Protein AF-0000000076593954 (afdb_homodimer)

Nearest PDB structures (foldseek):
  5epa-assembly6_F  TM=8.404E-01  e=6.178E-22  Streptomyces nogalater
  5epa-assembly3_C  TM=8.180E-01  e=1.147E-21  Streptomyces nogalater
  5equ-assembly3_C  TM=7.863E-01  e=5.307E-20  Streptomyces nogalater
  4nmi-assembly1_A-2  TM=7.294E-01  e=5.952E-15  Virgibacillus salexigens
  2opw-assembly1_A  TM=6.959E-01  e=7.166E-15  Homo sapiens

Structure (mmCIF, N/CA/C/O backbone):
data_AF-0000000076593954-model_v1
#
loop_
_entity.id
_entity.type
_entity.pdbx_description
1 polymer 'Phytanoyl-CoA dioxygenase PhyH'
#
loop_
_atom_site.group_PDB
_atom_site.id
_atom_site.type_symbol
_atom_site.label_atom_id
_atom_site.label_alt_id
_atom_site.label_comp_id
_atom_site.label_asym_id
_atom_site.label_entity_id
_atom_site.label_seq_id
_atom_site.pdbx_PDB_ins_code
_atom_site.Cartn_x
_atom_site.Cartn_y
_atom_site.Cartn_z
_atom_site.occupancy
_atom_site.B_iso_or_equiv
_atom_site.auth_seq_id
_atom_site.auth_comp_id
_atom_site.auth_asym_id
_atom_site.auth_atom_id
_atom_site.pdbx_PDB_model_num
ATOM 1 N N . MET A 1 1 ? -18.734 -45.625 -20.672 1 46.38 1 MET A N 1
ATOM 2 C CA . MET A 1 1 ? -17.547 -44.969 -21.203 1 46.38 1 MET A CA 1
ATOM 3 C C . MET A 1 1 ? -17.25 -43.688 -20.438 1 46.38 1 MET A C 1
ATOM 5 O O . MET A 1 1 ? -16.094 -43.406 -20.078 1 46.38 1 MET A O 1
ATOM 9 N N . SER A 1 2 ? -18.344 -43.031 -20.141 1 55 2 SER A N 1
ATOM 10 C CA . SER A 1 2 ? -18.234 -41.75 -19.422 1 55 2 SER A CA 1
ATOM 11 C C . SER A 1 2 ? -17.875 -41.969 -17.953 1 55 2 SER A C 1
ATOM 13 O O . SER A 1 2 ? -17 -41.281 -17.406 1 55 2 SER A O 1
ATOM 15 N N . SER A 1 3 ? -18.344 -43.031 -17.422 1 58.06 3 SER A N 1
ATOM 16 C CA . SER A 1 3 ? -18.109 -43.344 -16.016 1 58.06 3 SER A CA 1
ATOM 17 C C . SER A 1 3 ? -16.703 -43.875 -15.781 1 58.06 3 SER A C 1
ATOM 19 O O . SER A 1 3 ? -16.062 -43.5 -14.789 1 58.06 3 SER A O 1
ATOM 21 N N . LYS A 1 4 ? -16.188 -44.625 -16.719 1 61.75 4 LYS A N 1
ATOM 22 C CA . LYS A 1 4 ? -14.844 -45.188 -16.609 1 61.75 4 LYS A CA 1
ATOM 23 C C . LYS A 1 4 ? -13.773 -44.094 -16.734 1 61.75 4 LYS A C 1
ATOM 25 O O . LYS A 1 4 ? -12.773 -44.125 -16.016 1 61.75 4 LYS A O 1
ATOM 30 N N . VAL A 1 5 ? -13.961 -43.156 -17.609 1 65.94 5 VAL A N 1
ATOM 31 C CA . VAL A 1 5 ? -13.047 -42.062 -17.828 1 65.94 5 VAL A CA 1
ATOM 32 C C . VAL A 1 5 ? -12.984 -41.188 -16.562 1 65.94 5 VAL A C 1
ATOM 34 O O . VAL A 1 5 ? -11.914 -40.719 -16.172 1 65.94 5 VAL A O 1
ATOM 37 N N . THR A 1 6 ? -14.109 -41.125 -15.945 1 73.94 6 THR A N 1
ATOM 38 C CA . THR A 1 6 ? -14.172 -40.312 -14.719 1 73.94 6 THR A CA 1
ATOM 39 C C . THR A 1 6 ? -13.422 -41.031 -13.586 1 73.94 6 THR A C 1
ATOM 41 O O . THR A 1 6 ? -12.711 -40.375 -12.812 1 73.94 6 THR A O 1
ATOM 44 N N . VAL A 1 7 ? -13.539 -42.312 -13.547 1 76.5 7 VAL A N 1
ATOM 45 C CA . VAL A 1 7 ? -12.883 -43.094 -12.492 1 76.5 7 VAL A CA 1
ATOM 46 C C . VAL A 1 7 ? -11.367 -43.031 -12.695 1 76.5 7 VAL A C 1
ATOM 48 O O . VAL A 1 7 ? -10.609 -42.875 -11.742 1 76.5 7 VAL A O 1
ATOM 51 N N . GLU A 1 8 ? -10.875 -43.188 -13.898 1 80.44 8 GLU A N 1
ATOM 52 C CA . GLU A 1 8 ? -9.445 -43.156 -14.203 1 80.44 8 GLU A CA 1
ATOM 53 C C . GLU A 1 8 ? -8.852 -41.812 -13.891 1 80.44 8 GLU A C 1
ATOM 55 O O . GLU A 1 8 ? -7.758 -41.719 -13.328 1 80.44 8 GLU A O 1
ATOM 60 N N . ARG A 1 9 ? -9.57 -40.844 -14.188 1 82.81 9 ARG A N 1
ATOM 61 C CA . ARG A 1 9 ? -9.07 -39.5 -13.914 1 82.81 9 ARG A CA 1
ATOM 62 C C . ARG A 1 9 ? -8.961 -39.219 -12.414 1 82.81 9 ARG A C 1
ATOM 64 O O . ARG A 1 9 ? -8.008 -38.594 -11.953 1 82.81 9 ARG A O 1
ATOM 71 N N . ASN A 1 10 ? -9.906 -39.719 -11.758 1 87.75 10 ASN A N 1
ATOM 72 C CA . ASN A 1 10 ? -9.867 -39.562 -10.305 1 87.75 10 ASN A CA 1
ATOM 73 C C . ASN A 1 10 ? -8.664 -40.281 -9.695 1 87.75 10 ASN A C 1
ATOM 75 O O . ASN A 1 10 ? -8.062 -39.781 -8.742 1 87.75 10 ASN A O 1
ATOM 79 N N . GLN A 1 11 ? -8.344 -41.375 -10.312 1 90.19 11 GLN A N 1
ATOM 80 C CA . GLN A 1 11 ? -7.188 -42.125 -9.82 1 90.19 11 GLN A CA 1
ATOM 81 C C . GLN A 1 11 ? -5.891 -41.344 -10.086 1 90.19 11 GLN A C 1
ATOM 83 O O . GLN A 1 11 ? -4.996 -41.312 -9.234 1 90.19 11 GLN A O 1
ATOM 88 N N . ILE A 1 12 ? -5.773 -40.844 -11.203 1 91.81 12 ILE A N 1
ATOM 89 C CA . ILE A 1 12 ? -4.598 -40.062 -11.547 1 91.81 12 ILE A CA 1
ATOM 90 C C . ILE A 1 12 ? -4.496 -38.844 -10.617 1 91.81 12 ILE A C 1
ATOM 92 O O . ILE A 1 12 ? -3.422 -38.562 -10.094 1 91.81 12 ILE A O 1
ATOM 96 N N . ARG A 1 13 ? -5.582 -38.188 -10.406 1 94.44 13 ARG A N 1
ATOM 97 C CA . ARG A 1 13 ? -5.621 -37.031 -9.523 1 94.44 13 ARG A CA 1
ATOM 98 C C . ARG A 1 13 ? -5.195 -37.406 -8.109 1 94.44 13 ARG A C 1
ATOM 100 O O . ARG A 1 13 ? -4.434 -36.688 -7.469 1 94.44 13 ARG A O 1
ATOM 107 N N . ASP A 1 14 ? -5.703 -38.531 -7.676 1 95.31 14 ASP A N 1
ATOM 108 C CA . ASP A 1 14 ? -5.324 -39 -6.348 1 95.31 14 ASP A CA 1
ATOM 109 C C . ASP A 1 14 ? -3.818 -39.219 -6.266 1 95.31 14 ASP A C 1
ATOM 111 O O . ASP A 1 14 ? -3.186 -38.906 -5.258 1 95.31 14 ASP A O 1
ATOM 115 N N . ARG A 1 15 ? -3.295 -39.781 -7.262 1 95.75 15 ARG A N 1
ATOM 116 C CA . ARG A 1 15 ? -1.861 -40.062 -7.309 1 95.75 15 ARG A CA 1
ATOM 117 C C . ARG A 1 15 ? -1.064 -38.75 -7.289 1 95.75 15 ARG A C 1
ATOM 119 O O . ARG A 1 15 ? -0.068 -38.625 -6.574 1 95.75 15 ARG A O 1
ATOM 126 N N . VAL A 1 16 ? -1.494 -37.844 -8.062 1 97.06 16 VAL A N 1
ATOM 127 C CA . VAL A 1 16 ? -0.824 -36.531 -8.125 1 97.06 16 VAL A CA 1
ATOM 128 C C . VAL A 1 16 ? -0.829 -35.875 -6.746 1 97.06 16 VAL A C 1
ATOM 130 O O . VAL A 1 16 ? 0.208 -35.406 -6.266 1 97.06 16 VAL A O 1
ATOM 133 N N . VAL A 1 17 ? -1.953 -35.875 -6.09 1 97.31 17 VAL A N 1
ATOM 134 C CA . VAL A 1 17 ? -2.086 -35.281 -4.77 1 97.31 17 VAL A CA 1
ATOM 135 C C . VAL A 1 17 ? -1.157 -35.969 -3.779 1 97.31 17 VAL A C 1
ATOM 137 O O . VAL A 1 17 ? -0.5 -35.312 -2.967 1 97.31 17 VAL A O 1
ATOM 140 N N . LYS A 1 18 ? -1.128 -37.281 -3.877 1 97.31 18 LYS A N 1
ATOM 141 C CA . LYS A 1 18 ? -0.24 -38.031 -3.004 1 97.31 18 LYS A CA 1
ATOM 142 C C . LYS A 1 18 ? 1.222 -37.688 -3.256 1 97.31 18 LYS A C 1
ATOM 144 O O . LYS A 1 18 ? 2.008 -37.562 -2.314 1 97.31 18 LYS A O 1
ATOM 149 N N . GLN A 1 19 ? 1.599 -37.531 -4.457 1 97.44 19 GLN A N 1
ATOM 150 C CA . GLN A 1 19 ? 2.963 -37.188 -4.824 1 97.44 19 GLN A CA 1
ATOM 151 C C . GLN A 1 19 ? 3.324 -35.781 -4.301 1 97.44 19 GLN A C 1
ATOM 153 O O . GLN A 1 19 ? 4.469 -35.562 -3.902 1 97.44 19 GLN A O 1
ATOM 158 N N . LEU A 1 20 ? 2.359 -34.906 -4.242 1 98.19 20 LEU A N 1
ATOM 159 C CA . LEU A 1 20 ? 2.59 -33.531 -3.846 1 98.19 20 LEU A CA 1
ATOM 160 C C . LEU A 1 20 ? 2.686 -33.406 -2.328 1 98.19 20 LEU A C 1
ATOM 162 O O . LEU A 1 20 ? 3.002 -32.344 -1.808 1 98.19 20 LEU A O 1
ATOM 166 N N . ASP A 1 21 ? 2.445 -34.5 -1.606 1 96.81 21 ASP A N 1
ATOM 167 C CA . ASP A 1 21 ? 2.625 -34.5 -0.158 1 96.81 21 ASP A CA 1
ATOM 168 C C . ASP A 1 21 ? 4.094 -34.719 0.211 1 96.81 21 ASP A C 1
ATOM 170 O O . ASP A 1 21 ? 4.402 -35.312 1.242 1 96.81 21 ASP A O 1
ATOM 174 N N . THR A 1 22 ? 4.988 -34.406 -0.643 1 96.56 22 THR A N 1
ATOM 175 C CA . THR A 1 22 ? 6.434 -34.375 -0.441 1 96.56 22 THR A CA 1
ATOM 176 C C . THR A 1 22 ? 6.984 -32.969 -0.671 1 96.56 22 THR A C 1
ATOM 178 O O . THR A 1 22 ? 6.598 -32.312 -1.626 1 96.56 22 THR A O 1
ATOM 181 N N . PRO A 1 23 ? 7.875 -32.562 0.161 1 96.81 23 PRO A N 1
ATOM 182 C CA . PRO A 1 23 ? 8.414 -31.219 0.008 1 96.81 23 PRO A CA 1
ATOM 183 C C . PRO A 1 23 ? 9.32 -31.078 -1.211 1 96.81 23 PRO A C 1
ATOM 185 O O . PRO A 1 23 ? 9.883 -32.062 -1.684 1 96.81 23 PRO A O 1
ATOM 188 N N . TYR A 1 24 ? 9.359 -29.922 -1.755 1 97.94 24 TYR A N 1
ATOM 189 C CA . TYR A 1 24 ? 10.359 -29.562 -2.76 1 97.94 24 TYR A CA 1
ATOM 190 C C . TYR A 1 24 ? 11.734 -29.375 -2.127 1 97.94 24 TYR A C 1
ATOM 192 O O . TYR A 1 24 ? 11.852 -28.812 -1.04 1 97.94 24 TYR A O 1
ATOM 200 N N . ASP A 1 25 ? 12.742 -29.938 -2.781 1 97.44 25 ASP A N 1
ATOM 201 C CA . ASP A 1 25 ? 14.102 -29.734 -2.299 1 97.44 25 ASP A CA 1
ATOM 202 C C . ASP A 1 25 ? 14.586 -28.312 -2.635 1 97.44 25 ASP A C 1
ATOM 204 O O . ASP A 1 25 ? 15.297 -28.125 -3.623 1 97.44 25 ASP A O 1
ATOM 208 N N . LEU A 1 26 ? 14.273 -27.422 -1.806 1 98.12 26 LEU A N 1
ATOM 209 C CA . LEU A 1 26 ? 14.562 -26.016 -2.043 1 98.12 26 LEU A CA 1
ATOM 210 C C . LEU A 1 26 ? 15.984 -25.656 -1.601 1 98.12 26 LEU A C 1
ATOM 212 O O . LEU A 1 26 ? 16.297 -25.719 -0.411 1 98.12 26 LEU A O 1
ATOM 216 N N . ASP A 1 27 ? 16.766 -25.297 -2.549 1 97.38 27 ASP A N 1
ATOM 217 C CA . ASP A 1 27 ? 18.125 -24.828 -2.275 1 97.38 27 ASP A CA 1
ATOM 218 C C . ASP A 1 27 ? 18.109 -23.547 -1.439 1 97.38 27 ASP A C 1
ATOM 220 O O . ASP A 1 27 ? 17.5 -22.562 -1.835 1 97.38 27 ASP A O 1
ATOM 224 N N . PRO A 1 28 ? 18.828 -23.531 -0.337 1 97.19 28 PRO A N 1
ATOM 225 C CA . PRO A 1 28 ? 18.859 -22.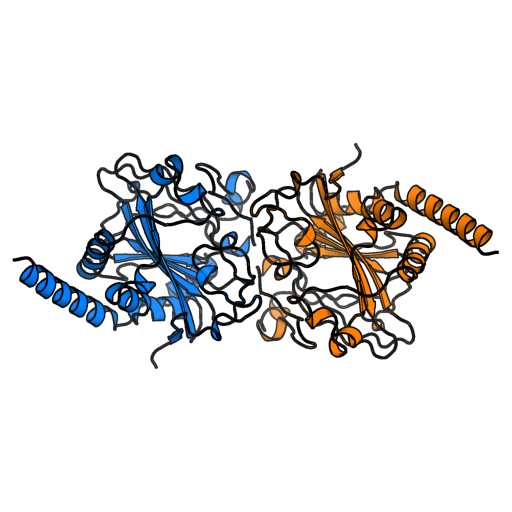328 0.496 1 97.19 28 PRO A CA 1
ATOM 226 C C . PRO A 1 28 ? 19.328 -21.094 -0.273 1 97.19 28 PRO A C 1
ATOM 228 O O . PRO A 1 28 ? 18.906 -19.984 0.035 1 97.19 28 PRO A O 1
ATOM 231 N N . ALA A 1 29 ? 20.125 -21.344 -1.249 1 98 29 ALA A N 1
ATOM 232 C CA . ALA A 1 29 ? 20.594 -20.219 -2.061 1 98 29 ALA A CA 1
ATOM 233 C C . ALA A 1 29 ? 19.438 -19.531 -2.781 1 98 29 ALA A C 1
ATOM 235 O O . ALA A 1 29 ? 19.469 -18.328 -3.021 1 98 29 ALA A O 1
ATOM 236 N N . ARG A 1 30 ? 18.391 -20.266 -3.104 1 98.06 30 ARG A N 1
ATOM 237 C CA . ARG A 1 30 ? 17.234 -19.719 -3.785 1 98.06 30 ARG A CA 1
ATOM 238 C C . ARG A 1 30 ? 16.375 -18.891 -2.828 1 98.06 30 ARG A C 1
ATOM 240 O O . ARG A 1 30 ? 15.734 -17.922 -3.24 1 98.06 30 ARG A O 1
ATOM 247 N N . VAL A 1 31 ? 16.406 -19.266 -1.559 1 98.5 31 VAL A N 1
ATOM 248 C CA . VAL A 1 31 ? 15.711 -18.469 -0.555 1 98.5 31 VAL A CA 1
ATOM 249 C C . VAL A 1 31 ? 16.375 -17.094 -0.431 1 98.5 31 VAL A C 1
ATOM 251 O O . VAL A 1 31 ? 15.68 -16.078 -0.406 1 98.5 31 VAL A O 1
ATOM 254 N N . THR A 1 32 ? 17.688 -17.078 -0.423 1 98.06 32 THR A N 1
ATOM 255 C CA . THR A 1 32 ? 18.438 -15.828 -0.346 1 98.06 32 THR A CA 1
ATOM 256 C C . THR A 1 32 ? 18.203 -14.977 -1.593 1 98.06 32 THR A C 1
ATOM 258 O O . THR A 1 32 ? 17.984 -13.773 -1.494 1 98.06 32 THR A O 1
ATOM 261 N N . SER A 1 33 ? 18.266 -15.68 -2.717 1 98.19 33 SER A N 1
ATOM 262 C CA . SER A 1 33 ? 18.031 -14.992 -3.98 1 98.19 33 SER A CA 1
ATOM 263 C C . SER A 1 33 ? 16.641 -14.367 -4.027 1 98.19 33 SER A C 1
ATOM 265 O O . SER A 1 33 ? 16.469 -13.242 -4.5 1 98.19 33 SER A O 1
ATOM 267 N N . PHE A 1 34 ? 15.711 -15.078 -3.529 1 98.81 34 PHE A N 1
ATOM 268 C CA . PHE A 1 34 ? 14.336 -14.594 -3.49 1 98.81 34 PHE A CA 1
ATOM 269 C C . PHE A 1 34 ? 14.234 -13.336 -2.627 1 98.81 34 PHE A C 1
ATOM 271 O O . PHE A 1 34 ? 13.594 -12.359 -3.02 1 98.81 34 PHE A O 1
ATOM 278 N N . ALA A 1 35 ? 14.844 -13.398 -1.494 1 97.69 35 ALA A N 1
ATOM 279 C CA . ALA A 1 35 ? 14.82 -12.258 -0.58 1 97.69 35 ALA A CA 1
ATOM 280 C C . ALA A 1 35 ? 15.469 -11.031 -1.214 1 97.69 35 ALA A C 1
ATOM 282 O O . ALA A 1 35 ? 14.992 -9.906 -1.031 1 97.69 35 ALA A O 1
ATOM 283 N N . GLU A 1 36 ? 16.469 -11.242 -1.97 1 97.31 36 GLU A N 1
ATOM 284 C CA . GLU A 1 36 ? 17.25 -10.148 -2.568 1 97.31 36 GLU A CA 1
ATOM 285 C C . GLU A 1 36 ? 16.547 -9.609 -3.814 1 97.31 36 GLU A C 1
ATOM 287 O O . GLU A 1 36 ? 16.469 -8.391 -4.008 1 97.31 36 GLU A O 1
ATOM 292 N N . ASN A 1 37 ? 15.953 -10.492 -4.605 1 98.5 37 ASN A N 1
ATOM 293 C CA . ASN A 1 37 ? 15.516 -10.102 -5.941 1 98.5 37 ASN A CA 1
ATOM 294 C C . ASN A 1 37 ? 14 -9.945 -6.008 1 98.5 37 ASN A C 1
ATOM 296 O O . ASN A 1 37 ? 13.477 -9.344 -6.953 1 98.5 37 ASN A O 1
ATOM 300 N N . GLY A 1 38 ? 13.312 -10.508 -5.035 1 98.69 38 GLY A N 1
ATOM 301 C CA . GLY A 1 38 ? 11.859 -10.445 -5.031 1 98.69 38 GLY A CA 1
ATOM 302 C C . GLY A 1 38 ? 11.211 -11.508 -5.891 1 98.69 38 GLY A C 1
ATOM 303 O O . GLY A 1 38 ? 9.992 -11.523 -6.051 1 98.69 38 GLY A O 1
ATOM 304 N N . TRP A 1 39 ? 12.039 -12.344 -6.543 1 98.88 39 TRP A N 1
ATOM 305 C CA . TRP A 1 39 ? 11.57 -13.469 -7.344 1 98.88 39 TRP A CA 1
ATOM 306 C C . TRP A 1 39 ? 12.641 -14.555 -7.426 1 98.88 39 TRP A C 1
ATOM 308 O O . TRP A 1 39 ? 13.805 -14.32 -7.09 1 98.88 39 TRP A O 1
ATOM 318 N N . VAL A 1 40 ? 12.203 -15.797 -7.855 1 98.88 40 VAL A N 1
ATOM 319 C CA . VAL A 1 40 ? 13.156 -16.891 -8.016 1 98.88 40 VAL A CA 1
ATOM 320 C C . VAL A 1 40 ? 12.578 -17.938 -8.969 1 98.88 40 VAL A C 1
ATOM 322 O O . VAL A 1 40 ? 11.359 -18.094 -9.078 1 98.88 40 VAL A O 1
ATOM 325 N N . HIS A 1 41 ? 13.477 -18.578 -9.68 1 98.62 41 HIS A N 1
ATOM 326 C CA . HIS A 1 41 ? 13.133 -19.719 -10.523 1 98.62 41 HIS A CA 1
ATOM 327 C C . HIS A 1 41 ? 13.297 -21.031 -9.773 1 98.62 41 HIS A C 1
ATOM 329 O O . HIS A 1 41 ? 14.312 -21.25 -9.109 1 98.62 41 HIS A O 1
ATOM 335 N N . LEU A 1 42 ? 12.297 -21.891 -9.828 1 98.75 42 LEU A N 1
ATOM 336 C CA . LEU A 1 42 ? 12.305 -23.203 -9.203 1 98.75 42 LEU A CA 1
ATOM 337 C C . LEU A 1 42 ? 12.148 -24.297 -10.242 1 98.75 42 LEU A C 1
ATOM 339 O O . LEU A 1 42 ? 11.023 -24.641 -10.617 1 98.75 42 LEU A O 1
ATOM 343 N N . PRO A 1 43 ? 13.266 -24.938 -10.641 1 98.31 43 PRO A N 1
ATOM 344 C CA . PRO A 1 43 ? 13.141 -26.031 -11.617 1 98.31 43 PRO A CA 1
ATOM 345 C C . PRO A 1 43 ? 12.5 -27.281 -11.023 1 98.31 43 PRO A C 1
ATOM 347 O O . PRO A 1 43 ? 12.828 -27.672 -9.898 1 98.31 43 PRO A O 1
ATOM 350 N N . GLY A 1 44 ? 11.594 -27.781 -11.719 1 98.5 44 GLY A N 1
ATOM 351 C CA . GLY A 1 44 ? 11.039 -29.078 -11.359 1 98.5 44 GLY A CA 1
ATOM 352 C C . GLY A 1 44 ? 10.242 -29.047 -10.07 1 98.5 44 GLY A C 1
ATOM 353 O O . GLY A 1 44 ? 10.289 -30 -9.289 1 98.5 44 GLY A O 1
ATOM 354 N N . LEU A 1 45 ? 9.578 -27.969 -9.797 1 98.81 45 LEU A N 1
ATOM 355 C CA . LEU A 1 45 ? 8.68 -27.953 -8.648 1 98.81 45 LEU A CA 1
ATOM 356 C C . LEU A 1 45 ? 7.633 -29.047 -8.758 1 98.81 45 LEU A C 1
ATOM 358 O O . LEU A 1 45 ? 7.281 -29.688 -7.766 1 98.81 45 LEU A O 1
ATOM 362 N N . LEU A 1 46 ? 7.117 -29.219 -9.906 1 98.75 46 LEU A N 1
ATOM 363 C CA . LEU A 1 46 ? 6.297 -30.359 -10.281 1 98.75 46 LEU A CA 1
ATOM 364 C C . LEU A 1 46 ? 6.969 -31.172 -11.391 1 98.75 46 LEU A C 1
ATOM 366 O O . LEU A 1 46 ? 7.816 -30.641 -12.117 1 98.75 46 LEU A O 1
ATOM 370 N N . ASN A 1 47 ? 6.605 -32.406 -11.5 1 97.75 47 ASN A N 1
ATOM 371 C CA . ASN A 1 47 ? 6.992 -33.156 -12.703 1 97.75 47 ASN A CA 1
ATOM 372 C C . ASN A 1 47 ? 5.969 -32.969 -13.82 1 97.75 47 ASN A C 1
ATOM 374 O O . ASN A 1 47 ? 4.926 -32.344 -13.625 1 97.75 47 ASN A O 1
ATOM 378 N N . ALA A 1 48 ? 6.262 -33.5 -14.969 1 97 48 ALA A N 1
ATOM 379 C CA . ALA A 1 48 ? 5.449 -33.281 -16.156 1 97 48 ALA A CA 1
ATOM 380 C C . ALA A 1 48 ? 4.055 -33.875 -15.992 1 97 48 ALA A C 1
ATOM 382 O O . ALA A 1 48 ? 3.068 -33.312 -16.469 1 97 48 ALA A O 1
ATOM 383 N N . GLU A 1 49 ? 3.961 -35 -15.375 1 95.75 49 GLU A N 1
ATOM 384 C CA . GLU A 1 49 ? 2.666 -35.625 -15.164 1 95.75 49 GLU A CA 1
ATOM 385 C C . GLU A 1 49 ? 1.772 -34.781 -14.266 1 95.75 49 GLU A C 1
ATOM 387 O O . GLU A 1 49 ? 0.59 -34.594 -14.555 1 95.75 49 GLU A O 1
ATOM 392 N N . GLU A 1 50 ? 2.359 -34.375 -13.164 1 97.88 50 GLU A N 1
ATOM 393 C CA . GLU A 1 50 ? 1.634 -33.531 -12.227 1 97.88 50 GLU A CA 1
ATOM 394 C C . GLU A 1 50 ? 1.143 -32.25 -12.906 1 97.88 50 GLU A C 1
ATOM 396 O O . GLU A 1 50 ? -0.036 -31.891 -12.805 1 97.88 50 GLU A O 1
ATOM 401 N N . ALA A 1 51 ? 2.023 -31.578 -13.641 1 98.38 51 ALA A N 1
ATOM 402 C CA . ALA A 1 51 ? 1.667 -30.359 -14.375 1 98.38 51 ALA A CA 1
ATOM 403 C C . ALA A 1 51 ? 0.57 -30.641 -15.398 1 98.38 51 ALA A C 1
ATOM 405 O O . ALA A 1 51 ? -0.382 -29.875 -15.523 1 98.38 51 ALA A O 1
ATOM 406 N N . GLY A 1 52 ? 0.711 -31.703 -16.078 1 96.94 52 GLY A N 1
ATOM 407 C CA . GLY A 1 52 ? -0.264 -32.062 -17.094 1 96.94 52 GLY A CA 1
ATOM 408 C C . GLY A 1 52 ? -1.652 -32.312 -16.531 1 96.94 52 GLY A C 1
ATOM 409 O O . GLY A 1 52 ? -2.65 -31.938 -17.141 1 96.94 52 GLY A O 1
ATOM 410 N N . GLU A 1 53 ? -1.715 -32.906 -15.406 1 96.88 53 GLU A N 1
ATOM 411 C CA . GLU A 1 53 ? -3.018 -33.188 -14.805 1 96.88 53 GLU A CA 1
ATOM 412 C C . GLU A 1 53 ? -3.68 -31.891 -14.328 1 96.88 53 GLU A C 1
ATOM 414 O O . GLU A 1 53 ? -4.902 -31.75 -14.398 1 96.88 53 GLU A O 1
ATOM 419 N N . ILE A 1 54 ? -2.918 -30.984 -13.789 1 97.88 54 ILE A N 1
ATOM 420 C CA . ILE A 1 54 ? -3.441 -29.672 -13.422 1 97.88 54 ILE A CA 1
ATOM 421 C C . ILE A 1 54 ? -3.98 -28.969 -14.664 1 97.88 54 ILE A C 1
ATOM 423 O O . ILE A 1 54 ? -5.09 -28.438 -14.648 1 97.88 54 ILE A O 1
ATOM 427 N N . TYR A 1 55 ? -3.223 -29.047 -15.734 1 97.12 55 TYR A N 1
ATOM 428 C CA . TYR A 1 55 ? -3.635 -28.438 -16.984 1 97.12 55 TYR A CA 1
ATOM 429 C C . TYR A 1 55 ? -4.945 -29.031 -17.5 1 97.12 55 TYR A C 1
ATOM 431 O O . TYR A 1 55 ? -5.863 -28.297 -17.859 1 97.12 55 TYR A O 1
ATOM 439 N N . ALA A 1 56 ? -5.047 -30.312 -17.469 1 95.19 56 ALA A N 1
ATOM 440 C CA . ALA A 1 56 ? -6.262 -31 -17.891 1 95.19 56 ALA A CA 1
ATOM 441 C C . ALA A 1 56 ? -7.461 -30.578 -17.047 1 95.19 56 ALA A C 1
ATOM 443 O O . ALA A 1 56 ? -8.57 -30.422 -17.562 1 95.19 56 ALA A O 1
ATOM 444 N N . GLY A 1 57 ? -7.18 -30.391 -15.773 1 94.38 57 GLY A N 1
ATOM 445 C CA . GLY A 1 57 ? -8.242 -29.984 -14.867 1 94.38 57 GLY A CA 1
ATOM 446 C C . GLY A 1 57 ? -8.773 -28.594 -15.148 1 94.38 57 GLY A C 1
ATOM 447 O O . GLY A 1 57 ? -9.953 -28.312 -14.898 1 94.38 57 GLY A O 1
ATOM 448 N N . LEU A 1 58 ? -7.957 -27.703 -15.664 1 94.06 58 LEU A N 1
ATOM 449 C CA . LEU A 1 58 ? -8.352 -26.328 -15.914 1 94.06 58 LEU A CA 1
ATOM 450 C C . LEU A 1 58 ? -9.469 -26.266 -16.969 1 94.06 58 LEU A C 1
ATOM 452 O O . LEU A 1 58 ? -10.25 -25.312 -16.984 1 94.06 58 LEU A O 1
ATOM 456 N N . LYS A 1 59 ? -9.5 -27.234 -17.812 1 88.19 59 LYS A N 1
ATOM 457 C CA . LYS A 1 59 ? -10.453 -27.234 -18.922 1 88.19 59 LYS A CA 1
ATOM 458 C C . LYS A 1 59 ? -11.883 -27.359 -18.422 1 88.19 59 LYS A C 1
ATOM 460 O O . LYS A 1 59 ? -12.836 -27.078 -19.156 1 88.19 59 LYS A O 1
ATOM 465 N N . GLU A 1 60 ? -12.055 -27.75 -17.188 1 87.56 60 GLU A N 1
ATOM 466 C CA . GLU A 1 60 ? -13.375 -27.938 -16.594 1 87.56 60 GLU A CA 1
ATOM 467 C C . GLU A 1 60 ? -13.922 -26.609 -16.062 1 87.56 60 GLU A C 1
ATOM 469 O O . GLU A 1 60 ? -15.07 -26.547 -15.609 1 87.56 60 GLU A O 1
ATOM 474 N N . PHE A 1 61 ? -13.125 -25.594 -16.078 1 90.12 61 PHE A N 1
ATOM 475 C CA . PHE A 1 61 ? -13.5 -24.312 -15.5 1 90.12 61 PHE A CA 1
ATOM 476 C C . PHE A 1 61 ? -13.68 -23.266 -16.594 1 90.12 61 PHE A C 1
ATOM 478 O O . PHE A 1 61 ? -12.992 -23.297 -17.609 1 90.12 61 PHE A O 1
ATOM 485 N N . GLY A 1 62 ? -14.656 -22.391 -16.375 1 80.62 62 GLY A N 1
ATOM 486 C CA . GLY A 1 62 ? -14.93 -21.312 -17.328 1 80.62 62 GLY A CA 1
ATOM 487 C C . GLY A 1 62 ? -14.086 -20.078 -17.078 1 80.62 62 GLY A C 1
ATOM 488 O O . GLY A 1 62 ? -13.219 -20.062 -16.203 1 80.62 62 GLY A O 1
ATOM 489 N N . ASP A 1 63 ? -14.383 -19.094 -17.859 1 78 63 ASP A N 1
ATOM 490 C CA . ASP A 1 63 ? -13.648 -17.828 -17.797 1 78 63 ASP A CA 1
ATOM 491 C C . ASP A 1 63 ? -13.984 -17.078 -16.5 1 78 63 ASP A C 1
ATOM 493 O O . ASP A 1 63 ? -14.992 -17.375 -15.852 1 78 63 ASP A O 1
ATOM 497 N N . LEU A 1 64 ? -13.148 -16.125 -16.188 1 78.06 64 LEU A N 1
ATOM 498 C CA . LEU A 1 64 ? -13.227 -15.281 -15 1 78.06 64 LEU A CA 1
ATOM 499 C C . LEU A 1 64 ? -14.547 -14.508 -14.961 1 78.06 64 LEU A C 1
ATOM 501 O O . LEU A 1 64 ? -14.961 -13.93 -15.969 1 78.06 64 LEU A O 1
ATOM 505 N N . GLU A 1 65 ? -15.242 -14.633 -13.867 1 74.06 65 GLU A N 1
ATOM 506 C CA . GLU A 1 65 ? -16.359 -13.75 -13.578 1 74.06 65 GLU A CA 1
ATOM 507 C C . GLU A 1 65 ? -15.922 -12.547 -12.75 1 74.06 65 GLU A C 1
ATOM 509 O O . GLU A 1 65 ? -15.242 -12.711 -11.734 1 74.06 65 GLU A O 1
ATOM 514 N N . VAL A 1 66 ? -16.266 -11.32 -13.297 1 73.56 66 VAL A N 1
ATOM 515 C CA . VAL A 1 66 ? -15.75 -10.125 -12.641 1 73.56 66 VAL A CA 1
ATOM 516 C C . VAL A 1 66 ? -16.906 -9.227 -12.211 1 73.56 66 VAL A C 1
ATOM 518 O O . VAL A 1 66 ? -18 -9.312 -12.766 1 73.56 66 VAL A O 1
ATOM 521 N N . GLY A 1 67 ? -16.641 -8.539 -11.086 1 67.38 67 GLY A N 1
ATOM 522 C CA . GLY A 1 67 ? -17.547 -7.473 -10.719 1 67.38 67 GLY A CA 1
ATOM 523 C C . GLY A 1 67 ? -17.359 -6.215 -11.547 1 67.38 67 GLY A C 1
ATOM 524 O O . GLY A 1 67 ? -16.562 -6.195 -12.484 1 67.38 67 GLY A O 1
ATOM 525 N N . SER A 1 68 ? -18.188 -5.223 -11.172 1 67.06 68 SER A N 1
ATOM 526 C CA . SER A 1 68 ? -18.188 -3.963 -11.906 1 67.06 68 SER A CA 1
ATOM 527 C C . SER A 1 68 ? -16.812 -3.289 -11.859 1 67.06 68 SER A C 1
ATOM 529 O O . SER A 1 68 ? -16.391 -2.67 -12.836 1 67.06 68 SER A O 1
ATOM 531 N N . ASP A 1 69 ? -16.078 -3.52 -10.852 1 71.56 69 ASP A N 1
ATOM 532 C CA . ASP A 1 69 ? -14.844 -2.777 -10.633 1 71.56 69 ASP A CA 1
ATOM 533 C C . ASP A 1 69 ? -13.672 -3.443 -11.344 1 71.56 69 ASP A C 1
ATOM 535 O O . ASP A 1 69 ? -12.594 -2.857 -11.461 1 71.56 69 ASP A O 1
ATOM 539 N N . GLU A 1 70 ? -13.891 -4.605 -11.836 1 76.12 70 GLU A N 1
ATOM 540 C CA . GLU A 1 70 ? -12.805 -5.348 -12.477 1 76.12 70 GLU A CA 1
ATOM 541 C C . GLU A 1 70 ? -13.18 -5.762 -13.891 1 76.12 70 GLU A C 1
ATOM 543 O O . GLU A 1 70 ? -12.625 -6.719 -14.438 1 76.12 70 GLU A O 1
ATOM 548 N N . LYS A 1 71 ? -14.094 -5.074 -14.555 1 77.75 71 LYS A N 1
ATOM 549 C CA . LYS A 1 71 ? -14.602 -5.395 -15.891 1 77.75 71 LYS A CA 1
ATOM 550 C C . LYS A 1 71 ? -13.477 -5.359 -16.922 1 77.75 71 LYS A C 1
ATOM 552 O O . LYS A 1 71 ? -13.539 -6.051 -17.938 1 77.75 71 LYS A O 1
ATOM 557 N N . TRP A 1 72 ? -12.516 -4.578 -16.562 1 78.62 72 TRP A N 1
ATOM 558 C CA . TRP A 1 72 ? -11.414 -4.438 -17.516 1 78.62 72 TRP A CA 1
ATOM 559 C C . TRP A 1 72 ? -10.703 -5.77 -17.734 1 78.62 72 TRP A C 1
ATOM 561 O O . TRP A 1 72 ? -10.125 -6.008 -18.797 1 78.62 72 TRP A O 1
ATOM 571 N N . LEU A 1 73 ? -10.82 -6.73 -16.891 1 77.62 73 LEU A N 1
ATOM 572 C CA . LEU A 1 73 ? -10.133 -8.008 -16.953 1 77.62 73 LEU A CA 1
ATOM 573 C C . LEU A 1 73 ? -10.742 -8.914 -18.016 1 77.62 73 LEU A C 1
ATOM 575 O O . LEU A 1 73 ? -10.109 -9.883 -18.453 1 77.62 73 LEU A O 1
ATOM 579 N N . VAL A 1 74 ? -11.992 -8.57 -18.484 1 77.25 74 VAL A N 1
ATOM 580 C CA . VAL A 1 74 ? -12.695 -9.516 -19.344 1 77.25 74 VAL A CA 1
ATOM 581 C C . VAL A 1 74 ? -13.023 -8.852 -20.672 1 77.25 74 VAL A C 1
ATOM 583 O O . VAL A 1 74 ? -13.844 -9.359 -21.438 1 77.25 74 VAL A O 1
ATOM 586 N N . THR A 1 75 ? -12.414 -7.742 -20.859 1 80.31 75 THR A N 1
ATOM 587 C CA . THR A 1 75 ? -12.594 -7.121 -22.172 1 80.31 75 THR A CA 1
ATOM 588 C C . THR A 1 75 ? -11.984 -7.984 -23.266 1 80.31 75 THR A C 1
ATOM 590 O O . THR A 1 75 ? -11.078 -8.781 -23.016 1 80.31 75 THR A O 1
ATOM 593 N N . GLU A 1 76 ? -12.492 -7.824 -24.469 1 80.75 76 GLU A N 1
ATOM 594 C CA . GLU A 1 76 ? -11.938 -8.539 -25.609 1 80.75 76 GLU A CA 1
ATOM 595 C C . GLU A 1 76 ? -10.453 -8.234 -25.797 1 80.75 76 GLU A C 1
ATOM 597 O O . GLU A 1 76 ? -9.664 -9.125 -26.109 1 80.75 76 GLU A O 1
ATOM 602 N N . GLU A 1 77 ? -10.141 -7.02 -25.578 1 80.12 77 GLU A N 1
ATOM 603 C CA . GLU A 1 77 ? -8.758 -6.59 -25.734 1 80.12 77 GLU A CA 1
ATOM 604 C C . GLU A 1 77 ? -7.84 -7.285 -24.734 1 80.12 77 GLU A C 1
ATOM 606 O O . GLU A 1 77 ? -6.762 -7.758 -25.094 1 80.12 77 GLU A O 1
ATOM 611 N N . TYR A 1 78 ? -8.312 -7.414 -23.562 1 81.62 78 TYR A N 1
ATOM 612 C CA . TYR A 1 78 ? -7.461 -8.008 -22.531 1 81.62 78 TYR A CA 1
ATOM 613 C C . TYR A 1 78 ? -7.383 -9.523 -22.703 1 81.62 78 TYR A C 1
ATOM 615 O O . TYR A 1 78 ? -6.359 -10.133 -22.375 1 81.62 78 TYR A O 1
ATOM 623 N N . GLN A 1 79 ? -8.414 -10.125 -23.234 1 79.62 79 GLN A N 1
ATOM 624 C CA . GLN A 1 79 ? -8.414 -11.57 -23.469 1 79.62 79 GLN A CA 1
ATOM 625 C C . GLN A 1 79 ? -7.398 -11.961 -24.531 1 79.62 79 GLN A C 1
ATOM 627 O O . GLN A 1 79 ? -6.996 -13.125 -24.609 1 79.62 79 GLN A O 1
ATOM 632 N N . GLN A 1 80 ? -7.035 -10.961 -25.297 1 79.31 80 GLN A N 1
ATOM 633 C CA . GLN A 1 80 ? -5.977 -11.211 -26.266 1 79.31 80 GLN A CA 1
ATOM 634 C C . GLN A 1 80 ? -4.605 -11.211 -25.594 1 79.31 80 GLN A C 1
ATOM 636 O O . GLN A 1 80 ? -3.615 -11.641 -26.188 1 79.31 80 GLN A O 1
ATOM 641 N N . VAL A 1 81 ? -4.605 -10.664 -24.484 1 80.56 81 VAL A N 1
ATOM 642 C CA . VAL A 1 81 ? -3.377 -10.68 -23.703 1 80.56 81 VAL A CA 1
ATOM 643 C C . VAL A 1 81 ? -3.314 -11.961 -22.875 1 80.56 81 VAL A C 1
ATOM 645 O O . VAL A 1 81 ? -2.338 -12.711 -22.953 1 80.56 81 VAL A O 1
ATOM 648 N N . LEU A 1 82 ? -4.438 -12.195 -22.172 1 82.88 82 LEU A N 1
ATOM 649 C CA . LEU A 1 82 ? -4.469 -13.258 -21.172 1 82.88 82 LEU A CA 1
ATOM 650 C C . LEU A 1 82 ? -5.902 -13.695 -20.891 1 82.88 82 LEU A C 1
ATOM 652 O O . LEU A 1 82 ? -6.766 -12.859 -20.609 1 82.88 82 LEU A O 1
ATOM 656 N N . ARG A 1 83 ? -6.152 -14.977 -21.094 1 85.25 83 ARG A N 1
ATOM 657 C CA . ARG A 1 83 ? -7.367 -15.562 -20.531 1 85.25 83 ARG A CA 1
ATOM 658 C C . ARG A 1 83 ? -7.141 -16.031 -19.109 1 85.25 83 ARG A C 1
ATOM 660 O O . ARG A 1 83 ? -6.227 -16.812 -18.844 1 85.25 83 ARG A O 1
ATOM 667 N N . MET A 1 84 ? -8.055 -15.594 -18.219 1 90.56 84 MET A N 1
ATOM 668 C CA . MET A 1 84 ? -7.824 -15.875 -16.797 1 90.56 84 MET A CA 1
ATOM 669 C C . MET A 1 84 ? -8.945 -16.719 -16.234 1 90.56 84 MET A C 1
ATOM 671 O O . MET A 1 84 ? -10.086 -16.656 -16.688 1 90.56 84 MET A O 1
ATOM 675 N N . GLN A 1 85 ? -8.586 -17.562 -15.367 1 90.88 85 GLN A N 1
ATOM 676 C CA . GLN A 1 85 ? -9.477 -18.297 -14.461 1 90.88 85 GLN A CA 1
ATOM 677 C C . GLN A 1 85 ? -9.062 -18.094 -13.008 1 90.88 85 GLN A C 1
ATOM 679 O O . GLN A 1 85 ? -7.898 -17.812 -12.727 1 90.88 85 GLN A O 1
ATOM 684 N N . ASP A 1 86 ? -10.039 -18.078 -12.133 1 92.44 86 ASP A N 1
ATOM 685 C CA . ASP A 1 86 ? -9.633 -18 -10.734 1 92.44 86 ASP A CA 1
ATOM 686 C C . ASP A 1 86 ? -10.547 -18.828 -9.844 1 92.44 86 ASP A C 1
ATOM 688 O O . ASP A 1 86 ? -11.617 -19.266 -10.273 1 92.44 86 ASP A O 1
ATOM 692 N N . GLY A 1 87 ? -9.969 -19.25 -8.734 1 94.44 87 GLY A N 1
ATOM 693 C CA . GLY A 1 87 ? -10.75 -19.844 -7.66 1 94.44 87 GLY A CA 1
ATOM 694 C C . GLY A 1 87 ? -10.984 -21.328 -7.848 1 94.44 87 GLY A C 1
ATOM 695 O O . GLY A 1 87 ? -11.953 -21.875 -7.324 1 94.44 87 GLY A O 1
ATOM 696 N N . MET A 1 88 ? -10.164 -22 -8.625 1 96.5 88 MET A N 1
ATOM 697 C CA . MET A 1 88 ? -10.344 -23.438 -8.812 1 96.5 88 MET A CA 1
ATOM 698 C C . MET A 1 88 ? -10.266 -24.172 -7.48 1 96.5 88 MET A C 1
ATOM 700 O O . MET A 1 88 ? -11.078 -25.062 -7.215 1 96.5 88 MET A O 1
ATOM 704 N N . ALA A 1 89 ? -9.367 -23.766 -6.617 1 97.38 89 ALA A N 1
ATOM 705 C CA . ALA A 1 89 ? -9.156 -24.438 -5.332 1 97.38 89 ALA A CA 1
ATOM 706 C C . ALA A 1 89 ? -10.336 -24.219 -4.398 1 97.38 89 ALA A C 1
ATOM 708 O O . ALA A 1 89 ? -10.5 -24.922 -3.404 1 97.38 89 ALA A O 1
ATOM 709 N N . TRP A 1 90 ? -11.117 -23.234 -4.633 1 95.69 90 TRP A N 1
ATOM 710 C CA . TRP A 1 90 ? -12.273 -22.922 -3.801 1 95.69 90 TRP A CA 1
ATOM 711 C C . TRP A 1 90 ? -13.508 -23.703 -4.27 1 95.69 90 TRP A C 1
ATOM 713 O O . TRP A 1 90 ? -14.5 -23.797 -3.543 1 95.69 90 TRP A O 1
ATOM 723 N N . GLU A 1 91 ? -13.414 -24.312 -5.441 1 94.25 91 GLU A N 1
ATOM 724 C CA . GLU A 1 91 ? -14.578 -24.969 -6.02 1 94.25 91 GLU A CA 1
ATOM 725 C C . GLU A 1 91 ? -14.312 -26.469 -6.219 1 94.25 91 GLU A C 1
ATOM 727 O O . GLU A 1 91 ? -15.258 -27.25 -6.375 1 94.25 91 GLU A O 1
ATOM 732 N N . ASP A 1 92 ? -13.086 -26.844 -6.305 1 96.12 92 ASP A N 1
ATOM 733 C CA . ASP A 1 92 ? -12.703 -28.188 -6.684 1 96.12 92 ASP A CA 1
ATOM 734 C C . ASP A 1 92 ? -11.688 -28.766 -5.707 1 96.12 92 ASP A C 1
ATOM 736 O O . ASP A 1 92 ? -10.648 -28.156 -5.453 1 96.12 92 ASP A O 1
ATOM 740 N N . GLN A 1 93 ? -11.938 -29.969 -5.238 1 96.75 93 GLN A N 1
ATOM 741 C CA . GLN A 1 93 ? -11.117 -30.594 -4.199 1 96.75 93 GLN A CA 1
ATOM 742 C C . GLN A 1 93 ? -9.711 -30.891 -4.719 1 96.75 93 GLN A C 1
ATOM 744 O O . GLN A 1 93 ? -8.734 -30.812 -3.969 1 96.75 93 GLN A O 1
ATOM 749 N N . PHE A 1 94 ? -9.586 -31.312 -5.965 1 97.38 94 PHE A N 1
ATOM 750 C CA . PHE A 1 94 ? -8.273 -31.594 -6.531 1 97.38 94 PHE A CA 1
ATOM 751 C C . PHE A 1 94 ? -7.391 -30.344 -6.48 1 97.38 94 PHE A C 1
ATOM 753 O O . PHE A 1 94 ? -6.27 -30.391 -5.977 1 97.38 94 PHE A O 1
ATOM 760 N N . PHE A 1 95 ? -7.906 -29.219 -6.879 1 98.19 95 PHE A N 1
ATOM 761 C CA . PHE A 1 95 ? -7.148 -27.969 -6.895 1 98.19 95 PHE A CA 1
ATOM 762 C C . PHE A 1 95 ? -6.879 -27.484 -5.477 1 98.19 95 PHE A C 1
ATOM 764 O O . PHE A 1 95 ? -5.82 -26.922 -5.203 1 98.19 95 PHE A O 1
ATOM 771 N N . ARG A 1 96 ? -7.82 -27.688 -4.602 1 98.25 96 ARG A N 1
ATOM 772 C CA . ARG A 1 96 ? -7.578 -27.359 -3.197 1 98.25 96 ARG A CA 1
ATOM 773 C C . ARG A 1 96 ? -6.383 -28.141 -2.654 1 98.25 96 ARG A C 1
ATOM 775 O O . ARG A 1 96 ? -5.492 -27.562 -2.027 1 98.25 96 ARG A O 1
ATOM 782 N N . ASN A 1 97 ? -6.426 -29.438 -2.939 1 98.38 97 ASN A N 1
ATOM 783 C CA . ASN A 1 97 ? -5.332 -30.297 -2.488 1 98.38 97 ASN A CA 1
ATOM 784 C C . ASN A 1 97 ? -4 -29.875 -3.098 1 98.38 97 ASN A C 1
ATOM 786 O O . ASN A 1 97 ? -2.965 -29.922 -2.432 1 98.38 97 ASN A O 1
ATOM 790 N N . VAL A 1 98 ? -4.008 -29.453 -4.363 1 98.62 98 VAL A N 1
ATOM 791 C CA . VAL A 1 98 ? -2.797 -28.984 -5.027 1 98.62 98 VAL A CA 1
ATOM 792 C C . VAL A 1 98 ? -2.283 -27.734 -4.34 1 98.62 98 VAL A C 1
ATOM 794 O O . VAL A 1 98 ? -1.113 -27.656 -3.957 1 98.62 98 VAL A O 1
ATOM 797 N N . ALA A 1 99 ? -3.129 -26.766 -4.074 1 98.56 99 ALA A N 1
ATOM 798 C CA . ALA A 1 99 ? -2.76 -25.469 -3.549 1 98.56 99 ALA A CA 1
ATOM 799 C C . ALA A 1 99 ? -2.211 -25.578 -2.129 1 98.56 99 ALA A C 1
ATOM 801 O O . ALA A 1 99 ? -1.283 -24.859 -1.755 1 98.56 99 ALA A O 1
ATOM 802 N N . VAL A 1 100 ? -2.787 -26.5 -1.359 1 98.38 100 VAL A N 1
ATOM 803 C CA . VAL A 1 100 ? -2.383 -26.578 0.04 1 98.38 100 VAL A CA 1
ATOM 804 C C . VAL A 1 100 ? -1.429 -27.75 0.24 1 98.38 100 VAL A C 1
ATOM 806 O O . VAL A 1 100 ? -1.118 -28.125 1.375 1 98.38 100 VAL A O 1
ATOM 809 N N . SER A 1 101 ? -1.002 -28.391 -0.843 1 98.38 101 SER A N 1
ATOM 810 C CA . SER A 1 101 ? -0.09 -29.516 -0.749 1 98.38 101 SER A CA 1
ATOM 811 C C . SER A 1 101 ? 1.193 -29.141 -0.018 1 98.38 101 SER A C 1
ATOM 813 O O . SER A 1 101 ? 1.565 -27.969 0.022 1 98.38 101 SER A O 1
ATOM 815 N N . ARG A 1 102 ? 1.856 -30.109 0.487 1 98.06 102 ARG A N 1
ATOM 816 C CA . ARG A 1 102 ? 3.135 -29.875 1.153 1 98.06 102 ARG A CA 1
ATOM 817 C C . ARG A 1 102 ? 4.148 -29.266 0.196 1 98.06 102 ARG A C 1
ATOM 819 O O . ARG A 1 102 ? 4.891 -28.359 0.571 1 98.06 102 ARG A O 1
ATOM 826 N N . ARG A 1 103 ? 4.195 -29.734 -1.053 1 98.56 103 ARG A N 1
ATOM 827 C CA . ARG A 1 103 ? 5.129 -29.266 -2.07 1 98.56 103 ARG A CA 1
ATOM 828 C C . ARG A 1 103 ? 5.016 -27.766 -2.271 1 98.56 103 ARG A C 1
ATOM 830 O O . ARG A 1 103 ? 6.008 -27.047 -2.178 1 98.56 103 ARG A O 1
ATOM 837 N N . LEU A 1 104 ? 3.793 -27.25 -2.475 1 98.75 104 LEU A N 1
ATOM 838 C CA . LEU A 1 104 ? 3.602 -25.844 -2.75 1 98.75 104 LEU A CA 1
ATOM 839 C C . LEU A 1 104 ? 3.658 -25.016 -1.465 1 98.75 104 LEU A C 1
ATOM 841 O O . LEU A 1 104 ? 4.344 -24 -1.403 1 98.75 104 LEU A O 1
ATOM 845 N N . SER A 1 105 ? 3.006 -25.484 -0.404 1 98.38 105 SER A N 1
ATOM 846 C CA . SER A 1 105 ? 2.859 -24.688 0.806 1 98.38 105 SER A CA 1
ATOM 847 C C . SER A 1 105 ? 4.188 -24.547 1.541 1 98.38 105 SER A C 1
ATOM 849 O O . SER A 1 105 ? 4.535 -23.453 2.004 1 98.38 105 SER A O 1
ATOM 851 N N . GLU A 1 106 ? 4.91 -25.641 1.651 1 98.31 106 GLU A N 1
ATOM 852 C CA . GLU A 1 106 ? 6.184 -25.531 2.359 1 98.31 106 GLU A CA 1
ATOM 853 C C . GLU A 1 106 ? 7.195 -24.719 1.557 1 98.31 106 GLU A C 1
ATOM 855 O O . GLU A 1 106 ? 8.062 -24.062 2.129 1 98.31 106 GLU A O 1
ATOM 860 N N . THR A 1 107 ? 7.121 -24.828 0.219 1 98.75 107 THR A N 1
ATOM 861 C CA . THR A 1 107 ? 7.941 -23.969 -0.617 1 98.75 107 THR A CA 1
ATOM 862 C C . THR A 1 107 ? 7.617 -22.5 -0.35 1 98.75 107 THR A C 1
ATOM 864 O O . THR A 1 107 ? 8.523 -21.688 -0.124 1 98.75 107 THR A O 1
ATOM 867 N N . ALA A 1 108 ? 6.34 -22.141 -0.302 1 98.81 108 ALA A N 1
ATOM 868 C CA . ALA A 1 108 ? 5.906 -20.781 -0.019 1 98.81 108 ALA A CA 1
ATOM 869 C C . ALA A 1 108 ? 6.379 -20.328 1.359 1 98.81 108 ALA A C 1
ATOM 871 O O . ALA A 1 108 ? 6.941 -19.234 1.503 1 98.81 108 ALA A O 1
ATOM 872 N N . LEU A 1 109 ? 6.203 -21.203 2.338 1 98.69 109 LEU A N 1
ATOM 873 C CA . LEU A 1 109 ? 6.559 -20.875 3.713 1 98.69 109 LEU A CA 1
ATOM 874 C C . LEU A 1 109 ? 8.062 -20.641 3.846 1 98.69 109 LEU A C 1
ATOM 876 O O . LEU A 1 109 ? 8.492 -19.703 4.523 1 98.69 109 LEU A O 1
ATOM 880 N N . ALA A 1 110 ? 8.82 -21.438 3.213 1 98.56 110 ALA A N 1
ATOM 881 C CA . ALA A 1 110 ? 10.273 -21.281 3.26 1 98.56 110 ALA A CA 1
ATOM 882 C C . ALA A 1 110 ? 10.703 -19.953 2.652 1 98.56 110 ALA A C 1
ATOM 884 O O . ALA A 1 110 ? 11.539 -19.234 3.217 1 98.56 110 ALA A O 1
ATOM 885 N N . LEU A 1 111 ? 10.109 -19.641 1.546 1 98.75 111 LEU A N 1
ATOM 886 C CA . LEU A 1 111 ? 10.453 -18.391 0.871 1 98.75 111 LEU A CA 1
ATOM 887 C C . LEU A 1 111 ? 9.969 -17.188 1.67 1 98.75 111 LEU A C 1
ATOM 889 O O . LEU A 1 111 ? 10.617 -16.141 1.689 1 98.75 111 LEU A O 1
ATOM 893 N N . MET A 1 112 ? 8.891 -17.344 2.371 1 98.12 112 MET A N 1
ATOM 894 C CA . MET A 1 112 ? 8.32 -16.281 3.174 1 98.12 112 MET A CA 1
ATOM 895 C C . MET A 1 112 ? 9.047 -16.141 4.508 1 98.12 112 MET A C 1
ATOM 897 O O . MET A 1 112 ? 8.938 -15.117 5.18 1 98.12 112 MET A O 1
ATOM 901 N N . GLY A 1 113 ? 9.75 -17.203 4.918 1 96.81 113 GLY A N 1
ATOM 902 C CA . GLY A 1 113 ? 10.352 -17.234 6.242 1 96.81 113 GLY A CA 1
ATOM 903 C C . GLY A 1 113 ? 9.336 -17.359 7.355 1 96.81 113 GLY A C 1
ATOM 904 O O . GLY A 1 113 ? 9.492 -16.75 8.414 1 96.81 113 GLY A O 1
ATOM 905 N N . LEU A 1 114 ? 8.242 -18.094 7.109 1 97.44 114 LEU A N 1
ATOM 906 C CA . LEU A 1 114 ? 7.152 -18.234 8.07 1 97.44 114 LEU A CA 1
ATOM 907 C C . LEU A 1 114 ? 6.879 -19.703 8.375 1 97.44 114 LEU A C 1
ATOM 909 O O . LEU A 1 114 ? 7.207 -20.578 7.57 1 97.44 114 LEU A O 1
ATOM 913 N N . ASP A 1 115 ? 6.211 -19.922 9.461 1 97.19 115 ASP A N 1
ATOM 914 C CA . ASP A 1 115 ? 5.789 -21.266 9.828 1 97.19 115 ASP A CA 1
ATOM 915 C C . ASP A 1 115 ? 4.336 -21.516 9.438 1 97.19 115 ASP A C 1
ATOM 917 O O . ASP A 1 115 ? 3.893 -22.656 9.367 1 97.19 115 ASP A O 1
ATOM 921 N N . GLU A 1 116 ? 3.646 -20.406 9.211 1 97.94 116 GLU A N 1
ATOM 922 C CA . GLU A 1 116 ? 2.234 -20.484 8.844 1 97.94 116 GLU A CA 1
ATOM 923 C C . GLU A 1 116 ? 1.868 -19.391 7.848 1 97.94 116 GLU A C 1
ATOM 925 O O . GLU A 1 116 ? 2.416 -18.281 7.898 1 97.94 116 GLU A O 1
ATOM 930 N N . ALA A 1 117 ? 0.987 -19.688 6.973 1 98.69 117 ALA A N 1
ATOM 931 C CA . ALA A 1 117 ? 0.446 -18.734 6.008 1 98.69 117 ALA A CA 1
ATOM 932 C C . ALA A 1 117 ? -0.977 -19.109 5.605 1 98.69 117 ALA A C 1
ATOM 934 O O . ALA A 1 117 ? -1.486 -20.156 6.004 1 98.69 117 ALA A O 1
ATOM 935 N N . LYS A 1 118 ? -1.602 -18.219 4.961 1 98.81 118 LYS A N 1
ATOM 936 C CA . LYS A 1 118 ? -2.924 -18.469 4.398 1 98.81 118 LYS A CA 1
ATOM 937 C C . LYS A 1 118 ? -2.854 -18.656 2.885 1 98.81 118 LYS A C 1
ATOM 939 O O . LYS A 1 118 ? -2.227 -17.859 2.188 1 98.81 118 LYS A O 1
ATOM 944 N N . PHE A 1 119 ? -3.445 -19.734 2.383 1 98.81 119 PHE A N 1
ATOM 945 C CA . PHE A 1 119 ? -3.73 -19.781 0.954 1 98.81 119 PHE A CA 1
ATOM 946 C C . PHE A 1 119 ? -4.875 -18.844 0.593 1 98.81 119 PHE A C 1
ATOM 948 O O . PHE A 1 119 ? -5.953 -18.922 1.189 1 98.81 119 PHE A O 1
ATOM 955 N N . ILE A 1 120 ? -4.699 -18 -0.395 1 98.31 120 ILE A N 1
ATOM 956 C CA . ILE A 1 120 ? -5.668 -16.953 -0.683 1 98.31 120 ILE A CA 1
ATOM 957 C C . ILE A 1 120 ? -6.469 -17.312 -1.932 1 98.31 120 ILE A C 1
ATOM 959 O O . ILE A 1 120 ? -7.691 -17.469 -1.87 1 98.31 120 ILE A O 1
ATOM 963 N N . LEU A 1 121 ? -5.773 -17.516 -3.049 1 97.38 121 LEU A N 1
ATOM 964 C CA . LEU A 1 121 ? -6.445 -17.688 -4.332 1 97.38 121 LEU A CA 1
ATOM 965 C C . LEU A 1 121 ? -5.512 -18.312 -5.355 1 97.38 121 LEU A C 1
ATOM 967 O O . LEU A 1 121 ? -4.328 -17.984 -5.414 1 97.38 121 LEU A O 1
ATOM 971 N N . ASP A 1 122 ? -6.012 -19.219 -6.102 1 97.69 122 ASP A N 1
ATOM 972 C CA . ASP A 1 122 ? -5.301 -19.688 -7.281 1 97.69 122 ASP A CA 1
ATOM 973 C C . ASP A 1 122 ? -5.91 -19.125 -8.555 1 97.69 122 ASP A C 1
ATOM 975 O O . ASP A 1 122 ? -7.082 -18.734 -8.57 1 97.69 122 ASP A O 1
ATOM 979 N N . MET A 1 123 ? -5.109 -18.969 -9.531 1 96.69 123 MET A N 1
ATOM 980 C CA . MET A 1 123 ? -5.512 -18.469 -10.836 1 96.69 123 MET A CA 1
ATOM 981 C C . MET A 1 123 ? -4.816 -19.234 -11.953 1 96.69 123 MET A C 1
ATOM 983 O O . MET A 1 123 ? -3.832 -19.938 -11.711 1 96.69 123 MET A O 1
ATOM 987 N N . ALA A 1 124 ? -5.379 -19.219 -13.086 1 96.12 124 ALA A N 1
ATOM 988 C CA . ALA A 1 124 ? -4.742 -19.703 -14.312 1 96.12 124 ALA A CA 1
ATOM 989 C C . ALA A 1 124 ? -4.617 -18.578 -15.336 1 96.12 124 ALA A C 1
ATOM 991 O O . ALA A 1 124 ? -5.531 -17.766 -15.484 1 96.12 124 ALA A O 1
ATOM 992 N N . PHE A 1 125 ? -3.527 -18.5 -15.906 1 94.38 125 PHE A N 1
ATOM 993 C CA . PHE A 1 125 ? -3.225 -17.516 -16.938 1 94.38 125 PHE A CA 1
ATOM 994 C C . PHE A 1 125 ? -2.852 -18.203 -18.25 1 94.38 125 PHE A C 1
ATOM 996 O O . PHE A 1 125 ? -1.792 -18.812 -18.359 1 94.38 125 PHE A O 1
ATOM 1003 N N . ILE A 1 126 ? -3.688 -18.078 -19.203 1 92.69 126 ILE A N 1
ATOM 1004 C CA . ILE A 1 126 ? -3.504 -18.734 -20.5 1 92.69 126 ILE A CA 1
ATOM 1005 C C . ILE A 1 126 ? -3.311 -17.688 -21.594 1 92.69 126 ILE A C 1
ATOM 1007 O O . ILE A 1 126 ? -4.207 -16.891 -21.859 1 92.69 126 ILE A O 1
ATOM 1011 N N . LYS A 1 127 ? -2.137 -17.641 -22.125 1 92.75 127 LYS A N 1
ATOM 1012 C CA . LYS A 1 127 ? -1.886 -16.812 -23.297 1 92.75 127 LYS A CA 1
ATOM 1013 C C . LYS A 1 127 ? -2.164 -17.578 -24.594 1 92.75 127 LYS A C 1
ATOM 1015 O O . LYS A 1 127 ? -1.611 -18.656 -24.812 1 92.75 127 LYS A O 1
ATOM 1020 N N . PRO A 1 128 ? -3.01 -17 -25.469 1 90.25 128 PRO A N 1
ATOM 1021 C CA . PRO A 1 128 ? -3.352 -17.719 -26.688 1 90.25 128 PRO A CA 1
ATOM 1022 C C . PRO A 1 128 ? -2.156 -17.891 -27.625 1 90.25 128 PRO A C 1
ATOM 1024 O O . PRO A 1 128 ? -1.183 -17.141 -27.531 1 90.25 128 PRO A O 1
ATOM 1027 N N . ALA A 1 129 ? -2.297 -18.828 -28.484 1 89.69 129 ALA A N 1
ATOM 1028 C CA . ALA A 1 129 ? -1.285 -19.109 -29.5 1 89.69 129 ALA A CA 1
ATOM 1029 C C . ALA A 1 129 ? -1.2 -17.969 -30.516 1 89.69 129 ALA A C 1
ATOM 1031 O O . ALA A 1 129 ? -2.209 -17.328 -30.828 1 89.69 129 ALA A O 1
ATOM 1032 N N . GLU A 1 130 ? 0.026 -17.719 -31.016 1 78.62 130 GLU A N 1
ATOM 1033 C CA . GLU A 1 130 ? 0.391 -16.828 -32.125 1 78.62 130 GLU A CA 1
ATOM 1034 C C . GLU A 1 130 ? 0.044 -15.383 -31.797 1 78.62 130 GLU A C 1
ATOM 1036 O O . GLU A 1 130 ? 0.768 -14.461 -32.188 1 78.62 130 GLU A O 1
ATOM 1041 N N . LYS A 1 131 ? -0.825 -15.141 -31 1 74.81 131 LYS A N 1
ATOM 1042 C CA . LYS A 1 131 ? -1.359 -13.781 -30.906 1 74.81 131 LYS A CA 1
ATOM 1043 C C . LYS A 1 131 ? -1.431 -13.305 -29.469 1 74.81 131 LYS A C 1
ATOM 1045 O O . LYS A 1 131 ? -2.066 -12.289 -29.172 1 74.81 131 LYS A O 1
ATOM 1050 N N . GLY A 1 132 ? -0.839 -14.016 -28.703 1 83.88 132 GLY A N 1
ATOM 1051 C CA . GLY A 1 132 ? -0.936 -13.531 -27.344 1 83.88 132 GLY A CA 1
ATOM 1052 C C . GLY A 1 132 ? -0.094 -12.289 -27.094 1 83.88 132 GLY A C 1
ATOM 1053 O O . GLY A 1 132 ? 1.12 -12.305 -27.297 1 83.88 132 GLY A O 1
ATOM 1054 N N . LYS A 1 133 ? -0.655 -11.18 -26.719 1 89.56 133 LYS A N 1
ATOM 1055 C CA . LYS A 1 133 ? 0.027 -9.898 -26.516 1 89.56 133 LYS A CA 1
ATOM 1056 C C . LYS A 1 133 ? 0.812 -9.906 -25.203 1 89.56 133 LYS A C 1
ATOM 1058 O O . LYS A 1 133 ? 0.557 -10.734 -24.328 1 89.56 133 LYS A O 1
ATOM 1063 N N . PRO A 1 134 ? 1.762 -9.062 -25.125 1 93.5 134 PRO A N 1
ATOM 1064 C CA . PRO A 1 134 ? 2.541 -8.984 -23.891 1 93.5 134 PRO A CA 1
ATOM 1065 C C . PRO A 1 134 ? 1.708 -8.531 -22.688 1 93.5 134 PRO A C 1
ATOM 1067 O O . PRO A 1 134 ? 0.688 -7.855 -22.875 1 93.5 134 PRO A O 1
ATOM 1070 N N . THR A 1 135 ? 2.029 -9 -21.547 1 94.44 135 THR A N 1
ATOM 1071 C CA . THR A 1 135 ? 1.528 -8.438 -20.297 1 94.44 135 THR A CA 1
ATOM 1072 C C . THR A 1 135 ? 2.402 -7.277 -19.844 1 94.44 135 THR A C 1
ATOM 1074 O O . THR A 1 135 ? 3.592 -7.457 -19.562 1 94.44 135 THR A O 1
ATOM 1077 N N . ALA A 1 136 ? 1.842 -6.094 -19.781 1 95.88 136 ALA A N 1
ATOM 1078 C CA . ALA A 1 136 ? 2.596 -4.914 -19.359 1 95.88 136 ALA A CA 1
ATOM 1079 C C . ALA A 1 136 ? 3.129 -5.086 -17.938 1 95.88 136 ALA A C 1
ATOM 1081 O O . ALA A 1 136 ? 2.484 -5.719 -17.109 1 95.88 136 ALA A O 1
ATOM 1082 N N . PHE A 1 137 ? 4.281 -4.516 -17.719 1 97.75 137 PHE A N 1
ATOM 1083 C CA . PHE A 1 137 ? 4.891 -4.594 -16.406 1 97.75 137 PHE A CA 1
ATOM 1084 C C . PHE A 1 137 ? 3.992 -3.947 -15.352 1 97.75 137 PHE A C 1
ATOM 1086 O O . PHE A 1 137 ? 3.398 -2.895 -15.602 1 97.75 137 PHE A O 1
ATOM 1093 N N . HIS A 1 138 ? 3.896 -4.566 -14.148 1 98.12 138 HIS A N 1
ATOM 1094 C CA . HIS A 1 138 ? 3.023 -4.125 -13.062 1 98.12 138 HIS A CA 1
ATOM 1095 C C . HIS A 1 138 ? 3.422 -4.766 -11.734 1 98.12 138 HIS A C 1
ATOM 1097 O O . HIS A 1 138 ? 4.289 -5.641 -11.703 1 98.12 138 HIS A O 1
ATOM 1103 N N . GLN A 1 139 ? 2.885 -4.242 -10.664 1 98.19 139 GLN A N 1
ATOM 1104 C CA . GLN A 1 139 ? 2.838 -4.902 -9.359 1 98.19 139 GLN A CA 1
ATOM 1105 C C . GLN A 1 139 ? 1.472 -5.535 -9.109 1 98.19 139 GLN A C 1
ATOM 1107 O O . GLN A 1 139 ? 0.442 -4.965 -9.477 1 98.19 139 GLN A O 1
ATOM 1112 N N . ASP A 1 140 ? 1.49 -6.648 -8.508 1 97.62 140 ASP A N 1
ATOM 1113 C CA . ASP A 1 140 ? 0.224 -7.289 -8.164 1 97.62 140 ASP A CA 1
ATOM 1114 C C . ASP A 1 140 ? -0.404 -6.633 -6.934 1 97.62 140 ASP A C 1
ATOM 1116 O O . ASP A 1 140 ? -1.629 -6.555 -6.82 1 97.62 140 ASP A O 1
ATOM 1120 N N . TRP A 1 141 ? 0.379 -6.133 -6.055 1 97.5 141 TRP A N 1
ATOM 1121 C CA . TRP A 1 141 ? 0.001 -5.766 -4.691 1 97.5 141 TRP A CA 1
ATOM 1122 C C . TRP A 1 141 ? -1.118 -4.73 -4.699 1 97.5 141 TRP A C 1
ATOM 1124 O O . TRP A 1 141 ? -2.098 -4.863 -3.963 1 97.5 141 TRP A O 1
ATOM 1134 N N . PRO A 1 142 ? -1.065 -3.713 -5.559 1 96.44 142 PRO A N 1
ATOM 1135 C CA . PRO A 1 142 ? -2.072 -2.654 -5.469 1 96.44 142 PRO A CA 1
ATOM 1136 C C . PRO A 1 142 ? -3.484 -3.154 -5.758 1 96.44 142 PRO A C 1
ATOM 1138 O O . PRO A 1 142 ? -4.461 -2.453 -5.484 1 96.44 142 PRO A O 1
ATOM 1141 N N . TYR A 1 143 ? -3.613 -4.305 -6.258 1 94.44 143 TYR A N 1
ATOM 1142 C CA . TYR A 1 143 ? -4.93 -4.816 -6.629 1 94.44 143 TYR A CA 1
ATOM 1143 C C . TYR A 1 143 ? -5.547 -5.613 -5.488 1 94.44 143 TYR A C 1
ATOM 1145 O O . TYR A 1 143 ? -6.723 -5.984 -5.547 1 94.44 143 TYR A O 1
ATOM 1153 N N . TRP A 1 144 ? -4.801 -5.906 -4.512 1 96.31 144 TRP A N 1
ATOM 1154 C CA . TRP A 1 144 ? -5.27 -6.77 -3.434 1 96.31 144 TRP A CA 1
ATOM 1155 C C . TRP A 1 144 ? -5.656 -5.949 -2.209 1 96.31 144 TRP A C 1
ATOM 1157 O O . TRP A 1 144 ? -5.055 -4.91 -1.932 1 96.31 144 TRP A O 1
ATOM 1167 N N . PRO A 1 145 ? -6.641 -6.379 -1.483 1 96.5 145 PRO A N 1
ATOM 1168 C CA . PRO A 1 145 ? -7.109 -5.648 -0.302 1 96.5 145 PRO A CA 1
ATOM 1169 C C . PRO A 1 145 ? -6.316 -5.992 0.957 1 96.5 145 PRO A C 1
ATOM 1171 O O . PRO A 1 145 ? -6.902 -6.281 2.002 1 96.5 145 PRO A O 1
ATOM 1174 N N . PHE A 1 146 ? -5.031 -5.902 0.88 1 97.88 146 PHE A N 1
ATOM 1175 C CA . PHE A 1 146 ? -4.113 -6.172 1.979 1 97.88 146 PHE A CA 1
ATOM 1176 C C . PHE A 1 146 ? -3.521 -4.875 2.521 1 97.88 146 PHE A C 1
ATOM 1178 O O . PHE A 1 146 ? -3.168 -3.98 1.753 1 97.88 146 PHE A O 1
ATOM 1185 N N . ASP A 1 147 ? -3.354 -4.789 3.822 1 97.31 147 ASP A N 1
ATOM 1186 C CA . ASP A 1 147 ? -2.836 -3.562 4.422 1 97.31 147 ASP A CA 1
ATOM 1187 C C . ASP A 1 147 ? -1.309 -3.547 4.406 1 97.31 147 ASP A C 1
ATOM 1189 O O . ASP A 1 147 ? -0.689 -2.523 4.703 1 97.31 147 ASP A O 1
ATOM 1193 N N . ARG A 1 148 ? -0.73 -4.668 4.078 1 98.19 148 ARG A N 1
ATOM 1194 C CA . ARG A 1 148 ? 0.723 -4.793 4.133 1 98.19 148 ARG A CA 1
ATOM 1195 C C . ARG A 1 148 ? 1.231 -5.762 3.072 1 98.19 148 ARG A C 1
ATOM 1197 O O . ARG A 1 148 ? 0.457 -6.539 2.512 1 98.19 148 ARG A O 1
ATOM 1204 N N . GLN A 1 149 ? 2.496 -5.637 2.803 1 97.62 149 GLN A N 1
ATOM 1205 C CA . GLN A 1 149 ? 3.166 -6.641 1.98 1 97.62 149 GLN A CA 1
ATOM 1206 C C . GLN A 1 149 ? 3.256 -7.977 2.709 1 97.62 149 GLN A C 1
ATOM 1208 O O . GLN A 1 149 ? 2.994 -8.055 3.91 1 97.62 149 GLN A O 1
ATOM 1213 N N . GLY A 1 150 ? 3.623 -9.078 1.953 1 97.75 150 GLY A N 1
ATOM 1214 C CA . GLY A 1 150 ? 3.797 -10.383 2.576 1 97.75 150 GLY A CA 1
ATOM 1215 C C . GLY A 1 150 ? 3.08 -11.5 1.84 1 97.75 150 GLY A C 1
ATOM 1216 O O . GLY A 1 150 ? 2.812 -12.555 2.412 1 97.75 150 GLY A O 1
ATOM 1217 N N . ALA A 1 151 ? 2.707 -11.211 0.646 1 98.56 151 ALA A N 1
ATOM 1218 C CA . ALA A 1 151 ? 2.16 -12.25 -0.224 1 98.56 151 ALA A CA 1
ATOM 1219 C C . ALA A 1 151 ? 3.16 -12.641 -1.307 1 98.56 151 ALA A C 1
ATOM 1221 O O . ALA A 1 151 ? 4.008 -11.836 -1.7 1 98.56 151 ALA A O 1
ATOM 1222 N N . LEU A 1 152 ? 3.129 -13.828 -1.704 1 98.81 152 LEU A N 1
ATOM 1223 C CA . LEU A 1 152 ? 3.857 -14.266 -2.891 1 98.81 152 LEU A CA 1
ATOM 1224 C C . LEU A 1 152 ? 2.975 -15.141 -3.777 1 98.81 152 LEU A C 1
ATOM 1226 O O . LEU A 1 152 ? 1.931 -15.625 -3.336 1 98.81 152 LEU A O 1
ATOM 1230 N N . THR A 1 153 ? 3.322 -15.258 -4.977 1 98.88 153 THR A N 1
ATOM 1231 C CA . THR A 1 153 ? 2.643 -16.078 -5.969 1 98.88 153 THR A CA 1
ATOM 1232 C C . THR A 1 153 ? 3.596 -17.125 -6.555 1 98.88 153 THR A C 1
ATOM 1234 O O . THR A 1 153 ? 4.688 -16.781 -7.012 1 98.88 153 THR A O 1
ATOM 1237 N N . ILE A 1 154 ? 3.25 -18.344 -6.477 1 98.94 154 ILE A N 1
ATOM 1238 C CA . ILE A 1 154 ? 3.93 -19.406 -7.219 1 98.94 154 ILE A CA 1
ATOM 1239 C C . ILE A 1 154 ? 3.311 -19.531 -8.609 1 98.94 154 ILE A C 1
ATOM 1241 O O . ILE A 1 154 ? 2.127 -19.859 -8.742 1 98.94 154 ILE A O 1
ATOM 1245 N N . TRP A 1 155 ? 4.055 -19.219 -9.578 1 98.88 155 TRP A N 1
ATOM 1246 C CA . TRP A 1 155 ? 3.664 -19.328 -10.984 1 98.88 155 TRP A CA 1
ATOM 1247 C C . TRP A 1 155 ? 4.25 -20.578 -11.625 1 98.88 155 TRP A C 1
ATOM 1249 O O . TRP A 1 155 ? 5.469 -20.703 -11.742 1 98.88 155 TRP A O 1
ATOM 1259 N N . ILE A 1 156 ? 3.418 -21.516 -12.094 1 98.88 156 ILE A N 1
ATOM 1260 C CA . ILE A 1 156 ? 3.873 -22.828 -12.539 1 98.88 156 ILE A CA 1
ATOM 1261 C C . ILE A 1 156 ? 3.564 -23 -14.023 1 98.88 156 ILE A C 1
ATOM 1263 O O . ILE A 1 156 ? 2.408 -22.891 -14.438 1 98.88 156 ILE A O 1
ATOM 1267 N N . ALA A 1 157 ? 4.609 -23.328 -14.781 1 98.69 157 ALA A N 1
ATOM 1268 C CA . ALA A 1 157 ? 4.406 -23.719 -16.172 1 98.69 157 ALA A CA 1
ATOM 1269 C C . ALA A 1 157 ? 3.707 -25.062 -16.281 1 98.69 157 ALA A C 1
ATOM 1271 O O . ALA A 1 157 ? 4.168 -26.062 -15.703 1 98.69 157 ALA A O 1
ATOM 1272 N N . LEU A 1 158 ? 2.641 -25.109 -17.031 1 98.31 158 LEU A N 1
ATOM 1273 C CA . LEU A 1 158 ? 1.89 -26.359 -17.109 1 98.31 158 LEU A CA 1
ATOM 1274 C C . LEU A 1 158 ? 2.283 -27.156 -18.344 1 98.31 158 LEU A C 1
ATOM 1276 O O . LEU A 1 158 ? 1.965 -28.344 -18.438 1 98.31 158 LEU A O 1
ATOM 1280 N N . VAL A 1 159 ? 2.916 -26.547 -19.281 1 97.19 159 VAL A N 1
ATOM 1281 C CA . VAL A 1 159 ? 3.469 -27.141 -20.484 1 97.19 159 VAL A CA 1
ATOM 1282 C C . VAL A 1 159 ? 4.887 -26.625 -20.719 1 97.19 159 VAL A C 1
ATOM 1284 O O . VAL A 1 159 ? 5.336 -25.703 -20.031 1 97.19 159 VAL A O 1
ATOM 1287 N N . ASP A 1 160 ? 5.602 -27.312 -21.641 1 97.75 160 ASP A N 1
ATOM 1288 C CA . ASP A 1 160 ? 6.898 -26.766 -22.016 1 97.75 160 ASP A CA 1
ATOM 1289 C C . ASP A 1 160 ? 6.742 -25.391 -22.656 1 97.75 160 ASP A C 1
ATOM 1291 O O . ASP A 1 160 ? 5.957 -25.219 -23.594 1 97.75 160 ASP A O 1
ATOM 1295 N N . LEU A 1 161 ? 7.508 -24.438 -22.094 1 97.31 161 LEU A N 1
ATOM 1296 C CA . LEU A 1 161 ? 7.426 -23.047 -22.562 1 97.31 161 LEU A CA 1
ATOM 1297 C C . LEU A 1 161 ? 8.789 -22.562 -23.031 1 97.31 161 LEU A C 1
ATOM 1299 O O . LEU A 1 161 ? 9.648 -22.219 -22.219 1 97.31 161 LEU A O 1
ATOM 1303 N N . PRO A 1 162 ? 8.969 -22.562 -24.359 1 95.31 162 PRO A N 1
ATOM 1304 C CA . PRO A 1 162 ? 10.156 -21.844 -24.828 1 95.31 162 PRO A CA 1
ATOM 1305 C C . PRO A 1 162 ? 10.125 -20.359 -24.469 1 95.31 162 PRO A C 1
ATOM 1307 O O . PRO A 1 162 ? 9.078 -19.828 -24.078 1 95.31 162 PRO A O 1
ATOM 1310 N N . ALA A 1 163 ? 11.211 -19.703 -24.578 1 90.69 163 ALA A N 1
ATOM 1311 C CA . ALA A 1 163 ? 11.32 -18.312 -24.172 1 90.69 163 ALA A CA 1
ATOM 1312 C C . ALA A 1 163 ? 10.359 -17.422 -24.953 1 90.69 163 ALA A C 1
ATOM 1314 O O . ALA A 1 163 ? 9.836 -16.438 -24.422 1 90.69 163 ALA A O 1
ATOM 1315 N N . GLU A 1 164 ? 10.062 -17.828 -26.141 1 92.75 164 GLU A N 1
ATOM 1316 C CA . GLU A 1 164 ? 9.227 -17.031 -27.031 1 92.75 164 GLU A CA 1
ATOM 1317 C C . GLU A 1 164 ? 7.746 -17.203 -26.703 1 92.75 164 GLU A C 1
ATOM 1319 O O . GLU A 1 164 ? 6.891 -16.562 -27.312 1 92.75 164 GLU A O 1
ATOM 1324 N N . SER A 1 165 ? 7.414 -17.984 -25.672 1 93.69 165 SER A N 1
ATOM 1325 C CA . SER A 1 165 ? 6.02 -18.266 -25.328 1 93.69 165 SER A CA 1
ATOM 1326 C C . SER A 1 165 ? 5.461 -17.188 -24.406 1 93.69 165 SER A C 1
ATOM 1328 O O . SER A 1 165 ? 4.285 -17.234 -24.031 1 93.69 165 SER A O 1
ATOM 1330 N N . GLY A 1 166 ? 6.281 -16.219 -23.984 1 94.19 166 GLY A N 1
ATOM 1331 C CA . GLY A 1 166 ? 5.777 -15.172 -23.109 1 94.19 166 GLY A CA 1
ATOM 1332 C C . GLY A 1 166 ? 5.844 -15.547 -21.641 1 94.19 166 GLY A C 1
ATOM 1333 O O . GLY A 1 166 ? 4.863 -15.398 -20.906 1 94.19 166 GLY A O 1
ATOM 1334 N N . THR A 1 167 ? 6.973 -16.109 -21.234 1 96 167 THR A N 1
ATOM 1335 C CA . THR A 1 167 ? 7.191 -16.375 -19.812 1 96 167 THR A CA 1
ATOM 1336 C C . THR A 1 167 ? 7.441 -15.078 -19.062 1 96 167 THR A C 1
ATOM 1338 O O . THR A 1 167 ? 7.656 -14.031 -19.672 1 96 167 THR A O 1
ATOM 1341 N N . LEU A 1 168 ? 7.375 -15.141 -17.781 1 97.81 168 LEU A N 1
ATOM 1342 C CA . LEU A 1 168 ? 7.406 -13.93 -16.969 1 97.81 168 LEU A CA 1
ATOM 1343 C C . LEU A 1 168 ? 8.797 -13.297 -16.984 1 97.81 168 LEU A C 1
ATOM 1345 O O . LEU A 1 168 ? 9.805 -14.008 -17.031 1 97.81 168 LEU A O 1
ATOM 1349 N N . GLN A 1 169 ? 8.766 -12.047 -17.016 1 98.12 169 GLN A N 1
ATOM 1350 C CA . GLN A 1 169 ? 9.922 -11.164 -16.844 1 98.12 169 GLN A CA 1
ATOM 1351 C C . GLN A 1 169 ? 9.82 -10.383 -15.539 1 98.12 169 GLN A C 1
ATOM 1353 O O . GLN A 1 169 ? 8.719 -10.109 -15.055 1 98.12 169 GLN A O 1
ATOM 1358 N N . PHE A 1 170 ? 11.039 -10.062 -14.977 1 98.69 170 PHE A N 1
ATOM 1359 C CA . PHE A 1 170 ? 11.016 -9.398 -13.672 1 98.69 170 PHE A CA 1
ATOM 1360 C C . PHE A 1 170 ? 12 -8.234 -13.648 1 98.69 170 PHE A C 1
ATOM 1362 O O . PHE A 1 170 ? 13.047 -8.281 -14.297 1 98.69 170 PHE A O 1
ATOM 1369 N N . LEU A 1 171 ? 11.648 -7.199 -12.984 1 98.75 171 LEU A N 1
ATOM 1370 C CA . LEU A 1 171 ? 12.648 -6.238 -12.531 1 98.75 171 LEU A CA 1
ATOM 1371 C C . LEU A 1 171 ? 13.219 -6.652 -11.18 1 98.75 171 LEU A C 1
ATOM 1373 O O . LEU A 1 171 ? 12.594 -6.43 -10.141 1 98.75 171 LEU A O 1
ATOM 1377 N N . SER A 1 172 ? 14.43 -7.168 -11.219 1 98.75 172 SER A N 1
ATOM 1378 C CA . SER A 1 172 ? 15.008 -7.809 -10.039 1 98.75 172 SER A CA 1
ATOM 1379 C C . SER A 1 172 ? 15.266 -6.789 -8.93 1 98.75 172 SER A C 1
ATOM 1381 O O . SER A 1 172 ? 15.961 -5.793 -9.148 1 98.75 172 SER A O 1
ATOM 1383 N N . GLY A 1 173 ? 14.664 -7.035 -7.77 1 98.06 173 GLY A N 1
ATOM 1384 C CA . GLY A 1 173 ? 14.844 -6.164 -6.617 1 98.06 173 GLY A CA 1
ATOM 1385 C C . GLY A 1 173 ? 13.781 -5.082 -6.52 1 98.06 173 GLY A C 1
ATOM 1386 O O . GLY A 1 173 ? 13.742 -4.336 -5.539 1 98.06 173 GLY A O 1
ATOM 1387 N N . SER A 1 174 ? 12.867 -5.027 -7.422 1 98.25 174 SER A N 1
ATOM 1388 C CA . SER A 1 174 ? 11.938 -3.902 -7.539 1 98.25 174 SER A CA 1
ATOM 1389 C C . SER A 1 174 ? 10.875 -3.947 -6.449 1 98.25 174 SER A C 1
ATOM 1391 O O . SER A 1 174 ? 10.141 -2.977 -6.25 1 98.25 174 SER A O 1
ATOM 1393 N N . HIS A 1 175 ? 10.828 -5.074 -5.75 1 97.38 175 HIS A N 1
ATOM 1394 C CA . HIS A 1 175 ? 9.906 -5.113 -4.617 1 97.38 175 HIS A CA 1
ATOM 1395 C C . HIS A 1 175 ? 10.258 -4.043 -3.588 1 97.38 175 HIS A C 1
ATOM 1397 O O . HIS A 1 175 ? 9.438 -3.719 -2.725 1 97.38 175 HIS A O 1
ATOM 1403 N N . ARG A 1 176 ? 11.406 -3.449 -3.699 1 94.75 176 ARG A N 1
ATOM 1404 C CA . ARG A 1 176 ? 11.867 -2.447 -2.744 1 94.75 176 ARG A CA 1
ATOM 1405 C C . ARG A 1 176 ? 11.516 -1.04 -3.213 1 94.75 176 ARG A C 1
ATOM 1407 O O . ARG A 1 176 ? 11.812 -0.059 -2.529 1 94.75 176 ARG A O 1
ATOM 1414 N N . ALA A 1 177 ? 10.859 -0.918 -4.348 1 96.12 177 ALA A N 1
ATOM 1415 C CA . ALA A 1 177 ? 10.547 0.39 -4.922 1 96.12 177 ALA A CA 1
ATOM 1416 C C . ALA A 1 177 ? 9.312 0.994 -4.262 1 96.12 177 ALA A C 1
ATOM 1418 O O . ALA A 1 177 ? 8.977 2.156 -4.504 1 96.12 177 ALA A O 1
ATOM 1419 N N . GLY A 1 178 ? 8.617 0.189 -3.346 1 96.31 178 GLY A N 1
ATOM 1420 C CA . GLY A 1 178 ? 7.387 0.672 -2.734 1 96.31 178 GLY A CA 1
ATOM 1421 C C . GLY A 1 178 ? 6.172 0.505 -3.625 1 96.31 178 GLY A C 1
ATOM 1422 O O . GLY A 1 178 ? 6.277 -0.011 -4.738 1 96.31 178 GLY A O 1
ATOM 1423 N N . PRO A 1 179 ? 4.973 0.816 -3.111 1 97.88 179 PRO A N 1
AT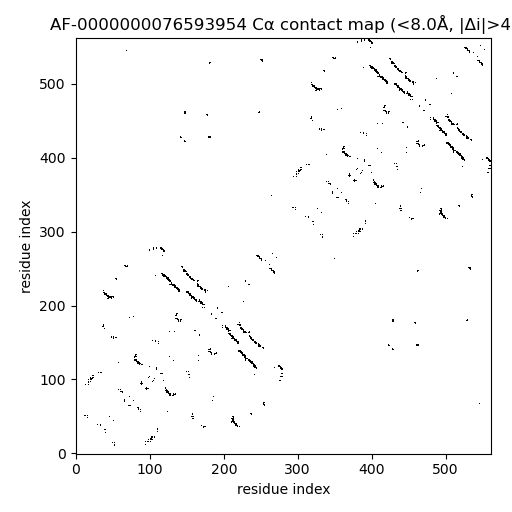OM 1424 C CA . PRO A 1 179 ? 3.76 0.717 -3.93 1 97.88 179 PRO A CA 1
ATOM 1425 C C . PRO A 1 179 ? 3.725 1.747 -5.055 1 97.88 179 PRO A C 1
ATOM 1427 O O . PRO A 1 179 ? 3.746 2.953 -4.797 1 97.88 179 PRO A O 1
ATOM 1430 N N . LEU A 1 180 ? 3.594 1.295 -6.242 1 97.75 180 LEU A N 1
ATOM 1431 C CA . LEU A 1 180 ? 3.74 2.172 -7.398 1 97.75 180 LEU A CA 1
ATOM 1432 C C . LEU A 1 180 ? 2.402 2.369 -8.102 1 97.75 180 LEU A C 1
ATOM 1434 O O . LEU A 1 180 ? 2.311 3.139 -9.062 1 97.75 180 LEU A O 1
ATOM 1438 N N . GLY A 1 181 ? 1.377 1.574 -7.633 1 97.62 181 GLY A N 1
ATOM 1439 C CA . GLY A 1 181 ? 0.041 1.851 -8.133 1 97.62 181 GLY A CA 1
ATOM 1440 C C . GLY A 1 181 ? -0.474 0.781 -9.078 1 97.62 181 GLY A C 1
ATOM 1441 O O . GLY A 1 181 ? 0.234 -0.183 -9.383 1 97.62 181 GLY A O 1
ATOM 1442 N N . GLN A 1 182 ? -1.745 0.954 -9.461 1 95.38 182 GLN A N 1
ATOM 1443 C CA . GLN A 1 182 ? -2.424 0.011 -10.344 1 95.38 182 GLN A CA 1
ATOM 1444 C C . GLN A 1 182 ? -2.111 0.305 -11.812 1 95.38 182 GLN A C 1
ATOM 1446 O O . GLN A 1 182 ? -2.482 1.359 -12.328 1 95.38 182 GLN A O 1
ATOM 1451 N N . PHE A 1 183 ? -1.474 -0.588 -12.406 1 93.06 183 PHE A N 1
ATOM 1452 C CA . PHE A 1 183 ? -1.163 -0.551 -13.836 1 93.06 183 PHE A CA 1
ATOM 1453 C C . PHE A 1 183 ? -1.617 -1.832 -14.523 1 93.06 183 PHE A C 1
ATOM 1455 O O . PHE A 1 183 ? -2.082 -2.766 -13.859 1 93.06 183 PHE A O 1
ATOM 1462 N N . ASN A 1 184 ? -1.595 -1.879 -15.891 1 84.75 184 ASN A N 1
ATOM 1463 C CA . ASN A 1 184 ? -2.002 -3.023 -16.703 1 84.75 184 ASN A CA 1
ATOM 1464 C C . ASN A 1 184 ? -3.516 -3.219 -16.672 1 84.75 184 ASN A C 1
ATOM 1466 O O . ASN A 1 184 ? -4 -4.352 -16.672 1 84.75 184 ASN A O 1
ATOM 1470 N N . ARG A 1 185 ? -4.219 -2.158 -16.453 1 77.44 185 ARG A N 1
ATOM 1471 C CA . ARG A 1 185 ? -5.676 -2.215 -16.531 1 77.44 185 ARG A CA 1
ATOM 1472 C C . ARG A 1 185 ? -6.141 -2.209 -17.984 1 77.44 185 ARG A C 1
ATOM 1474 O O . ARG A 1 185 ? -7.246 -2.666 -18.297 1 77.44 185 ARG A O 1
ATOM 1481 N N . VAL A 1 186 ? -5.293 -1.572 -18.734 1 78.12 186 VAL A N 1
ATOM 1482 C CA . VAL A 1 186 ? -5.473 -1.575 -20.188 1 78.12 186 VAL A CA 1
ATOM 1483 C C . VAL A 1 186 ? -4.191 -2.064 -20.859 1 78.12 186 VAL A C 1
ATOM 1485 O O . VAL A 1 186 ? -3.09 -1.846 -20.359 1 78.12 186 VAL A O 1
ATOM 1488 N N . PRO A 1 187 ? -4.469 -2.746 -21.969 1 80.56 187 PRO A N 1
ATOM 1489 C CA . PRO A 1 187 ? -3.264 -3.195 -22.672 1 80.56 187 PRO A CA 1
ATOM 1490 C C . PRO A 1 187 ? -2.268 -2.062 -22.922 1 80.56 187 PRO A C 1
ATOM 1492 O O . PRO A 1 187 ? -2.66 -0.976 -23.344 1 80.56 187 PRO A O 1
ATOM 1495 N N . GLY A 1 188 ? -1.072 -2.336 -22.5 1 84.12 188 GLY A N 1
ATOM 1496 C CA . GLY A 1 188 ? -0.028 -1.359 -22.75 1 84.12 188 GLY A CA 1
ATOM 1497 C C . GLY A 1 188 ? 0.194 -0.399 -21.609 1 84.12 188 GLY A C 1
ATOM 1498 O O . GLY A 1 188 ? 1.14 0.391 -21.625 1 84.12 188 GLY A O 1
ATOM 1499 N N . ASP A 1 189 ? -0.606 -0.438 -20.641 1 91.56 189 ASP A N 1
ATOM 1500 C CA . ASP A 1 189 ? -0.43 0.379 -19.438 1 91.56 189 ASP A CA 1
ATOM 1501 C C . ASP A 1 189 ? 0.728 -0.137 -18.578 1 91.56 189 ASP A C 1
ATOM 1503 O O . ASP A 1 189 ? 0.509 -0.754 -17.547 1 91.56 189 ASP A O 1
ATOM 1507 N N . ASP A 1 190 ? 1.923 0.231 -19.078 1 96.06 190 ASP A N 1
ATOM 1508 C CA . ASP A 1 190 ? 3.184 -0.26 -18.531 1 96.06 190 ASP A CA 1
ATOM 1509 C C . ASP A 1 190 ? 3.701 0.666 -17.422 1 96.06 190 ASP A C 1
ATOM 1511 O O . ASP A 1 190 ? 3.902 1.859 -17.656 1 96.06 190 ASP A O 1
ATOM 1515 N N . ILE A 1 191 ? 3.91 0.117 -16.25 1 97.62 191 ILE A N 1
ATOM 1516 C CA . ILE A 1 191 ? 4.352 0.863 -15.078 1 97.62 191 ILE A CA 1
ATOM 1517 C C . ILE A 1 191 ? 5.641 1.612 -15.398 1 97.62 191 ILE A C 1
ATOM 1519 O O . ILE A 1 191 ? 5.898 2.686 -14.852 1 97.62 191 ILE A O 1
ATOM 1523 N N . ARG A 1 192 ? 6.488 1.147 -16.297 1 96.44 192 ARG A N 1
ATOM 1524 C CA . ARG A 1 192 ? 7.785 1.722 -16.641 1 96.44 192 ARG A CA 1
ATOM 1525 C C . ARG A 1 192 ? 7.617 3.045 -17.375 1 96.44 192 ARG A C 1
ATOM 1527 O O . ARG A 1 192 ? 8.555 3.84 -17.453 1 96.44 192 ARG A O 1
ATOM 1534 N N . ASN A 1 193 ? 6.406 3.264 -17.891 1 95.69 193 ASN A N 1
ATOM 1535 C CA . ASN A 1 193 ? 6.137 4.555 -18.516 1 95.69 193 ASN A CA 1
ATOM 1536 C C . ASN A 1 193 ? 5.914 5.648 -17.469 1 95.69 193 ASN A C 1
ATOM 1538 O O . ASN A 1 193 ? 6.32 6.793 -17.672 1 95.69 193 ASN A O 1
ATOM 1542 N N . ALA A 1 194 ? 5.27 5.305 -16.438 1 94 194 ALA A N 1
ATOM 1543 C CA . ALA A 1 194 ? 4.996 6.25 -15.359 1 94 194 ALA A CA 1
ATOM 1544 C C . ALA A 1 194 ? 6.23 6.449 -14.484 1 94 194 ALA A C 1
ATOM 1546 O O . ALA A 1 194 ? 6.402 7.512 -13.875 1 94 194 ALA A O 1
ATOM 1547 N N . TYR A 1 195 ? 7.039 5.445 -14.359 1 96.25 195 TYR A N 1
ATOM 1548 C CA . TYR A 1 195 ? 8.281 5.461 -13.594 1 96.25 195 TYR A CA 1
ATOM 1549 C C . TYR A 1 195 ? 9.469 5.078 -14.461 1 96.25 195 TYR A C 1
ATOM 1551 O O . TYR A 1 195 ? 10.031 3.992 -14.312 1 96.25 195 TYR A O 1
ATOM 1559 N N . PRO A 1 196 ? 9.984 5.949 -15.18 1 94.31 196 PRO A N 1
ATOM 1560 C CA . PRO A 1 196 ? 10.977 5.617 -16.203 1 94.31 196 PRO A CA 1
ATOM 1561 C C . PRO A 1 196 ? 12.312 5.188 -15.625 1 94.31 196 PRO A C 1
ATOM 1563 O O . PRO A 1 196 ? 13.109 4.527 -16.297 1 94.31 196 PRO A O 1
ATOM 1566 N N . SER A 1 197 ? 12.594 5.5 -14.398 1 94.44 197 SER A N 1
ATOM 1567 C CA . SER A 1 197 ? 13.891 5.164 -13.812 1 94.44 197 SER A CA 1
ATOM 1568 C C . SER A 1 197 ? 13.914 3.719 -13.328 1 94.44 197 SER A C 1
ATOM 1570 O O . SER A 1 197 ? 14.977 3.189 -12.992 1 94.44 197 SER A O 1
ATOM 1572 N N . LEU A 1 198 ? 12.789 3.049 -13.281 1 96.44 198 LEU A N 1
ATOM 1573 C CA . LEU A 1 198 ? 12.695 1.716 -12.703 1 96.44 198 LEU A CA 1
ATOM 1574 C C . LEU A 1 198 ? 13.672 0.755 -13.367 1 96.44 198 LEU A C 1
ATOM 1576 O O . LEU A 1 198 ? 14.391 0.021 -12.688 1 96.44 198 LEU A O 1
ATOM 1580 N N . SER A 1 199 ? 13.711 0.809 -14.695 1 94.44 199 SER A N 1
ATOM 1581 C CA . SER A 1 199 ? 14.531 -0.152 -15.422 1 94.44 199 SER A CA 1
ATOM 1582 C C . SER A 1 199 ? 16.016 0.154 -15.258 1 94.44 199 SER A C 1
ATOM 1584 O O . SER A 1 199 ? 16.859 -0.702 -15.516 1 94.44 199 SER A O 1
ATOM 1586 N N . ASP A 1 200 ? 16.312 1.401 -14.906 1 95.56 200 ASP A N 1
ATOM 1587 C CA . ASP A 1 200 ? 17.703 1.771 -14.602 1 95.56 200 ASP A CA 1
ATOM 1588 C C . ASP A 1 200 ? 18.078 1.329 -13.188 1 95.56 200 ASP A C 1
ATOM 1590 O O . ASP A 1 200 ? 19.219 0.891 -12.961 1 95.56 200 ASP A O 1
ATOM 1594 N N . ASP A 1 201 ? 17.156 1.384 -12.336 1 96 201 ASP A N 1
ATOM 1595 C CA . ASP A 1 201 ? 17.406 1.119 -10.914 1 96 201 ASP A CA 1
ATOM 1596 C C . ASP A 1 201 ? 17.375 -0.38 -10.625 1 96 201 ASP A C 1
ATOM 1598 O O . ASP A 1 201 ? 18.047 -0.852 -9.711 1 96 201 ASP A O 1
ATOM 1602 N N . PHE A 1 202 ? 16.562 -1.116 -11.398 1 98 202 PHE A N 1
ATOM 1603 C CA . PHE A 1 202 ? 16.359 -2.545 -11.188 1 98 202 PHE A CA 1
ATOM 1604 C C . PHE A 1 202 ? 16.562 -3.318 -12.484 1 98 202 PHE A C 1
ATOM 1606 O O . PHE A 1 202 ? 15.805 -3.129 -13.445 1 98 202 PHE A O 1
ATOM 1613 N N . PRO A 1 203 ? 17.516 -4.195 -12.516 1 97.5 203 PRO A N 1
ATOM 1614 C CA . PRO A 1 203 ? 17.812 -4.902 -13.766 1 97.5 203 PRO A CA 1
ATOM 1615 C C . PRO A 1 203 ? 16.688 -5.824 -14.203 1 97.5 203 PRO A C 1
ATOM 1617 O O . PRO A 1 203 ? 16.062 -6.48 -13.367 1 97.5 203 PRO A O 1
ATOM 1620 N N . VAL A 1 204 ? 16.5 -5.934 -15.469 1 96.44 204 VAL A N 1
ATOM 1621 C CA . VAL A 1 204 ? 15.453 -6.777 -16.031 1 96.44 204 VAL A CA 1
ATOM 1622 C C . VAL A 1 204 ? 15.953 -8.211 -16.156 1 96.44 204 VAL A C 1
ATOM 1624 O O . VAL A 1 204 ? 17 -8.461 -16.75 1 96.44 204 VAL A O 1
ATOM 1627 N N . ALA A 1 205 ? 15.289 -9.117 -15.555 1 97.06 205 ALA A N 1
ATOM 1628 C CA . ALA A 1 205 ? 15.438 -10.547 -15.836 1 97.06 205 ALA A CA 1
ATOM 1629 C C . ALA A 1 205 ? 14.508 -10.984 -16.953 1 97.06 205 ALA A C 1
ATOM 1631 O O . ALA A 1 205 ? 13.289 -11.008 -16.781 1 97.06 205 ALA A O 1
ATOM 1632 N N . ALA A 1 206 ? 15.062 -11.359 -18 1 93.88 206 ALA A N 1
ATOM 1633 C CA . ALA A 1 206 ? 14.281 -11.734 -19.172 1 93.88 206 ALA A CA 1
ATOM 1634 C C . ALA A 1 206 ? 13.555 -13.055 -18.953 1 93.88 206 ALA A C 1
ATOM 1636 O O . ALA A 1 206 ? 13.93 -13.844 -18.078 1 93.88 206 ALA A O 1
ATOM 1637 N N . GLY A 1 207 ? 12.492 -13.211 -19.766 1 93.06 207 GLY A N 1
ATOM 1638 C CA . GLY A 1 207 ? 11.836 -14.508 -19.75 1 93.06 207 GLY A CA 1
ATOM 1639 C C . GLY A 1 207 ? 12.742 -15.648 -20.172 1 93.06 207 GLY A C 1
ATOM 1640 O O . GLY A 1 207 ? 13.602 -15.469 -21.031 1 93.06 207 GLY A O 1
ATOM 1641 N N . LYS A 1 208 ? 12.516 -16.828 -19.5 1 94.81 208 LYS A N 1
ATOM 1642 C CA . LYS A 1 208 ? 13.336 -17.984 -19.844 1 94.81 208 LYS A CA 1
ATOM 1643 C C . LYS A 1 208 ? 12.461 -19.172 -20.234 1 94.81 208 LYS A C 1
ATOM 1645 O O . LYS A 1 208 ? 11.266 -19.203 -19.922 1 94.81 208 LYS A O 1
ATOM 1650 N N . ALA A 1 209 ? 13.172 -20.062 -20.938 1 97.75 209 ALA A N 1
ATOM 1651 C CA . ALA A 1 209 ? 12.492 -21.312 -21.234 1 97.75 209 ALA A CA 1
ATOM 1652 C C . ALA A 1 209 ? 12.219 -22.094 -19.953 1 97.75 209 ALA A C 1
ATOM 1654 O O . ALA A 1 209 ? 13.07 -22.156 -19.062 1 97.75 209 ALA A O 1
ATOM 1655 N N . LEU A 1 210 ? 11.078 -22.641 -19.891 1 98.25 210 LEU A N 1
ATOM 1656 C CA . LEU A 1 210 ? 10.664 -23.453 -18.75 1 98.25 210 LEU A CA 1
ATOM 1657 C C . LEU A 1 210 ? 10.125 -24.812 -19.203 1 98.25 210 LEU A C 1
ATOM 1659 O O . LEU A 1 210 ? 9.438 -24.891 -20.234 1 98.25 210 LEU A O 1
ATOM 1663 N N . LYS A 1 211 ? 10.445 -25.797 -18.453 1 98.31 211 LYS A N 1
ATOM 1664 C CA . LYS A 1 211 ? 9.805 -27.094 -18.656 1 98.31 211 LYS A CA 1
ATOM 1665 C C . LYS A 1 211 ? 8.492 -27.188 -17.891 1 98.31 211 LYS A C 1
ATOM 1667 O O . LYS A 1 211 ? 8.289 -26.469 -16.906 1 98.31 211 LYS A O 1
ATOM 1672 N N . ALA A 1 212 ? 7.609 -28.078 -18.391 1 98.56 212 ALA A N 1
ATOM 1673 C CA . ALA A 1 212 ? 6.398 -28.344 -17.609 1 98.56 212 ALA A CA 1
ATOM 1674 C C . ALA A 1 212 ? 6.738 -28.719 -16.172 1 98.56 212 ALA A C 1
ATOM 1676 O O . ALA A 1 212 ? 7.551 -29.609 -15.922 1 98.56 212 ALA A O 1
ATOM 1677 N N . GLY A 1 213 ? 6.168 -27.938 -15.266 1 98.69 213 GLY A N 1
ATOM 1678 C CA . GLY A 1 213 ? 6.418 -28.188 -13.852 1 98.69 213 GLY A CA 1
ATOM 1679 C C . GLY A 1 213 ? 7.387 -27.203 -13.234 1 98.69 213 GLY A C 1
ATOM 1680 O O . GLY A 1 213 ? 7.445 -27.062 -12.016 1 98.69 213 GLY A O 1
ATOM 1681 N N . ASP A 1 214 ? 8.188 -26.5 -14.094 1 98.81 214 ASP A N 1
ATOM 1682 C CA . ASP A 1 214 ? 9.008 -25.406 -13.578 1 98.81 214 ASP A CA 1
ATOM 1683 C C . ASP A 1 214 ? 8.141 -24.266 -13.047 1 98.81 214 ASP A C 1
ATOM 1685 O O . ASP A 1 214 ? 7.008 -24.078 -13.5 1 98.81 214 ASP A O 1
ATOM 1689 N N . ALA A 1 215 ? 8.711 -23.547 -12.086 1 98.81 215 ALA A N 1
ATOM 1690 C CA . ALA A 1 215 ? 7.953 -22.438 -11.516 1 98.81 215 ALA A CA 1
ATOM 1691 C C . ALA A 1 215 ? 8.844 -21.219 -11.312 1 98.81 215 ALA A C 1
ATOM 1693 O O . ALA A 1 215 ? 10.07 -21.328 -11.25 1 98.81 215 ALA A O 1
ATOM 1694 N N . THR A 1 216 ? 8.242 -20.078 -11.367 1 98.81 216 THR A N 1
ATOM 1695 C CA . THR A 1 216 ? 8.805 -18.875 -10.773 1 98.81 216 THR A CA 1
ATOM 1696 C C . THR A 1 216 ? 7.93 -18.391 -9.617 1 98.81 216 THR A C 1
ATOM 1698 O O . THR A 1 216 ? 6.711 -18.562 -9.633 1 98.81 216 THR A O 1
ATOM 1701 N N . VAL A 1 217 ? 8.609 -17.891 -8.594 1 98.94 217 VAL A N 1
ATOM 1702 C CA . VAL A 1 217 ? 7.902 -17.297 -7.461 1 98.94 217 VAL A CA 1
ATOM 1703 C C . VAL A 1 217 ? 8.25 -15.812 -7.352 1 98.94 217 VAL A C 1
ATOM 1705 O O . VAL A 1 217 ? 9.406 -15.43 -7.508 1 98.94 217 VAL A O 1
ATOM 1708 N N . HIS A 1 218 ? 7.215 -15.008 -7.121 1 98.94 218 HIS A N 1
ATOM 1709 C CA . HIS A 1 218 ? 7.5 -13.586 -6.953 1 98.94 218 HIS A CA 1
ATOM 1710 C C . HIS A 1 218 ? 6.645 -12.984 -5.844 1 98.94 218 HIS A C 1
ATOM 1712 O O . HIS A 1 218 ? 5.535 -13.453 -5.582 1 98.94 218 HIS A O 1
ATOM 1718 N N . MET A 1 219 ? 7.203 -12 -5.211 1 98.75 219 MET A N 1
ATOM 1719 C CA . MET A 1 219 ? 6.461 -11.188 -4.246 1 98.75 219 MET A CA 1
ATOM 1720 C C . MET A 1 219 ? 5.473 -10.273 -4.953 1 98.75 219 MET A C 1
ATOM 1722 O O . MET A 1 219 ? 5.73 -9.812 -6.066 1 98.75 219 MET A O 1
ATOM 1726 N N . ASP A 1 220 ? 4.406 -9.977 -4.32 1 98.19 220 ASP A N 1
ATOM 1727 C CA . ASP A 1 220 ? 3.35 -9.18 -4.938 1 98.19 220 ASP A CA 1
ATOM 1728 C C . ASP A 1 220 ? 3.852 -7.781 -5.293 1 98.19 220 ASP A C 1
ATOM 1730 O O . ASP A 1 220 ? 3.293 -7.117 -6.172 1 98.19 220 ASP A O 1
ATOM 1734 N N . MET A 1 221 ? 4.914 -7.367 -4.668 1 98.25 221 MET A N 1
ATOM 1735 C CA . MET A 1 221 ? 5.449 -6.027 -4.879 1 98.25 221 MET A CA 1
ATOM 1736 C C . MET A 1 221 ? 6.457 -6.016 -6.023 1 98.25 221 MET A C 1
ATOM 1738 O O . MET A 1 221 ? 6.875 -4.949 -6.48 1 98.25 221 MET A O 1
ATOM 1742 N N . THR A 1 222 ? 6.879 -7.152 -6.484 1 98.75 222 THR A N 1
ATOM 1743 C CA . THR A 1 222 ? 7.879 -7.223 -7.547 1 98.75 222 THR A CA 1
ATOM 1744 C C . THR A 1 222 ? 7.27 -6.836 -8.891 1 98.75 222 THR A C 1
ATOM 1746 O O . THR A 1 222 ? 6.242 -7.387 -9.297 1 98.75 222 THR A O 1
ATOM 1749 N N . VAL A 1 223 ? 7.914 -5.883 -9.516 1 98.75 223 VAL A N 1
ATOM 1750 C CA . VAL A 1 223 ? 7.465 -5.488 -10.844 1 98.75 223 VAL A CA 1
ATOM 1751 C C . VAL A 1 223 ? 7.766 -6.602 -11.844 1 98.75 223 VAL A C 1
ATOM 1753 O O . VAL A 1 223 ? 8.898 -7.078 -11.93 1 98.75 223 VAL A O 1
ATOM 1756 N N . HIS A 1 224 ? 6.719 -6.984 -12.602 1 98.62 224 HIS A N 1
ATOM 1757 C CA . HIS A 1 224 ? 6.879 -8.086 -13.539 1 98.62 224 HIS A CA 1
ATOM 1758 C C . HIS A 1 224 ? 5.926 -7.941 -14.727 1 98.62 224 HIS A C 1
ATOM 1760 O O . HIS A 1 224 ? 4.98 -7.152 -14.672 1 98.62 224 HIS A O 1
ATOM 1766 N N . GLY A 1 225 ? 6.262 -8.562 -15.734 1 97 225 GLY A N 1
ATOM 1767 C CA . GLY A 1 225 ? 5.508 -8.656 -16.984 1 97 225 GLY A CA 1
ATOM 1768 C C . GLY A 1 225 ? 5.855 -9.891 -17.797 1 97 225 GLY A C 1
ATOM 1769 O O . GLY A 1 225 ? 6.379 -10.867 -17.25 1 97 225 GLY A O 1
ATOM 1770 N N . SER A 1 226 ? 5.41 -9.906 -18.984 1 95.75 226 SER A N 1
ATOM 1771 C CA . SER A 1 226 ? 5.77 -10.992 -19.891 1 95.75 226 SER A CA 1
ATOM 1772 C C . SER A 1 226 ? 5.773 -10.523 -21.344 1 95.75 226 SER A C 1
ATOM 1774 O O . SER A 1 226 ? 5.102 -9.555 -21.688 1 95.75 226 SER A O 1
ATOM 1776 N N . GLY A 1 227 ? 6.57 -11.172 -22.156 1 93.12 227 GLY A N 1
ATOM 1777 C CA . GLY A 1 227 ? 6.512 -10.953 -23.594 1 93.12 227 GLY A CA 1
ATOM 1778 C C . GLY A 1 227 ? 5.289 -11.57 -24.234 1 93.12 227 GLY A C 1
ATOM 1779 O O . GLY A 1 227 ? 4.457 -12.18 -23.562 1 93.12 227 GLY A O 1
ATOM 1780 N N . PRO A 1 228 ? 5.195 -11.367 -25.516 1 93.5 228 PRO A N 1
ATOM 1781 C CA . PRO A 1 228 ? 4.121 -12.031 -26.266 1 93.5 228 PRO A CA 1
ATOM 1782 C C . PRO A 1 228 ? 4.352 -13.531 -26.422 1 93.5 228 PRO A C 1
ATOM 1784 O O . PRO A 1 228 ? 5.445 -14.023 -26.141 1 93.5 228 PRO A O 1
ATOM 1787 N N . ASN A 1 229 ? 3.258 -14.219 -26.703 1 95.25 229 ASN A N 1
ATOM 1788 C CA . ASN A 1 229 ? 3.375 -15.602 -27.156 1 95.25 229 ASN A CA 1
ATOM 1789 C C . ASN A 1 229 ? 3.471 -15.703 -28.672 1 95.25 229 ASN A C 1
ATOM 1791 O O . ASN A 1 229 ? 2.467 -15.555 -29.375 1 95.25 229 ASN A O 1
ATOM 1795 N N . GLU A 1 230 ? 4.617 -16 -29.094 1 93.56 230 GLU A N 1
ATOM 1796 C CA . GLU A 1 230 ? 4.855 -16.078 -30.531 1 93.56 230 GLU A CA 1
ATOM 1797 C C . GLU A 1 230 ? 4.84 -17.516 -31.031 1 93.56 230 GLU A C 1
ATOM 1799 O O . GLU A 1 230 ? 5.164 -17.797 -32.188 1 93.56 230 GLU A O 1
ATOM 1804 N N . THR A 1 231 ? 4.484 -18.391 -30.172 1 94.12 231 THR A N 1
ATOM 1805 C CA . THR A 1 231 ? 4.477 -19.812 -30.516 1 94.12 231 THR A CA 1
ATOM 1806 C C . THR A 1 231 ? 3.1 -20.219 -31.031 1 94.12 231 THR A C 1
ATOM 1808 O O . THR A 1 231 ? 2.146 -19.438 -30.969 1 94.12 231 THR A O 1
ATOM 1811 N N . GLU A 1 232 ? 3.012 -21.5 -31.484 1 92.88 232 GLU A N 1
ATOM 1812 C CA . GLU A 1 232 ? 1.772 -22.016 -32.062 1 92.88 232 GLU A CA 1
ATOM 1813 C C . GLU A 1 232 ? 0.929 -22.719 -30.984 1 92.88 232 GLU A C 1
ATOM 1815 O O . GLU A 1 232 ? -0.113 -23.297 -31.297 1 92.88 232 GLU A O 1
ATOM 1820 N N . HIS A 1 233 ? 1.363 -22.656 -29.828 1 92.06 233 HIS A N 1
ATOM 1821 C CA . HIS A 1 233 ? 0.658 -23.312 -28.719 1 92.06 233 HIS A CA 1
ATOM 1822 C C . HIS A 1 233 ? 0.321 -22.312 -27.625 1 92.06 233 HIS A C 1
ATOM 1824 O O . HIS A 1 233 ? 0.988 -21.281 -27.484 1 92.06 233 HIS A O 1
ATOM 1830 N N . GLU A 1 234 ? -0.742 -22.625 -26.891 1 92.94 234 GLU A N 1
ATOM 1831 C CA . GLU A 1 234 ? -1.074 -21.719 -25.797 1 92.94 234 GLU A CA 1
ATOM 1832 C C . GLU A 1 234 ? -0.056 -21.828 -24.656 1 92.94 234 GLU A C 1
ATOM 1834 O O . GLU A 1 234 ? 0.469 -22.906 -24.391 1 92.94 234 GLU A O 1
ATOM 1839 N N . ARG A 1 235 ? 0.261 -20.781 -24.125 1 95.44 235 ARG A N 1
ATOM 1840 C CA . ARG A 1 235 ? 1.039 -20.719 -22.891 1 95.44 235 ARG A CA 1
ATOM 1841 C C . ARG A 1 235 ? 0.133 -20.812 -21.656 1 95.44 235 ARG A C 1
ATOM 1843 O O . ARG A 1 235 ? -0.641 -19.891 -21.391 1 95.44 235 ARG A O 1
ATOM 1850 N N . ALA A 1 236 ? 0.224 -21.922 -20.938 1 95.88 236 ALA A N 1
ATOM 1851 C CA . ALA A 1 236 ? -0.669 -22.172 -19.812 1 95.88 236 ALA A CA 1
ATOM 1852 C C . ALA A 1 236 ? 0.105 -22.219 -18.5 1 95.88 236 ALA A C 1
ATOM 1854 O O . ALA A 1 236 ? 1.095 -22.938 -18.375 1 95.88 236 ALA A O 1
ATOM 1855 N N . ALA A 1 237 ? -0.402 -21.422 -17.562 1 97.69 237 ALA A N 1
ATOM 1856 C CA . ALA A 1 237 ? 0.216 -21.391 -16.234 1 97.69 237 ALA A CA 1
ATOM 1857 C C . ALA A 1 237 ? -0.839 -21.453 -15.141 1 97.69 237 ALA A C 1
ATOM 1859 O O . ALA A 1 237 ? -1.959 -20.969 -15.312 1 97.69 237 ALA A O 1
ATOM 1860 N N . TYR A 1 238 ? -0.48 -22.078 -14.047 1 98.44 238 TYR A N 1
ATOM 1861 C CA . TYR A 1 238 ? -1.244 -22.125 -12.805 1 98.44 238 TYR A CA 1
ATOM 1862 C C . TYR A 1 238 ? -0.53 -21.359 -11.695 1 98.44 238 TYR A C 1
ATOM 1864 O O . TYR A 1 238 ? 0.693 -21.438 -11.562 1 98.44 238 TYR A O 1
ATOM 1872 N N . THR A 1 239 ? -1.327 -20.578 -10.906 1 98.69 239 THR A N 1
ATOM 1873 C CA . THR A 1 239 ? -0.694 -19.844 -9.828 1 98.69 239 THR A CA 1
ATOM 1874 C C . THR A 1 239 ? -1.398 -20.109 -8.5 1 98.69 239 THR A C 1
ATOM 1876 O O . THR A 1 239 ? -2.602 -20.375 -8.469 1 98.69 239 THR A O 1
ATOM 1879 N N . ALA A 1 240 ? -0.677 -20.078 -7.473 1 98.81 240 ALA A N 1
ATOM 1880 C CA . ALA A 1 240 ? -1.171 -20.125 -6.102 1 98.81 240 ALA A CA 1
ATOM 1881 C C . ALA A 1 240 ? -0.585 -18.984 -5.27 1 98.81 240 ALA A C 1
ATOM 1883 O O . ALA A 1 240 ? 0.63 -18.781 -5.254 1 98.81 240 ALA A O 1
ATOM 1884 N N . ARG A 1 241 ? -1.444 -18.281 -4.609 1 98.81 241 ARG A N 1
ATOM 1885 C CA . ARG A 1 241 ? -1.024 -17.141 -3.809 1 98.81 241 ARG A CA 1
ATOM 1886 C C . ARG A 1 241 ? -1.147 -17.438 -2.318 1 98.81 241 ARG A C 1
ATOM 1888 O O . ARG A 1 241 ? -2.182 -17.922 -1.86 1 98.81 241 ARG A O 1
ATOM 1895 N N . TYR A 1 242 ? -0.108 -17.109 -1.624 1 98.88 242 TYR A N 1
ATOM 1896 C CA . TYR A 1 242 ? -0.051 -17.25 -0.174 1 98.88 242 TYR A CA 1
ATOM 1897 C C . TYR A 1 242 ? 0.208 -15.914 0.503 1 98.88 242 TYR A C 1
ATOM 1899 O O . TYR A 1 242 ? 0.873 -15.039 -0.063 1 98.88 242 TYR A O 1
ATOM 1907 N N . LEU A 1 243 ? -0.33 -15.758 1.696 1 98.81 243 LEU A N 1
ATOM 1908 C CA . LEU A 1 243 ? -0.309 -14.469 2.387 1 98.81 243 LEU A CA 1
ATOM 1909 C C . LEU A 1 243 ? 0.031 -14.656 3.861 1 98.81 243 LEU A C 1
ATOM 1911 O O . LEU A 1 243 ? -0.442 -15.594 4.5 1 98.81 243 LEU A O 1
ATOM 1915 N N . THR A 1 244 ? 0.849 -13.797 4.41 1 98.62 244 THR A N 1
ATOM 1916 C CA . THR A 1 244 ? 1.086 -13.781 5.852 1 98.62 244 THR A CA 1
ATOM 1917 C C . THR A 1 244 ? -0.229 -13.656 6.613 1 98.62 244 THR A C 1
ATOM 1919 O O . THR A 1 244 ? -1.105 -12.883 6.223 1 98.62 244 THR A O 1
ATOM 1922 N N . PRO A 1 245 ? -0.381 -14.383 7.672 1 98 245 PRO A N 1
ATOM 1923 C CA . PRO A 1 245 ? -1.642 -14.352 8.414 1 98 245 PRO A CA 1
ATOM 1924 C C . PRO A 1 245 ? -1.889 -13.008 9.102 1 98 245 PRO A C 1
ATOM 1926 O O . PRO A 1 245 ? -3.027 -12.695 9.453 1 98 245 PRO A O 1
ATOM 1929 N N . SER A 1 246 ? -0.864 -12.195 9.305 1 97.06 246 SER A N 1
ATOM 1930 C CA . SER A 1 246 ? -0.981 -10.945 10.055 1 97.06 246 SER A CA 1
ATOM 1931 C C . SER A 1 246 ? -1.541 -9.828 9.18 1 97.06 246 SER A C 1
ATOM 1933 O O . SER A 1 246 ? -1.87 -8.75 9.68 1 97.06 246 SER A O 1
ATOM 1935 N N . ALA A 1 247 ? -1.638 -10.055 7.863 1 98 247 ALA A N 1
ATOM 1936 C CA . ALA A 1 247 ? -2.229 -9.031 6.996 1 98 247 ALA A CA 1
ATOM 1937 C C . ALA A 1 247 ? -3.688 -8.781 7.367 1 98 247 ALA A C 1
ATOM 1939 O O . ALA A 1 247 ? -4.395 -9.695 7.789 1 98 247 ALA A O 1
ATOM 1940 N N . ARG A 1 248 ? -4.074 -7.543 7.207 1 96.88 248 ARG A N 1
ATOM 1941 C CA . ARG A 1 248 ? -5.449 -7.152 7.496 1 96.88 248 ARG A CA 1
ATOM 1942 C C . ARG A 1 248 ? -6.199 -6.809 6.215 1 96.88 248 ARG A C 1
ATOM 1944 O O . ARG A 1 248 ? -5.621 -6.25 5.281 1 96.88 248 ARG A O 1
ATOM 1951 N N . TYR A 1 249 ? -7.492 -7.125 6.254 1 96.88 249 TYR A N 1
ATOM 1952 C CA . TYR A 1 249 ? -8.383 -6.793 5.152 1 96.88 249 TYR A CA 1
ATOM 1953 C C . TYR A 1 249 ? -8.695 -5.301 5.129 1 96.88 249 TYR A C 1
ATOM 1955 O O . TYR A 1 249 ? -9.172 -4.742 6.117 1 96.88 249 TYR A O 1
ATOM 1963 N N . THR A 1 250 ? -8.477 -4.633 3.992 1 95.31 250 THR A N 1
ATOM 1964 C CA . THR A 1 250 ? -8.625 -3.182 3.939 1 95.31 250 THR A CA 1
ATOM 1965 C C . THR A 1 250 ? -10.055 -2.791 3.602 1 95.31 250 THR A C 1
ATOM 1967 O O . THR A 1 250 ? -10.453 -1.635 3.779 1 95.31 250 THR A O 1
ATOM 1970 N N . GLY A 1 251 ? -10.797 -3.762 2.984 1 93.62 251 GLY A N 1
ATOM 1971 C CA . GLY A 1 251 ? -12.156 -3.465 2.578 1 93.62 251 GLY A CA 1
ATOM 1972 C C . GLY A 1 251 ? -12.266 -2.967 1.149 1 93.62 251 GLY A C 1
ATOM 1973 O O . GLY A 1 251 ? -13.359 -2.66 0.67 1 93.62 251 GLY A O 1
ATOM 1974 N N . SER A 1 252 ? -11.164 -2.842 0.458 1 93.25 252 SER A N 1
ATOM 1975 C CA . SER A 1 252 ? -11.234 -2.473 -0.952 1 93.25 252 SER A CA 1
ATOM 1976 C C . SER A 1 252 ? -11.984 -3.525 -1.762 1 93.25 252 SER A C 1
ATOM 1978 O O . SER A 1 252 ? -11.828 -4.727 -1.524 1 93.25 252 SER A O 1
ATOM 1980 N N . PRO A 1 253 ? -12.711 -3.049 -2.715 1 90.5 253 PRO A N 1
ATOM 1981 C CA . PRO A 1 253 ? -13.469 -4.008 -3.52 1 90.5 253 PRO A CA 1
ATOM 1982 C C . PRO A 1 253 ? -12.57 -4.992 -4.266 1 90.5 253 PRO A C 1
ATOM 1984 O O . PRO A 1 253 ? -11.492 -4.621 -4.727 1 90.5 253 PRO A O 1
ATOM 1987 N N . HIS A 1 254 ? -13.023 -6.195 -4.262 1 90.81 254 HIS A N 1
ATOM 1988 C CA . HIS A 1 254 ? -12.328 -7.277 -4.941 1 90.81 254 HIS A CA 1
ATOM 1989 C C . HIS A 1 254 ? -13.258 -8.461 -5.188 1 90.81 254 HIS A C 1
ATOM 1991 O O . HIS A 1 254 ? -13.961 -8.898 -4.281 1 90.81 254 HIS A O 1
ATOM 1997 N N . ARG A 1 255 ? -13.172 -8.984 -6.285 1 86.94 255 ARG A N 1
ATOM 1998 C CA . ARG A 1 255 ? -14.125 -10 -6.723 1 86.94 255 ARG A CA 1
ATOM 1999 C C . ARG A 1 255 ? -14.109 -11.203 -5.793 1 86.94 255 ARG A C 1
ATOM 2001 O O . ARG A 1 255 ? -15.148 -11.82 -5.547 1 86.94 255 ARG A O 1
ATOM 2008 N N . HIS A 1 256 ? -12.945 -11.547 -5.289 1 89.06 256 HIS A N 1
ATOM 2009 C CA . HIS A 1 256 ? -12.82 -12.75 -4.469 1 89.06 256 HIS A CA 1
ATOM 2010 C C . HIS A 1 256 ? -13.273 -12.492 -3.037 1 89.06 256 HIS A C 1
ATOM 2012 O O . HIS A 1 256 ? -13.797 -13.391 -2.377 1 89.06 256 HIS A O 1
ATOM 2018 N N . PHE A 1 257 ? -13.156 -11.273 -2.572 1 92.12 257 PHE A N 1
ATOM 2019 C CA . PHE A 1 257 ? -13.336 -11 -1.149 1 92.12 257 PHE A CA 1
ATOM 2020 C C . PHE A 1 257 ? -14.695 -10.383 -0.88 1 92.12 257 PHE A C 1
ATOM 2022 O O . PHE A 1 257 ? -15.203 -10.445 0.242 1 92.12 257 PHE A O 1
ATOM 2029 N N . ASP A 1 258 ? -15.258 -9.781 -1.827 1 89.69 258 ASP A N 1
ATOM 2030 C CA . ASP A 1 258 ? -16.531 -9.07 -1.646 1 89.69 258 ASP A CA 1
ATOM 2031 C C . ASP A 1 258 ? -17.609 -10.008 -1.126 1 89.69 258 ASP A C 1
ATOM 2033 O O . ASP A 1 258 ? -18.391 -9.641 -0.242 1 89.69 258 ASP A O 1
ATOM 2037 N N . ALA A 1 259 ? -17.594 -11.211 -1.65 1 85.62 259 ALA A N 1
ATOM 2038 C CA . ALA A 1 259 ? -18.656 -12.164 -1.293 1 85.62 259 ALA A CA 1
ATOM 2039 C C . ALA A 1 259 ? -18.438 -12.711 0.114 1 85.62 259 ALA A C 1
ATOM 2041 O O . ALA A 1 259 ? -19.359 -13.281 0.708 1 85.62 259 ALA A O 1
ATOM 2042 N N . MET A 1 260 ? -17.266 -12.547 0.631 1 90.25 260 MET A N 1
ATOM 2043 C CA . MET A 1 260 ? -16.938 -13.141 1.919 1 90.25 260 MET A CA 1
ATOM 2044 C C . MET A 1 260 ? -17.422 -12.273 3.07 1 90.25 260 MET A C 1
ATOM 2046 O O . MET A 1 260 ? -17.5 -12.727 4.211 1 90.25 260 MET A O 1
ATOM 2050 N N . LYS A 1 261 ? -17.75 -11 2.811 1 88.5 261 LYS A N 1
ATOM 2051 C CA . LYS A 1 261 ? -18.312 -10.07 3.791 1 88.5 261 LYS A CA 1
ATOM 2052 C C . LYS A 1 261 ? -17.422 -9.977 5.027 1 88.5 261 LYS A C 1
ATOM 2054 O O . LYS A 1 261 ? -17.906 -10.062 6.156 1 88.5 261 LYS A O 1
ATOM 2059 N N . MET A 1 262 ? -16.188 -9.906 4.785 1 92.31 262 MET A N 1
ATOM 2060 C CA . MET A 1 262 ? -15.227 -9.734 5.867 1 92.31 262 MET A CA 1
ATOM 2061 C C . MET A 1 262 ? -15.281 -8.32 6.43 1 92.31 262 MET A C 1
ATOM 2063 O O . MET A 1 262 ? -15.523 -7.363 5.691 1 92.31 262 MET A O 1
ATOM 2067 N N . GLU A 1 263 ? -15.07 -8.242 7.723 1 91.62 263 GLU A N 1
ATOM 2068 C CA . GLU A 1 263 ? -14.977 -6.922 8.352 1 91.62 263 GLU A CA 1
ATOM 2069 C C . GLU A 1 263 ? -13.641 -6.254 8.039 1 91.62 263 GLU A C 1
ATOM 2071 O O . GLU A 1 263 ? -12.594 -6.891 8.109 1 91.62 263 GLU A O 1
ATOM 2076 N N . CYS A 1 264 ? -13.719 -5.012 7.695 1 90.81 264 CYS A N 1
ATOM 2077 C CA . CYS A 1 264 ? -12.492 -4.254 7.48 1 90.81 264 CYS A CA 1
ATOM 2078 C C . CYS A 1 264 ? -11.602 -4.305 8.711 1 90.81 264 CYS A C 1
ATOM 2080 O O . CYS A 1 264 ? -12.086 -4.172 9.844 1 90.81 264 CYS A O 1
ATOM 2082 N N . GLY A 1 265 ? -10.312 -4.543 8.43 1 91.81 265 GLY A N 1
ATOM 2083 C CA . GLY A 1 265 ? -9.352 -4.543 9.523 1 91.81 265 GLY A CA 1
ATOM 2084 C C . GLY A 1 265 ? -9.117 -5.922 10.109 1 91.81 265 GLY A C 1
ATOM 2085 O O . GLY A 1 265 ? -8.18 -6.125 10.883 1 91.81 265 GLY A O 1
ATOM 2086 N N . VAL A 1 266 ? -9.953 -6.844 9.781 1 94.38 266 VAL A N 1
ATOM 2087 C CA . VAL A 1 266 ? -9.781 -8.188 10.32 1 94.38 266 VAL A CA 1
ATOM 2088 C C . VAL A 1 266 ? -8.484 -8.797 9.805 1 94.38 266 VAL A C 1
ATOM 2090 O O . VAL A 1 266 ? -8.117 -8.602 8.641 1 94.38 266 VAL A O 1
ATOM 2093 N N . GLU A 1 267 ? -7.773 -9.508 10.656 1 95.88 267 GLU A N 1
ATOM 2094 C CA . GLU A 1 267 ? -6.586 -10.242 10.227 1 95.88 267 GLU A CA 1
ATOM 2095 C C . GLU A 1 267 ? -6.965 -11.492 9.438 1 95.88 267 GLU A C 1
ATOM 2097 O O . GLU A 1 267 ? -7.844 -12.25 9.852 1 95.88 267 GLU A O 1
ATOM 2102 N N . PHE A 1 268 ? -6.316 -11.703 8.359 1 97.56 268 PHE A N 1
ATOM 2103 C CA . PHE A 1 268 ? -6.602 -12.883 7.547 1 97.56 268 PHE A CA 1
ATOM 2104 C C . PHE A 1 268 ? -6.371 -14.164 8.344 1 97.56 268 PHE A C 1
ATOM 2106 O O . PHE A 1 268 ? -7.066 -15.156 8.133 1 97.56 268 PHE A O 1
ATOM 2113 N N . GLY A 1 269 ? -5.41 -14.109 9.219 1 96.94 269 GLY A N 1
ATOM 2114 C CA . GLY A 1 269 ? -5.141 -15.258 10.055 1 96.94 269 GLY A CA 1
ATOM 2115 C C . GLY A 1 269 ? -6.34 -15.695 10.875 1 96.94 269 GLY A C 1
ATOM 2116 O O . GLY A 1 269 ? -6.441 -16.859 11.266 1 96.94 269 GLY A O 1
ATOM 2117 N N . SER A 1 270 ? -7.238 -14.844 11.117 1 95.94 270 SER A N 1
ATOM 2118 C CA . SER A 1 270 ? -8.383 -15.141 11.969 1 95.94 270 SER A CA 1
ATOM 2119 C C . SER A 1 270 ? -9.602 -15.539 11.141 1 95.94 270 SER A C 1
ATOM 2121 O O . SER A 1 270 ? -10.656 -15.852 11.695 1 95.94 270 SER A O 1
ATOM 2123 N N . VAL A 1 271 ? -9.461 -15.523 9.844 1 96.12 271 VAL A N 1
ATOM 2124 C CA . VAL A 1 271 ? -10.57 -15.859 8.969 1 96.12 271 VAL A CA 1
ATOM 2125 C C . VAL A 1 271 ? -10.484 -17.328 8.562 1 96.12 271 VAL A C 1
ATOM 2127 O O . VAL A 1 271 ? -9.625 -17.703 7.758 1 96.12 271 VAL A O 1
ATOM 2130 N N . ASP A 1 272 ? -11.383 -18.094 8.938 1 94.44 272 ASP A N 1
ATOM 2131 C CA . ASP A 1 272 ? -11.344 -19.547 8.797 1 94.44 272 ASP A CA 1
ATOM 2132 C C . ASP A 1 272 ? -11.523 -19.969 7.344 1 94.44 272 ASP A C 1
ATOM 2134 O O . ASP A 1 272 ? -11.055 -21.031 6.934 1 94.44 272 ASP A O 1
ATOM 2138 N N . ALA A 1 273 ? -12.195 -19.156 6.637 1 94.38 273 ALA A N 1
ATOM 2139 C CA . ALA A 1 273 ? -12.523 -19.531 5.262 1 94.38 273 ALA A CA 1
ATOM 2140 C C . ALA A 1 273 ? -11.258 -19.75 4.434 1 94.38 273 ALA A C 1
ATOM 2142 O O . ALA A 1 273 ? -11.25 -20.547 3.502 1 94.38 273 ALA A O 1
ATOM 2143 N N . PHE A 1 274 ? -10.18 -19.047 4.754 1 97 274 PHE A N 1
ATOM 2144 C CA . PHE A 1 274 ? -8.93 -19.234 4.031 1 97 274 PHE A CA 1
ATOM 2145 C C . PHE A 1 274 ? -8.125 -20.375 4.629 1 97 274 PHE A C 1
ATOM 2147 O O . PHE A 1 274 ? -7.805 -20.375 5.82 1 97 274 PHE A O 1
ATOM 2154 N N . PRO A 1 275 ? -7.797 -21.328 3.82 1 97.81 275 PRO A N 1
ATOM 2155 C CA . PRO A 1 275 ? -7.004 -22.438 4.352 1 97.81 275 PRO A CA 1
ATOM 2156 C C . PRO A 1 275 ? -5.68 -21.984 4.957 1 97.81 275 PRO A C 1
ATOM 2158 O O . PRO A 1 275 ? -4.98 -21.156 4.367 1 97.81 275 PRO A O 1
ATOM 2161 N N . THR A 1 276 ? -5.406 -22.531 6.113 1 98.25 276 THR A N 1
ATOM 2162 C CA . THR A 1 276 ? -4.117 -22.312 6.758 1 98.25 276 THR A CA 1
ATOM 2163 C C . THR A 1 276 ? -3.125 -23.406 6.355 1 98.25 276 THR A C 1
ATOM 2165 O O . THR A 1 276 ? -3.449 -24.594 6.391 1 98.25 276 THR A O 1
ATOM 2168 N N . VAL A 1 277 ? -1.996 -23.016 5.902 1 98.25 277 VAL A N 1
ATOM 2169 C CA . VAL A 1 277 ? -0.921 -23.969 5.633 1 98.25 277 VAL A CA 1
ATOM 2170 C C . VAL A 1 277 ? 0.178 -23.812 6.68 1 98.25 277 VAL A C 1
ATOM 2172 O O . VAL A 1 277 ? 0.485 -22.703 7.109 1 98.25 277 VAL A O 1
ATOM 2175 N N . ARG A 1 278 ? 0.777 -24.922 7.129 1 96.88 278 ARG A N 1
ATOM 2176 C CA . ARG A 1 278 ? 1.786 -24.953 8.18 1 96.88 278 ARG A CA 1
ATOM 2177 C C . ARG A 1 278 ? 2.943 -25.875 7.801 1 96.88 278 ARG A C 1
ATOM 2179 O O . ARG A 1 278 ? 2.752 -26.859 7.078 1 96.88 278 ARG A O 1
ATOM 2186 N N . ARG A 1 279 ? 4.051 -25.469 8.305 1 91.94 279 ARG A N 1
ATOM 2187 C CA . ARG A 1 279 ? 5.195 -26.344 8.133 1 91.94 279 ARG A CA 1
ATOM 2188 C C . ARG A 1 279 ? 4.984 -27.656 8.883 1 91.94 279 ARG A C 1
ATOM 2190 O O . ARG A 1 279 ? 4.484 -27.672 10.016 1 91.94 279 ARG A O 1
ATOM 2197 N N . GLN A 1 280 ? 5.199 -28.703 8.188 1 83.69 280 GLN A N 1
ATOM 2198 C CA . GLN A 1 280 ? 5.066 -30 8.836 1 83.69 280 GLN A CA 1
ATOM 2199 C C . GLN A 1 280 ? 6.387 -30.438 9.469 1 83.69 280 GLN A C 1
ATOM 2201 O O . GLN A 1 280 ? 7.461 -30.172 8.922 1 83.69 280 GLN A O 1
ATOM 2206 N N . GLY A 1 281 ? 6.625 -30.297 10.891 1 65 281 GLY A N 1
ATOM 2207 C CA . GLY A 1 281 ? 7.777 -30.734 11.656 1 65 281 GLY A CA 1
ATOM 2208 C C . GLY A 1 281 ? 8.469 -31.938 11.062 1 65 281 GLY A C 1
ATOM 2209 O O . GLY A 1 281 ? 7.867 -32.688 10.281 1 65 281 GLY A O 1
ATOM 2210 N N . MET B 1 1 ? -20.031 43.906 20.969 1 45.88 1 MET B N 1
ATOM 2211 C CA . MET B 1 1 ? -18.781 43.312 21.453 1 45.88 1 MET B CA 1
ATOM 2212 C C . MET B 1 1 ? -18.453 42.062 20.672 1 45.88 1 MET B C 1
ATOM 2214 O O . MET B 1 1 ? -17.312 41.844 20.266 1 45.88 1 MET B O 1
ATOM 2218 N N . SER B 1 2 ? -19.547 41.344 20.406 1 54.84 2 SER B N 1
ATOM 2219 C CA . SER B 1 2 ? -19.391 40.094 19.688 1 54.84 2 SER B CA 1
ATOM 2220 C C . SER B 1 2 ? -19.109 40.344 18.203 1 54.84 2 SER B C 1
ATOM 2222 O O . SER B 1 2 ? -18.219 39.688 17.625 1 54.84 2 SER B O 1
ATOM 2224 N N . SER B 1 3 ? -19.656 41.375 17.703 1 57.44 3 SER B N 1
ATOM 2225 C CA . SER B 1 3 ? -19.5 41.719 16.297 1 57.44 3 SER B CA 1
ATOM 2226 C C . SER B 1 3 ? -18.125 42.312 16.016 1 57.44 3 SER B C 1
ATOM 2228 O O . SER B 1 3 ? -17.5 41.969 14.992 1 57.44 3 SER B O 1
ATOM 2230 N N . LYS B 1 4 ? -17.594 43.125 16.938 1 60.94 4 LYS B N 1
ATOM 2231 C CA . LYS B 1 4 ? -16.281 43.75 16.766 1 60.94 4 LYS B CA 1
ATOM 2232 C C . LYS B 1 4 ? -15.164 42.75 16.875 1 60.94 4 LYS B C 1
ATOM 2234 O O . LYS B 1 4 ? -14.195 42.781 16.109 1 60.94 4 LYS B O 1
ATOM 2239 N N . VAL B 1 5 ? -15.266 41.781 17.719 1 65.31 5 VAL B N 1
ATOM 2240 C CA . VAL B 1 5 ? -14.289 40.688 17.891 1 65.31 5 VAL B CA 1
ATOM 2241 C C . VAL B 1 5 ? -14.242 39.844 16.641 1 65.31 5 VAL B C 1
ATOM 2243 O O . VAL B 1 5 ? -13.156 39.406 16.203 1 65.31 5 VAL B O 1
ATOM 2246 N N . THR B 1 6 ? -15.375 39.688 16.031 1 73.5 6 THR B N 1
ATOM 2247 C CA . THR B 1 6 ? -15.445 38.906 14.805 1 73.5 6 THR B CA 1
ATOM 2248 C C . THR B 1 6 ? -14.781 39.656 13.648 1 73.5 6 THR B C 1
ATOM 2250 O O . THR B 1 6 ? -14.07 39.031 12.844 1 73.5 6 THR B O 1
ATOM 2253 N N . VAL B 1 7 ? -14.953 40.938 13.633 1 75.62 7 VAL B N 1
ATOM 2254 C CA . VAL B 1 7 ? -14.367 41.719 12.562 1 75.62 7 VAL B CA 1
ATOM 2255 C C . VAL B 1 7 ? -12.852 41.75 12.703 1 75.62 7 VAL B C 1
ATOM 2257 O O . VAL B 1 7 ? -12.125 41.625 11.719 1 75.62 7 VAL B O 1
ATOM 2260 N N . GLU B 1 8 ? -12.32 41.938 13.891 1 80.12 8 GLU B N 1
ATOM 2261 C CA . GLU B 1 8 ? -10.883 41.969 14.141 1 80.12 8 GLU B CA 1
ATOM 2262 C C . GLU B 1 8 ? -10.234 40.625 13.797 1 80.12 8 GLU B C 1
ATOM 2264 O O . GLU B 1 8 ? -9.164 40.594 13.188 1 80.12 8 GLU B O 1
ATOM 2269 N N . ARG B 1 9 ? -10.906 39.625 14.117 1 82.75 9 ARG B N 1
ATOM 2270 C CA . ARG B 1 9 ? -10.352 38.312 13.812 1 82.75 9 ARG B CA 1
ATOM 2271 C C . ARG B 1 9 ? -10.289 38.094 12.312 1 82.75 9 ARG B C 1
ATOM 2273 O O . ARG B 1 9 ? -9.328 37.5 11.805 1 82.75 9 ARG B O 1
ATOM 2280 N N . ASN B 1 10 ? -11.281 38.531 11.68 1 87.69 10 ASN B N 1
ATOM 2281 C CA . ASN B 1 10 ? -11.297 38.406 10.234 1 87.69 10 ASN B CA 1
ATOM 2282 C C . ASN B 1 10 ? -10.156 39.156 9.578 1 87.69 10 ASN B C 1
ATOM 2284 O O . ASN B 1 10 ? -9.57 38.688 8.602 1 87.69 10 ASN B O 1
ATOM 2288 N N . GLN B 1 11 ? -9.859 40.25 10.188 1 90.06 11 GLN B N 1
ATOM 2289 C CA . GLN B 1 11 ? -8.758 41.062 9.656 1 90.06 11 GLN B CA 1
ATOM 2290 C C . GLN B 1 11 ? -7.418 40.375 9.859 1 90.06 11 GLN B C 1
ATOM 2292 O O . GLN B 1 11 ? -6.559 40.375 8.977 1 90.06 11 GLN B O 1
ATOM 2297 N N . ILE B 1 12 ? -7.234 39.844 10.969 1 91.69 12 ILE B N 1
ATOM 2298 C CA . ILE B 1 12 ? -6.008 39.125 11.258 1 91.69 12 ILE B CA 1
ATOM 2299 C C . ILE B 1 12 ? -5.887 37.906 10.328 1 91.69 12 ILE B C 1
ATOM 2301 O O . ILE B 1 12 ? -4.82 37.656 9.758 1 91.69 12 ILE B O 1
ATOM 2305 N N . ARG B 1 13 ? -6.949 37.219 10.156 1 94.25 13 ARG B N 1
ATOM 2306 C CA . ARG B 1 13 ? -6.969 36.062 9.266 1 94.25 13 ARG B CA 1
ATOM 2307 C C . ARG B 1 13 ? -6.613 36.438 7.84 1 94.25 13 ARG B C 1
ATOM 2309 O O . ARG B 1 13 ? -5.848 35.75 7.168 1 94.25 13 ARG B O 1
ATOM 2316 N N . ASP B 1 14 ? -7.18 37.531 7.426 1 95.19 14 ASP B N 1
ATOM 2317 C CA . ASP B 1 14 ? -6.875 38.031 6.086 1 95.19 14 ASP B CA 1
ATOM 2318 C C . ASP B 1 14 ? -5.387 38.344 5.941 1 95.19 14 ASP B C 1
ATOM 2320 O O . ASP B 1 14 ? -4.781 38.062 4.906 1 95.19 14 ASP B O 1
ATOM 2324 N N . ARG B 1 15 ? -4.844 38.906 6.926 1 95.69 15 ARG B N 1
ATOM 2325 C CA . ARG B 1 15 ? -3.42 39.25 6.914 1 95.69 15 ARG B CA 1
ATOM 2326 C C . ARG B 1 15 ? -2.568 37.969 6.859 1 95.69 15 ARG B C 1
ATOM 2328 O O . ARG B 1 15 ? -1.593 37.906 6.109 1 95.69 15 ARG B O 1
ATOM 2335 N N . VAL B 1 16 ? -2.926 37.031 7.648 1 97 16 VAL B N 1
ATOM 2336 C CA . VAL B 1 16 ? -2.195 35.781 7.676 1 97 16 VAL B CA 1
ATOM 2337 C C . VAL B 1 16 ? -2.227 35.125 6.293 1 97 16 VAL B C 1
ATOM 2339 O O . VAL B 1 16 ? -1.189 34.719 5.773 1 97 16 VAL B O 1
ATOM 2342 N N . VAL B 1 17 ? -3.373 35.094 5.688 1 97.31 17 VAL B N 1
ATOM 2343 C CA . VAL B 1 17 ? -3.531 34.469 4.371 1 97.31 17 VAL B CA 1
ATOM 2344 C C . VAL B 1 17 ? -2.678 35.219 3.348 1 97.31 17 VAL B C 1
ATOM 2346 O O . VAL B 1 17 ? -2.027 34.594 2.506 1 97.31 17 VAL B O 1
ATOM 2349 N N . LYS B 1 18 ? -2.701 36.5 3.439 1 97.31 18 LYS B N 1
ATOM 2350 C CA . LYS B 1 18 ? -1.886 37.312 2.533 1 97.31 18 LYS B CA 1
ATOM 2351 C C . LYS B 1 18 ? -0.401 37.031 2.723 1 97.31 18 LYS B C 1
ATOM 2353 O O . LYS B 1 18 ? 0.349 36.938 1.747 1 97.31 18 LYS B O 1
ATOM 2358 N N . GLN B 1 19 ? 0.035 36.875 3.914 1 97.5 19 GLN B N 1
ATOM 2359 C CA . GLN B 1 19 ? 1.429 36.594 4.223 1 97.5 19 GLN B CA 1
ATOM 2360 C C . GLN B 1 19 ? 1.831 35.219 3.68 1 97.5 19 GLN B C 1
ATOM 2362 O O . GLN B 1 19 ? 2.965 35.031 3.232 1 97.5 19 GLN B O 1
ATOM 2367 N N . LEU B 1 20 ? 0.903 34.312 3.654 1 98.12 20 LEU B N 1
ATOM 2368 C CA . LEU B 1 20 ? 1.179 32.938 3.246 1 98.12 20 LEU B CA 1
ATOM 2369 C C . LEU B 1 20 ? 1.22 32.812 1.727 1 98.12 20 LEU B C 1
ATOM 2371 O O . LEU B 1 20 ? 1.564 31.75 1.191 1 98.12 20 LEU B O 1
ATOM 2375 N N . ASP B 1 21 ? 0.908 33.875 1.012 1 96.69 21 ASP B N 1
ATOM 2376 C CA . ASP B 1 21 ? 1.029 33.906 -0.443 1 96.69 21 ASP B CA 1
ATOM 2377 C C . ASP B 1 21 ? 2.473 34.156 -0.87 1 96.69 21 ASP B C 1
ATOM 2379 O O . ASP B 1 21 ? 2.721 34.656 -1.968 1 96.69 21 ASP B O 1
ATOM 2383 N N . THR B 1 22 ? 3.398 33.969 -0.024 1 96.5 22 THR B N 1
ATOM 2384 C CA . THR B 1 22 ? 4.832 34 -0.28 1 96.5 22 THR B CA 1
ATOM 2385 C C . THR B 1 22 ? 5.457 32.625 -0.074 1 96.5 22 THR B C 1
ATOM 2387 O O . THR B 1 22 ? 5.148 31.938 0.902 1 96.5 22 THR B O 1
ATOM 2390 N N . PRO B 1 23 ? 6.32 32.25 -0.954 1 96.81 23 PRO B N 1
ATOM 2391 C CA . PRO B 1 23 ? 6.926 30.906 -0.826 1 96.81 23 PRO B CA 1
ATOM 2392 C C . PRO B 1 23 ? 7.898 30.812 0.349 1 96.81 23 PRO B C 1
ATOM 2394 O O . PRO B 1 23 ? 8.438 31.828 0.792 1 96.81 23 PRO B O 1
ATOM 2397 N N . TYR B 1 24 ? 8.023 29.641 0.883 1 97.94 24 TYR B N 1
ATOM 2398 C CA . TYR B 1 24 ? 9.07 29.328 1.841 1 97.94 24 TYR B CA 1
ATOM 2399 C C . TYR B 1 24 ? 10.43 29.219 1.146 1 97.94 24 TYR B C 1
ATOM 2401 O O . TYR B 1 24 ? 10.523 28.656 0.053 1 97.94 24 TYR B O 1
ATOM 2409 N N . ASP B 1 25 ? 11.43 29.828 1.762 1 97.44 25 ASP B N 1
ATOM 2410 C CA . ASP B 1 25 ? 12.773 29.672 1.219 1 97.44 25 ASP B CA 1
ATOM 2411 C C . ASP B 1 25 ? 13.336 28.281 1.524 1 97.44 25 ASP B C 1
ATOM 2413 O O . ASP B 1 25 ? 14.109 28.125 2.467 1 97.44 25 ASP B O 1
ATOM 2417 N N . LEU B 1 26 ? 13.031 27.375 0.709 1 98.12 26 LEU B N 1
ATOM 2418 C CA . LEU B 1 26 ? 13.391 25.969 0.928 1 98.12 26 LEU B CA 1
ATOM 2419 C C . LEU B 1 26 ? 14.805 25.703 0.427 1 98.12 26 LEU B C 1
ATOM 2421 O O . LEU B 1 26 ? 15.062 25.766 -0.776 1 98.12 26 LEU B O 1
ATOM 2425 N N . ASP B 1 27 ? 15.656 25.375 1.34 1 97.31 27 ASP B N 1
ATOM 2426 C CA . ASP B 1 27 ? 17.016 24.969 1.011 1 97.31 27 ASP B CA 1
ATOM 2427 C C . ASP B 1 27 ? 17.031 23.688 0.175 1 97.31 27 ASP B C 1
ATOM 2429 O O . ASP B 1 27 ? 16.484 22.656 0.593 1 97.31 27 ASP B O 1
ATOM 2433 N N . PRO B 1 28 ? 17.703 23.719 -0.962 1 97.19 28 PRO B N 1
ATOM 2434 C CA . PRO B 1 28 ? 17.766 22.516 -1.797 1 97.19 28 PRO B CA 1
ATOM 2435 C C . PRO B 1 28 ? 18.312 21.312 -1.049 1 97.19 28 PRO B C 1
ATOM 2437 O O . PRO B 1 28 ? 17.938 20.172 -1.341 1 97.19 28 PRO B O 1
ATOM 2440 N N . ALA B 1 29 ? 19.141 21.578 -0.101 1 98.06 29 ALA B N 1
ATOM 2441 C CA . ALA B 1 29 ? 19.688 20.484 0.688 1 98.06 29 ALA B CA 1
ATOM 2442 C C . ALA B 1 29 ? 18.594 19.75 1.457 1 98.06 29 ALA B C 1
ATOM 2444 O O . ALA B 1 29 ? 18.703 18.547 1.692 1 98.06 29 ALA B O 1
ATOM 2445 N N . ARG B 1 30 ? 17.562 20.422 1.818 1 98.12 30 ARG B N 1
ATOM 2446 C CA . ARG B 1 30 ? 16.453 19.828 2.551 1 98.12 30 ARG B CA 1
ATOM 2447 C C . ARG B 1 30 ? 15.594 18.953 1.63 1 98.12 30 ARG B C 1
ATOM 2449 O O . ARG B 1 30 ? 15.023 17.953 2.066 1 98.12 30 ARG B O 1
ATOM 2456 N N . VAL B 1 31 ? 15.555 19.328 0.363 1 98.5 31 VAL B N 1
ATOM 2457 C CA . VAL B 1 31 ? 14.852 18.5 -0.612 1 98.5 31 VAL B CA 1
ATOM 2458 C C . VAL B 1 31 ? 15.562 17.156 -0.767 1 98.5 31 VAL B C 1
ATOM 2460 O O . VAL B 1 31 ? 14.93 16.109 -0.765 1 98.5 31 VAL B O 1
ATOM 2463 N N . THR B 1 32 ? 16.875 17.203 -0.829 1 98.12 32 THR B N 1
ATOM 2464 C CA . THR B 1 32 ? 17.688 15.992 -0.941 1 98.12 32 THR B CA 1
ATOM 2465 C C . THR B 1 32 ? 17.547 15.141 0.313 1 98.12 32 THR B C 1
ATOM 2467 O O . THR B 1 32 ? 17.391 13.922 0.223 1 98.12 32 THR B O 1
ATOM 2470 N N . SER B 1 33 ? 17.609 15.844 1.437 1 98.19 33 SER B N 1
ATOM 2471 C CA . SER B 1 33 ? 17.469 15.141 2.709 1 98.19 33 SER B CA 1
ATOM 2472 C C . SER B 1 33 ? 16.109 14.453 2.811 1 98.19 33 SER B C 1
ATOM 2474 O O . SER B 1 33 ? 16.016 13.328 3.291 1 98.19 33 SER B O 1
ATOM 2476 N N . PHE B 1 34 ? 15.125 15.109 2.355 1 98.81 34 PHE B N 1
ATOM 2477 C CA . PHE B 1 34 ? 13.773 14.562 2.371 1 98.81 34 PHE B CA 1
ATOM 2478 C C . PHE B 1 34 ? 13.695 13.305 1.514 1 98.81 34 PHE B C 1
ATOM 2480 O O . PHE B 1 34 ? 13.125 12.289 1.933 1 98.81 34 PHE B O 1
ATOM 2487 N N . ALA B 1 35 ? 14.266 13.383 0.369 1 97.69 35 ALA B N 1
ATOM 2488 C CA . ALA B 1 35 ? 14.258 12.242 -0.543 1 97.69 35 ALA B CA 1
ATOM 2489 C C . ALA B 1 35 ? 14.984 11.047 0.065 1 97.69 35 ALA B C 1
ATOM 2491 O O . ALA B 1 35 ? 14.555 9.906 -0.097 1 97.69 35 ALA B O 1
ATOM 2492 N N . GLU B 1 36 ? 16.016 11.312 0.772 1 97.38 36 GLU B N 1
ATOM 2493 C CA . GLU B 1 36 ? 16.859 10.266 1.337 1 97.38 36 GLU B CA 1
ATOM 2494 C C . GLU B 1 36 ? 16.25 9.688 2.611 1 97.38 36 GLU B C 1
ATOM 2496 O O . GLU B 1 36 ? 16.234 8.477 2.809 1 97.38 36 GLU B O 1
ATOM 2501 N N . ASN B 1 37 ? 15.641 10.547 3.424 1 98.5 37 ASN B N 1
ATOM 2502 C CA . ASN B 1 37 ? 15.273 10.141 4.777 1 98.5 37 ASN B CA 1
ATOM 2503 C C . ASN B 1 37 ? 13.773 9.898 4.906 1 98.5 37 ASN B C 1
ATOM 2505 O O . ASN B 1 37 ? 13.32 9.281 5.871 1 98.5 37 ASN B O 1
ATOM 2509 N N . GLY B 1 38 ? 13.016 10.422 3.967 1 98.69 38 GLY B N 1
ATOM 2510 C CA . GLY B 1 38 ? 11.57 10.289 4.023 1 98.69 38 GLY B CA 1
ATOM 2511 C C . GLY B 1 38 ? 10.906 11.328 4.91 1 98.69 38 GLY B C 1
ATOM 2512 O O . GLY B 1 38 ? 9.695 11.281 5.121 1 98.69 38 GLY B O 1
ATOM 2513 N N . TRP B 1 39 ? 11.719 12.203 5.531 1 98.88 39 TRP B N 1
ATOM 2514 C CA . TRP B 1 39 ? 11.234 13.312 6.348 1 98.88 39 TRP B CA 1
ATOM 2515 C C . TRP B 1 39 ? 12.25 14.445 6.391 1 98.88 39 TRP B C 1
ATOM 2517 O O . TRP B 1 39 ? 13.406 14.258 6.004 1 98.88 39 TRP B O 1
ATOM 2527 N N . VAL B 1 40 ? 11.773 15.672 6.832 1 98.88 40 VAL B N 1
ATOM 2528 C CA . VAL B 1 40 ? 12.68 16.812 6.953 1 98.88 40 VAL B CA 1
ATOM 2529 C C . VAL B 1 40 ? 12.094 17.828 7.93 1 98.88 40 VAL B C 1
ATOM 2531 O O . VAL B 1 40 ? 10.875 17.922 8.086 1 98.88 40 VAL B O 1
ATOM 2534 N N . HIS B 1 41 ? 12.977 18.516 8.609 1 98.62 41 HIS B N 1
ATOM 2535 C CA . HIS B 1 41 ? 12.617 19.625 9.469 1 98.62 41 HIS B CA 1
ATOM 2536 C C . HIS B 1 41 ? 12.688 20.953 8.711 1 98.62 41 HIS B C 1
ATOM 2538 O O . HIS B 1 41 ? 13.656 21.219 7.996 1 98.62 41 HIS B O 1
ATOM 2544 N N . LEU B 1 42 ? 11.656 21.75 8.805 1 98.75 42 LEU B N 1
ATOM 2545 C CA . LEU B 1 42 ? 11.578 23.078 8.18 1 98.75 42 LEU B CA 1
ATOM 2546 C C . LEU B 1 42 ? 11.406 24.172 9.227 1 98.75 42 LEU B C 1
ATOM 2548 O O . LEU B 1 42 ? 10.289 24.469 9.648 1 98.75 42 LEU B O 1
ATOM 2552 N N . PRO B 1 43 ? 12.508 24.859 9.594 1 98.31 43 PRO B N 1
ATOM 2553 C CA . PRO B 1 43 ? 12.375 25.938 10.57 1 98.31 43 PRO B CA 1
ATOM 2554 C C . PRO B 1 43 ? 11.648 27.156 10.008 1 98.31 43 PRO B C 1
ATOM 2556 O O . PRO B 1 43 ? 11.922 27.562 8.875 1 98.31 43 PRO B O 1
ATOM 2559 N N . GLY B 1 44 ? 10.75 27.609 10.727 1 98.5 44 GLY B N 1
ATOM 2560 C CA . GLY B 1 44 ? 10.117 28.875 10.398 1 98.5 44 GLY B CA 1
ATOM 2561 C C . GLY B 1 44 ? 9.266 28.812 9.141 1 98.5 44 GLY B C 1
ATOM 2562 O O . GLY B 1 44 ? 9.242 29.766 8.359 1 98.5 44 GLY B O 1
ATOM 2563 N N . LEU B 1 45 ? 8.648 27.703 8.891 1 98.81 45 LEU B N 1
ATOM 2564 C CA . LEU B 1 45 ? 7.703 27.641 7.785 1 98.81 45 LEU B CA 1
ATOM 2565 C C . LEU B 1 45 ? 6.613 28.688 7.949 1 98.81 45 LEU B C 1
ATOM 2567 O O . LEU B 1 45 ? 6.191 29.312 6.969 1 98.81 45 LEU B O 1
ATOM 2571 N N . LEU B 1 46 ? 6.141 28.828 9.117 1 98.75 46 LEU B N 1
ATOM 2572 C CA . LEU B 1 46 ? 5.285 29.938 9.531 1 98.75 46 LEU B CA 1
ATOM 2573 C C . LEU B 1 46 ? 5.961 30.766 10.617 1 98.75 46 LEU B C 1
ATOM 2575 O O . LEU B 1 46 ? 6.863 30.281 11.305 1 98.75 46 LEU B O 1
ATOM 2579 N N . ASN B 1 47 ? 5.547 32 10.75 1 97.75 47 ASN B N 1
ATOM 2580 C CA . ASN B 1 47 ? 5.949 32.75 11.938 1 97.75 47 ASN B CA 1
ATOM 2581 C C . ASN B 1 47 ? 4.984 32.531 13.094 1 97.75 47 ASN B C 1
ATOM 2583 O O . ASN B 1 47 ? 3.967 31.844 12.938 1 97.75 47 ASN B O 1
ATOM 2587 N N . ALA B 1 48 ? 5.293 33.094 14.227 1 97.06 48 ALA B N 1
ATOM 2588 C CA . ALA B 1 48 ? 4.543 32.812 15.453 1 97.06 48 ALA B CA 1
ATOM 2589 C C . ALA B 1 48 ? 3.117 33.344 15.352 1 97.06 48 ALA B C 1
ATOM 2591 O O . ALA B 1 48 ? 2.18 32.719 15.867 1 97.06 48 ALA B O 1
ATOM 2592 N N . GLU B 1 49 ? 2.945 34.438 14.727 1 95.75 49 GLU B N 1
ATOM 2593 C CA . GLU B 1 49 ? 1.614 35.031 14.578 1 95.75 49 GLU B CA 1
ATOM 2594 C C . GLU B 1 49 ? 0.724 34.156 13.711 1 95.75 49 GLU B C 1
ATOM 2596 O O . GLU B 1 49 ? -0.434 33.906 14.047 1 95.75 49 GLU B O 1
ATOM 2601 N N . GLU B 1 50 ? 1.286 33.75 12.594 1 97.94 50 GLU B N 1
ATOM 2602 C CA . GLU B 1 50 ? 0.562 32.875 11.68 1 97.94 50 GLU B CA 1
ATOM 2603 C C . GLU B 1 50 ? 0.159 31.562 12.375 1 97.94 50 GLU B C 1
ATOM 2605 O O . GLU B 1 50 ? -1.004 31.172 12.32 1 97.94 50 GLU B O 1
ATOM 2610 N N . ALA B 1 51 ? 1.097 30.953 13.078 1 98.38 51 ALA B N 1
ATOM 2611 C CA . ALA B 1 51 ? 0.831 29.719 13.82 1 98.38 51 ALA B CA 1
ATOM 2612 C C . ALA B 1 51 ? -0.236 29.953 14.891 1 98.38 51 ALA B C 1
ATOM 2614 O O . ALA B 1 51 ? -1.142 29.125 15.055 1 98.38 51 ALA B O 1
ATOM 2615 N N . GLY B 1 52 ? -0.12 31.016 15.562 1 97 52 GLY B N 1
ATOM 2616 C CA . GLY B 1 52 ? -1.07 31.344 16.609 1 97 52 GLY B CA 1
ATOM 2617 C C . GLY B 1 52 ? -2.49 31.5 16.109 1 97 52 GLY B C 1
ATOM 2618 O O . GLY B 1 52 ? -3.443 31.094 16.766 1 97 52 GLY B O 1
ATOM 2619 N N . GLU B 1 53 ? -2.629 32.094 14.984 1 96.94 53 GLU B N 1
ATOM 2620 C CA . GLU B 1 53 ? -3.967 32.312 14.43 1 96.94 53 GLU B CA 1
ATOM 2621 C C . GLU B 1 53 ? -4.586 30.984 13.984 1 96.94 53 GLU B C 1
ATOM 2623 O O . GLU B 1 53 ? -5.797 30.797 14.094 1 96.94 53 GLU B O 1
ATOM 2628 N N . ILE B 1 54 ? -3.799 30.109 13.414 1 97.88 54 ILE B N 1
ATOM 2629 C CA . ILE B 1 54 ? -4.273 28.781 13.07 1 97.88 54 ILE B CA 1
ATOM 2630 C C . ILE B 1 54 ? -4.727 28.047 14.328 1 97.88 54 ILE B C 1
ATOM 2632 O O . ILE B 1 54 ? -5.812 27.469 14.359 1 97.88 54 ILE B O 1
ATOM 2636 N N . TYR B 1 55 ? -3.938 28.172 15.375 1 97.19 55 TYR B N 1
ATOM 2637 C CA . TYR B 1 55 ? -4.266 27.531 16.641 1 97.19 55 TYR B CA 1
ATOM 2638 C C . TYR B 1 55 ? -5.582 28.062 17.203 1 97.19 55 TYR B C 1
ATOM 2640 O O . TYR B 1 55 ? -6.453 27.297 17.609 1 97.19 55 TYR B O 1
ATOM 2648 N N . ALA B 1 56 ? -5.75 29.344 17.172 1 95.31 56 ALA B N 1
ATOM 2649 C CA . ALA B 1 56 ? -6.98 29.969 17.656 1 95.31 56 ALA B CA 1
ATOM 2650 C C . ALA B 1 56 ? -8.188 29.484 16.844 1 95.31 56 ALA B C 1
ATOM 2652 O O . ALA B 1 56 ? -9.266 29.281 17.406 1 95.31 56 ALA B O 1
ATOM 2653 N N . GLY B 1 57 ? -7.949 29.312 15.57 1 94.56 57 GLY B N 1
ATOM 2654 C CA . GLY B 1 57 ? -9.023 28.859 14.695 1 94.56 57 GLY B CA 1
ATOM 2655 C C . GLY B 1 57 ? -9.484 27.453 15 1 94.56 57 GLY B C 1
ATOM 2656 O O . GLY B 1 57 ? -10.648 27.109 14.797 1 94.56 57 GLY B O 1
ATOM 2657 N N . LEU B 1 58 ? -8.602 26.594 15.484 1 94.19 58 LEU B N 1
ATOM 2658 C CA . LEU B 1 58 ? -8.922 25.203 15.758 1 94.19 58 LEU B CA 1
ATOM 2659 C C . LEU B 1 58 ? -9.992 25.094 16.844 1 94.19 58 LEU B C 1
ATOM 2661 O O . LEU B 1 58 ? -10.734 24.109 16.891 1 94.19 58 LEU B O 1
ATOM 2665 N N . LYS B 1 59 ? -10.039 26.047 17.703 1 88.44 59 LYS B N 1
ATOM 2666 C CA . LYS B 1 59 ? -10.945 26.016 18.844 1 88.44 59 LYS B CA 1
ATOM 2667 C C . LYS B 1 59 ? -12.398 26.062 18.391 1 88.44 59 LYS B C 1
ATOM 2669 O O . LYS B 1 59 ? -13.305 25.734 19.156 1 88.44 59 LYS B O 1
ATOM 2674 N N . GLU B 1 60 ? -12.641 26.453 17.156 1 87.94 60 GLU B N 1
ATOM 2675 C CA . GLU B 1 60 ? -13.984 26.562 16.609 1 87.94 60 GLU B CA 1
ATOM 2676 C C . GLU B 1 60 ? -14.492 25.219 16.094 1 87.94 60 GLU B C 1
ATOM 2678 O O . GLU B 1 60 ? -15.648 25.094 15.688 1 87.94 60 GLU B O 1
ATOM 2683 N N . PHE B 1 61 ? -13.641 24.234 16.109 1 90.31 61 PHE B N 1
ATOM 2684 C CA . PHE B 1 61 ? -13.984 22.922 15.555 1 90.31 61 PHE B CA 1
ATOM 2685 C C . PHE B 1 61 ? -14.07 21.875 16.656 1 90.31 61 PHE B C 1
ATOM 2687 O O . PHE B 1 61 ? -13.344 21.953 17.641 1 90.31 61 PHE B O 1
ATOM 2694 N N . GLY B 1 62 ? -14.992 20.938 16.469 1 81.06 62 GLY B N 1
ATOM 2695 C CA . GLY B 1 62 ? -15.172 19.859 17.422 1 81.06 62 GLY B CA 1
ATOM 2696 C C . GLY B 1 62 ? -14.281 18.656 17.141 1 81.06 62 GLY B C 1
ATOM 2697 O O . GLY B 1 62 ? -13.445 18.703 16.234 1 81.06 62 GLY B O 1
ATOM 2698 N N . ASP B 1 63 ? -14.492 17.656 17.938 1 78.44 63 ASP B N 1
ATOM 2699 C CA . ASP B 1 63 ? -13.711 16.438 17.828 1 78.44 63 ASP B CA 1
ATOM 2700 C C . ASP B 1 63 ? -14.07 15.664 16.547 1 78.44 63 ASP B C 1
ATOM 2702 O O . ASP B 1 63 ? -15.109 15.914 15.945 1 78.44 63 ASP B O 1
ATOM 2706 N N . LEU B 1 64 ? -13.195 14.758 16.203 1 78.75 64 LEU B N 1
ATOM 2707 C CA . LEU B 1 64 ? -13.297 13.914 15.008 1 78.75 64 LEU B CA 1
ATOM 2708 C C . LEU B 1 64 ? -14.57 13.086 15.039 1 78.75 64 LEU B C 1
ATOM 2710 O O . LEU B 1 64 ? -14.914 12.492 16.062 1 78.75 64 LEU B O 1
ATOM 2714 N N . GLU B 1 65 ? -15.32 13.172 13.984 1 74.75 65 GLU B N 1
ATOM 2715 C CA . GLU B 1 65 ? -16.422 12.234 13.742 1 74.75 65 GLU B CA 1
ATOM 2716 C C . GLU B 1 65 ? -15.961 11.055 12.891 1 74.75 65 GLU B C 1
ATOM 2718 O O . GLU B 1 65 ? -15.344 11.242 11.844 1 74.75 65 GLU B O 1
ATOM 2723 N N . VAL B 1 66 ? -16.234 9.805 13.453 1 74 66 VAL B N 1
ATOM 2724 C CA . VAL B 1 66 ? -15.68 8.641 12.773 1 74 66 VAL B CA 1
ATOM 2725 C C . VAL B 1 66 ? -16.812 7.68 12.398 1 74 66 VAL B C 1
ATOM 2727 O O . VAL B 1 66 ? -17.891 7.707 13.016 1 74 66 VAL B O 1
ATOM 2730 N N . GLY B 1 67 ? -16.562 7.02 11.25 1 67.69 67 GLY B N 1
ATOM 2731 C CA . GLY B 1 67 ? -17.438 5.906 10.93 1 67.69 67 GLY B CA 1
ATOM 2732 C C . GLY B 1 67 ? -17.141 4.66 11.75 1 67.69 67 GLY B C 1
ATOM 2733 O O . GLY B 1 67 ? -16.312 4.688 12.656 1 67.69 67 GLY B O 1
ATOM 2734 N N . SER B 1 68 ? -17.922 3.631 11.422 1 67.56 68 SER B N 1
ATOM 2735 C CA . SER B 1 68 ? -17.828 2.373 12.156 1 67.56 68 SER B CA 1
ATOM 2736 C C . SER B 1 68 ? -16.438 1.77 12.047 1 67.56 68 SER B C 1
ATOM 2738 O O . SER B 1 68 ? -15.938 1.181 13 1 67.56 68 SER B O 1
ATOM 2740 N N . ASP B 1 69 ? -15.773 2.031 11 1 71.62 69 ASP B N 1
ATOM 2741 C CA . ASP B 1 69 ? -14.508 1.352 10.727 1 71.62 69 ASP B CA 1
ATOM 2742 C C . ASP B 1 69 ? -13.344 2.074 11.398 1 71.62 69 ASP B C 1
ATOM 2744 O O . ASP B 1 69 ? -12.234 1.542 11.461 1 71.62 69 ASP B O 1
ATOM 2748 N N . GLU B 1 70 ? -13.594 3.219 11.922 1 76.69 70 GLU B N 1
ATOM 2749 C CA . GLU B 1 70 ? -12.523 4.016 12.516 1 76.69 70 GLU B CA 1
ATOM 2750 C C . GLU B 1 70 ? -12.859 4.41 13.945 1 76.69 70 GLU B C 1
ATOM 2752 O O . GLU B 1 70 ? -12.344 5.41 14.461 1 76.69 70 GLU B O 1
ATOM 2757 N N . LYS B 1 71 ? -13.703 3.67 14.625 1 78.44 71 LYS B N 1
ATOM 2758 C CA . LYS B 1 71 ? -14.164 3.971 15.984 1 78.44 71 LYS B CA 1
ATOM 2759 C C . LYS B 1 71 ? -13 3.994 16.969 1 78.44 71 LYS B C 1
ATOM 2761 O O . LYS B 1 71 ? -13.055 4.691 17.984 1 78.44 71 LYS B O 1
ATOM 2766 N N . TRP B 1 72 ? -12.016 3.26 16.594 1 79.06 72 TRP B N 1
ATOM 2767 C CA . TRP B 1 72 ? -10.875 3.174 17.484 1 79.06 72 TRP B CA 1
ATOM 2768 C C . TRP B 1 72 ? -10.219 4.543 17.672 1 79.06 72 TRP B C 1
ATOM 2770 O O . TRP B 1 72 ? -9.609 4.812 18.703 1 79.06 72 TRP B O 1
ATOM 2780 N N . LEU B 1 73 ? -10.414 5.492 16.844 1 78.25 73 LEU B N 1
ATOM 2781 C CA . LEU B 1 73 ? -9.781 6.809 16.859 1 78.25 73 LEU B CA 1
ATOM 2782 C C . LEU B 1 73 ? -10.391 7.684 17.953 1 78.25 73 LEU B C 1
ATOM 2784 O O . LEU B 1 73 ? -9.789 8.688 18.359 1 78.25 73 LEU B O 1
ATOM 2788 N N . VAL B 1 74 ? -11.609 7.277 18.469 1 78.38 74 VAL B N 1
ATOM 2789 C CA . VAL B 1 74 ? -12.32 8.195 19.359 1 78.38 74 VAL B CA 1
ATOM 2790 C C . VAL B 1 74 ? -12.562 7.52 20.703 1 78.38 74 VAL B C 1
ATOM 2792 O O . VAL B 1 74 ? -13.375 7.992 21.516 1 78.38 74 VAL B O 1
ATOM 2795 N N . THR B 1 75 ? -11.891 6.449 20.875 1 81.12 75 THR B N 1
ATOM 2796 C CA . THR B 1 75 ? -11.984 5.824 22.188 1 81.12 75 THR B CA 1
ATOM 2797 C C . THR B 1 75 ? -11.367 6.719 23.266 1 81.12 75 THR B C 1
ATOM 2799 O O . THR B 1 75 ? -10.508 7.555 22.969 1 81.12 75 THR B O 1
ATOM 2802 N N . GLU B 1 76 ? -11.805 6.535 24.469 1 81.25 76 GLU B N 1
ATOM 2803 C CA . GLU B 1 76 ? -11.234 7.281 25.594 1 81.25 76 GLU B CA 1
ATOM 2804 C C . GLU B 1 76 ? -9.734 7.043 25.719 1 81.25 76 GLU B C 1
ATOM 2806 O O . GLU B 1 76 ? -8.977 7.973 26 1 81.25 76 GLU B O 1
ATOM 2811 N N . GLU B 1 77 ? -9.383 5.855 25.469 1 80.81 77 GLU B N 1
ATOM 2812 C CA . GLU B 1 77 ? -7.973 5.488 25.578 1 80.81 77 GLU B CA 1
ATOM 2813 C C . GLU B 1 77 ? -7.133 6.215 24.547 1 80.81 77 GLU B C 1
ATOM 2815 O O . GLU B 1 77 ? -6.062 6.742 24.859 1 80.81 77 GLU B O 1
ATOM 2820 N N . TYR B 1 78 ? -7.648 6.316 23.375 1 82.62 78 TYR B N 1
ATOM 2821 C CA . TYR B 1 78 ? -6.871 6.941 22.312 1 82.62 78 TYR B CA 1
ATOM 2822 C C . TYR B 1 78 ? -6.852 8.461 22.469 1 82.62 78 TYR B C 1
ATOM 2824 O O . TYR B 1 78 ? -5.871 9.109 22.109 1 82.62 78 TYR B O 1
ATOM 2832 N N . GLN B 1 79 ? -7.891 9.016 23.078 1 80.25 79 GLN B N 1
ATOM 2833 C CA . GLN B 1 79 ? -7.949 10.461 23.297 1 80.25 79 GLN B CA 1
ATOM 2834 C C . GLN B 1 79 ? -6.898 10.906 24.312 1 80.25 79 GLN B C 1
ATOM 2836 O O . GLN B 1 79 ? -6.547 12.086 24.359 1 80.25 79 GLN B O 1
ATOM 2841 N N . GLN B 1 80 ? -6.449 9.93 25.047 1 79.81 80 GLN B N 1
ATOM 2842 C CA . GLN B 1 80 ? -5.355 10.234 25.969 1 79.81 80 GLN B CA 1
ATOM 2843 C C . GLN B 1 80 ? -4.02 10.281 25.234 1 79.81 80 GLN B C 1
ATOM 2845 O O . GLN B 1 80 ? -3.023 10.758 25.781 1 79.81 80 GLN B O 1
ATOM 2850 N N . VAL B 1 81 ? -4.047 9.727 24.125 1 81.5 81 VAL B N 1
ATOM 2851 C CA . VAL B 1 81 ? -2.859 9.797 23.281 1 81.5 81 VAL B CA 1
ATOM 2852 C C . VAL B 1 81 ? -2.895 11.07 22.453 1 81.5 81 VAL B C 1
ATOM 2854 O O . VAL B 1 81 ? -1.953 11.867 22.484 1 81.5 81 VAL B O 1
ATOM 2857 N N . LEU B 1 82 ? -4.059 11.258 21.797 1 83.62 82 LEU B N 1
ATOM 2858 C CA . LEU B 1 82 ? -4.188 12.32 20.797 1 83.62 82 LEU B CA 1
ATOM 2859 C C . LEU B 1 82 ? -5.652 12.68 20.578 1 83.62 82 LEU B C 1
ATOM 2861 O O . LEU B 1 82 ? -6.484 11.805 20.328 1 83.62 82 LEU B O 1
ATOM 2865 N N . ARG B 1 83 ? -5.969 13.953 20.812 1 85.75 83 ARG B N 1
ATOM 2866 C CA . ARG B 1 83 ? -7.23 14.477 20.297 1 85.75 83 ARG B CA 1
ATOM 2867 C C . ARG B 1 83 ? -7.086 14.969 18.859 1 85.75 83 ARG B C 1
ATOM 2869 O O . ARG B 1 83 ? -6.219 15.789 18.562 1 85.75 83 ARG B O 1
ATOM 2876 N N . MET B 1 84 ? -8.008 14.492 18.016 1 90.88 84 MET B N 1
ATOM 2877 C CA . MET B 1 84 ? -7.855 14.781 16.594 1 90.88 84 MET B CA 1
ATOM 2878 C C . MET B 1 84 ? -9.039 15.578 16.062 1 90.88 84 MET B C 1
ATOM 2880 O O . MET B 1 84 ? -10.156 15.445 16.562 1 90.88 84 MET B O 1
ATOM 2884 N N . GLN B 1 85 ? -8.766 16.453 15.188 1 90.94 85 GLN B N 1
ATOM 2885 C CA . GLN B 1 85 ? -9.727 17.125 14.32 1 90.94 85 GLN B CA 1
ATOM 2886 C C . GLN B 1 85 ? -9.359 16.953 12.852 1 90.94 85 GLN B C 1
ATOM 2888 O O . GLN B 1 85 ? -8.195 16.719 12.516 1 90.94 85 GLN B O 1
ATOM 2893 N N . ASP B 1 86 ? -10.367 16.891 12.016 1 92.5 86 ASP B N 1
ATOM 2894 C CA . ASP B 1 86 ? -10.008 16.828 10.602 1 92.5 86 ASP B CA 1
ATOM 2895 C C . ASP B 1 86 ? -11 17.609 9.75 1 92.5 86 ASP B C 1
ATOM 2897 O O . ASP B 1 86 ? -12.07 18 10.227 1 92.5 86 ASP B O 1
ATOM 2901 N N . GLY B 1 87 ? -10.492 18.062 8.617 1 94.44 87 GLY B N 1
ATOM 2902 C CA . GLY B 1 87 ? -11.344 18.609 7.582 1 94.44 87 GLY B CA 1
ATOM 2903 C C . GLY B 1 87 ? -11.641 20.094 7.781 1 94.44 87 GLY B C 1
ATOM 2904 O O . GLY B 1 87 ? -12.656 20.594 7.293 1 94.44 87 GLY B O 1
ATOM 2905 N N . MET B 1 88 ? -10.828 20.797 8.531 1 96.56 88 MET B N 1
ATOM 2906 C CA . MET B 1 88 ? -11.055 22.219 8.734 1 96.56 88 MET B CA 1
ATOM 2907 C C . MET B 1 88 ? -11.07 22.969 7.398 1 96.56 88 MET B C 1
ATOM 2909 O O . MET B 1 88 ? -11.93 23.828 7.168 1 96.56 88 MET B O 1
ATOM 2913 N N . ALA B 1 89 ? -10.188 22.594 6.492 1 97.38 89 ALA B N 1
ATOM 2914 C CA . ALA B 1 89 ? -10.055 23.266 5.199 1 97.38 89 ALA B CA 1
ATOM 2915 C C . ALA B 1 89 ? -11.266 23 4.316 1 97.38 89 ALA B C 1
ATOM 2917 O O . ALA B 1 89 ? -11.5 23.703 3.332 1 97.38 89 ALA B O 1
ATOM 2918 N N . TRP B 1 90 ? -11.992 21.984 4.582 1 95.62 90 TRP B N 1
ATOM 2919 C CA . TRP B 1 90 ? -13.172 21.609 3.801 1 95.62 90 TRP B CA 1
ATOM 2920 C C . TRP B 1 90 ? -14.414 22.328 4.32 1 95.62 90 TRP B C 1
ATOM 2922 O O . TRP B 1 90 ? -15.438 22.391 3.633 1 95.62 90 TRP B O 1
ATOM 2932 N N . GLU B 1 91 ? -14.297 22.938 5.48 1 94.19 91 GLU B N 1
ATOM 2933 C CA . GLU B 1 91 ? -15.469 23.547 6.109 1 94.19 91 GLU B CA 1
ATOM 2934 C C . GLU B 1 91 ? -15.273 25.047 6.301 1 94.19 91 GLU B C 1
ATOM 2936 O O . GLU B 1 91 ? -16.234 25.781 6.492 1 94.19 91 GLU B O 1
ATOM 2941 N N . ASP B 1 92 ? -14.062 25.484 6.332 1 96.12 92 ASP B N 1
ATOM 2942 C CA . ASP B 1 92 ? -13.734 26.859 6.695 1 96.12 92 ASP B CA 1
ATOM 2943 C C . ASP B 1 92 ? -12.781 27.484 5.68 1 96.12 92 ASP B C 1
ATOM 2945 O O . ASP B 1 92 ? -11.727 26.922 5.383 1 96.12 92 ASP B O 1
ATOM 2949 N N . GLN B 1 93 ? -13.109 28.672 5.223 1 96.75 93 GLN B N 1
ATOM 2950 C CA . GLN B 1 93 ? -12.359 29.328 4.156 1 96.75 93 GLN B CA 1
ATOM 2951 C C . GLN B 1 93 ? -10.953 29.703 4.617 1 96.75 93 GLN B C 1
ATOM 2953 O O . GLN B 1 93 ? -10.008 29.672 3.826 1 96.75 93 GLN B O 1
ATOM 2958 N N . PHE B 1 94 ? -10.805 30.141 5.855 1 97.31 94 PHE B N 1
ATOM 2959 C CA . PHE B 1 94 ? -9.477 30.469 6.371 1 97.31 94 PHE B CA 1
ATOM 2960 C C . PHE B 1 94 ? -8.539 29.266 6.281 1 97.31 94 PHE B C 1
ATOM 2962 O O . PHE B 1 94 ? -7.441 29.375 5.734 1 97.31 94 PHE B O 1
ATOM 2969 N N . PHE B 1 95 ? -8.984 28.125 6.699 1 98.19 95 PHE B N 1
ATOM 2970 C CA . PHE B 1 95 ? -8.164 26.906 6.684 1 98.19 95 PHE B CA 1
ATOM 2971 C C . PHE B 1 95 ? -7.93 26.438 5.254 1 98.19 95 PHE B C 1
ATOM 2973 O O . PHE B 1 95 ? -6.859 25.922 4.934 1 98.19 95 PHE B O 1
ATOM 2980 N N . ARG B 1 96 ? -8.914 26.594 4.414 1 98.25 96 ARG B N 1
ATOM 2981 C CA . ARG B 1 96 ? -8.711 26.281 3.004 1 98.25 96 ARG B CA 1
ATOM 2982 C C . ARG B 1 96 ? -7.578 27.125 2.416 1 98.25 96 ARG B C 1
ATOM 2984 O O . ARG B 1 96 ? -6.688 26.594 1.753 1 98.25 96 ARG B O 1
ATOM 2991 N N . ASN B 1 97 ? -7.676 28.406 2.701 1 98.38 97 ASN B N 1
ATOM 2992 C CA . ASN B 1 97 ? -6.641 29.312 2.209 1 98.38 97 ASN B CA 1
ATOM 2993 C C . ASN B 1 97 ? -5.266 28.953 2.762 1 98.38 97 ASN B C 1
ATOM 2995 O O . ASN B 1 97 ? -4.266 29.047 2.053 1 98.38 97 ASN B O 1
ATOM 2999 N N . VAL B 1 98 ? -5.199 28.547 4.027 1 98.56 98 VAL B N 1
ATOM 3000 C CA . VAL B 1 98 ? -3.941 28.125 4.641 1 98.56 98 VAL B CA 1
ATOM 3001 C C . VAL B 1 98 ? -3.398 26.891 3.93 1 98.56 98 VAL B C 1
ATOM 3003 O O . VAL B 1 98 ? -2.242 26.875 3.498 1 98.56 98 VAL B O 1
ATOM 3006 N N . 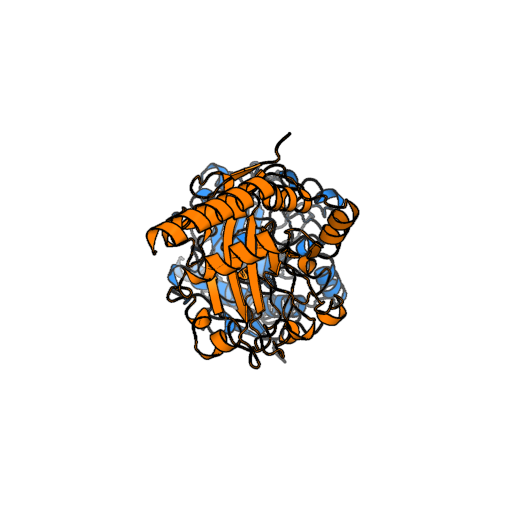ALA B 1 99 ? -4.207 25.891 3.695 1 98.56 99 ALA B N 1
ATOM 3007 C CA . ALA B 1 99 ? -3.799 24.609 3.154 1 98.56 99 ALA B CA 1
ATOM 3008 C C . ALA B 1 99 ? -3.318 24.734 1.711 1 98.56 99 ALA B C 1
ATOM 3010 O O . ALA B 1 99 ? -2.377 24.062 1.297 1 98.56 99 ALA B O 1
ATOM 3011 N N . VAL B 1 100 ? -3.971 25.641 0.976 1 98.38 100 VAL B N 1
ATOM 3012 C CA . VAL B 1 100 ? -3.629 25.734 -0.439 1 98.38 100 VAL B CA 1
ATOM 3013 C C . VAL B 1 100 ? -2.742 26.953 -0.673 1 98.38 100 VAL B C 1
ATOM 3015 O O . VAL B 1 100 ? -2.5 27.344 -1.818 1 98.38 100 VAL B O 1
ATOM 3018 N N . SER B 1 101 ? -2.297 27.609 0.384 1 98.38 101 SER B N 1
ATOM 3019 C CA . SER B 1 101 ? -1.444 28.797 0.255 1 98.38 101 SER B CA 1
ATOM 3020 C C . SER B 1 101 ? -0.176 28.469 -0.528 1 98.38 101 SER B C 1
ATOM 3022 O O . SER B 1 101 ? 0.254 27.328 -0.582 1 98.38 101 SER B O 1
ATOM 3024 N N . ARG B 1 102 ? 0.421 29.469 -1.062 1 98.06 102 ARG B N 1
ATOM 3025 C CA . ARG B 1 102 ? 1.681 29.312 -1.779 1 98.06 102 ARG B CA 1
ATOM 3026 C C . ARG B 1 102 ? 2.76 28.734 -0.865 1 98.06 102 ARG B C 1
ATOM 3028 O O . ARG B 1 102 ? 3.529 27.859 -1.273 1 98.06 102 ARG B O 1
ATOM 3035 N N . ARG B 1 103 ? 2.838 29.219 0.385 1 98.56 103 ARG B N 1
ATOM 3036 C CA . ARG B 1 103 ? 3.834 28.797 1.363 1 98.56 103 ARG B CA 1
ATOM 3037 C C . ARG B 1 103 ? 3.797 27.281 1.566 1 98.56 103 ARG B C 1
ATOM 3039 O O . ARG B 1 103 ? 4.816 26.609 1.43 1 98.56 103 ARG B O 1
ATOM 3046 N N . LEU B 1 104 ? 2.609 26.703 1.805 1 98.75 104 LEU B N 1
ATOM 3047 C CA . LEU B 1 104 ? 2.494 25.281 2.086 1 98.75 104 LEU B CA 1
ATOM 3048 C C . LEU B 1 104 ? 2.537 24.469 0.797 1 98.75 104 LEU B C 1
ATOM 3050 O O . LEU B 1 104 ? 3.266 23.469 0.708 1 98.75 104 LEU B O 1
ATOM 3054 N N . SER B 1 105 ? 1.822 24.891 -0.225 1 98.38 105 SER B N 1
ATOM 3055 C CA . SER B 1 105 ? 1.663 24.094 -1.431 1 98.38 105 SER B CA 1
ATOM 3056 C C . SER B 1 105 ? 2.967 24.016 -2.217 1 98.38 105 SER B C 1
ATOM 3058 O O . SER B 1 105 ? 3.35 22.938 -2.688 1 98.38 105 SER B O 1
ATOM 3060 N N . GLU B 1 106 ? 3.635 25.141 -2.367 1 98.31 106 GLU B N 1
ATOM 3061 C CA . GLU B 1 106 ? 4.879 25.094 -3.127 1 98.31 106 GLU B CA 1
ATOM 3062 C C . GLU B 1 106 ? 5.965 24.344 -2.367 1 98.31 106 GLU B C 1
ATOM 3064 O O . GLU B 1 106 ? 6.836 23.719 -2.975 1 98.31 106 GLU B O 1
ATOM 3069 N N . THR B 1 107 ? 5.938 24.438 -1.025 1 98.75 107 THR B N 1
ATOM 3070 C CA . THR B 1 107 ? 6.832 23.609 -0.226 1 98.75 107 THR B CA 1
ATOM 3071 C C . THR B 1 107 ? 6.57 22.125 -0.479 1 98.75 107 THR B C 1
ATOM 3073 O O . THR B 1 107 ? 7.5 21.375 -0.746 1 98.75 107 THR B O 1
ATOM 3076 N N . ALA B 1 108 ? 5.309 21.719 -0.475 1 98.81 108 ALA B N 1
ATOM 3077 C CA . ALA B 1 108 ? 4.926 20.328 -0.74 1 98.81 108 ALA B CA 1
ATOM 3078 C C . ALA B 1 108 ? 5.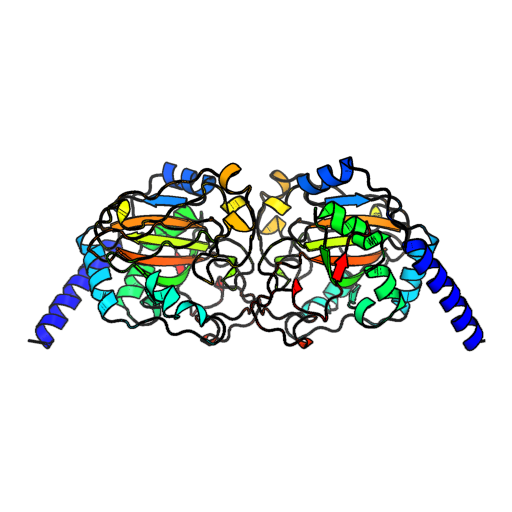367 19.906 -2.137 1 98.81 108 ALA B C 1
ATOM 3080 O O . ALA B 1 108 ? 5.973 18.844 -2.305 1 98.81 108 ALA B O 1
ATOM 3081 N N . LEU B 1 109 ? 5.102 20.766 -3.105 1 98.69 109 LEU B N 1
ATOM 3082 C CA . LEU B 1 109 ? 5.414 20.453 -4.496 1 98.69 109 LEU B CA 1
ATOM 3083 C C . LEU B 1 109 ? 6.918 20.297 -4.691 1 98.69 109 LEU B C 1
ATOM 3085 O O . LEU B 1 109 ? 7.363 19.375 -5.387 1 98.69 109 LEU B O 1
ATOM 3089 N N . ALA B 1 110 ? 7.672 21.125 -4.094 1 98.56 110 ALA B N 1
ATOM 3090 C CA . ALA B 1 110 ? 9.125 21.047 -4.199 1 98.56 110 ALA B CA 1
ATOM 3091 C C . ALA B 1 110 ? 9.641 19.734 -3.613 1 98.56 110 ALA B C 1
ATOM 3093 O O . ALA B 1 110 ? 10.484 19.062 -4.211 1 98.56 110 ALA B O 1
ATOM 3094 N N . LEU B 1 111 ? 9.109 19.391 -2.488 1 98.75 111 LEU B N 1
ATOM 3095 C CA . LEU B 1 111 ? 9.539 18.172 -1.827 1 98.75 111 LEU B CA 1
ATOM 3096 C C . LEU B 1 111 ? 9.07 16.938 -2.605 1 98.75 111 LEU B C 1
ATOM 3098 O O . LEU B 1 111 ? 9.773 15.93 -2.652 1 98.75 111 LEU B O 1
ATOM 3102 N N . MET B 1 112 ? 7.957 17.047 -3.258 1 98.12 112 MET B N 1
ATOM 3103 C CA . MET B 1 112 ? 7.402 15.945 -4.035 1 98.12 112 MET B CA 1
ATOM 3104 C C . MET B 1 112 ? 8.078 15.844 -5.398 1 98.12 112 MET B C 1
ATOM 3106 O O . MET B 1 112 ? 7.988 14.812 -6.066 1 98.12 112 MET B O 1
ATOM 3110 N N . GLY B 1 113 ? 8.719 16.938 -5.836 1 96.81 113 GLY B N 1
ATOM 3111 C CA . GLY B 1 113 ? 9.258 17 -7.184 1 96.81 113 GLY B CA 1
ATOM 3112 C C . GLY B 1 113 ? 8.188 17.062 -8.258 1 96.81 113 GLY B C 1
ATOM 3113 O O . GLY B 1 113 ? 8.328 16.453 -9.32 1 96.81 113 GLY B O 1
ATOM 3114 N N . LEU B 1 114 ? 7.086 17.75 -7.961 1 97.44 114 LEU B N 1
ATOM 3115 C CA . LEU B 1 114 ? 5.949 17.828 -8.875 1 97.44 114 LEU B CA 1
ATOM 3116 C C . LEU B 1 114 ? 5.594 19.281 -9.164 1 97.44 114 LEU B C 1
ATOM 3118 O O . LEU B 1 114 ? 5.91 20.172 -8.375 1 97.44 114 LEU B O 1
ATOM 3122 N N . ASP B 1 115 ? 4.863 19.469 -10.227 1 97.12 115 ASP B N 1
ATOM 3123 C CA . ASP B 1 115 ? 4.367 20.797 -10.57 1 97.12 115 ASP B CA 1
ATOM 3124 C C . ASP B 1 115 ? 2.922 20.984 -10.117 1 97.12 115 ASP B C 1
ATOM 3126 O O . ASP B 1 115 ? 2.43 22.109 -10.031 1 97.12 115 ASP B O 1
ATOM 3130 N N . GLU B 1 116 ? 2.301 19.844 -9.867 1 97.94 116 GLU B N 1
ATOM 3131 C CA . GLU B 1 116 ? 0.903 19.844 -9.445 1 97.94 116 GLU B CA 1
ATOM 3132 C C . GLU B 1 116 ? 0.628 18.734 -8.438 1 97.94 116 GLU B C 1
ATOM 3134 O O . GLU B 1 116 ? 1.224 17.656 -8.508 1 97.94 116 GLU B O 1
ATOM 3139 N N . ALA B 1 117 ? -0.23 19.016 -7.531 1 98.69 117 ALA B N 1
ATOM 3140 C CA . ALA B 1 117 ? -0.684 18.031 -6.547 1 98.69 117 ALA B CA 1
ATOM 3141 C C . ALA B 1 117 ? -2.105 18.344 -6.082 1 98.69 117 ALA B C 1
ATOM 3143 O O . ALA B 1 117 ? -2.682 19.359 -6.465 1 98.69 117 ALA B O 1
ATOM 3144 N N . LYS B 1 118 ? -2.664 17.406 -5.406 1 98.81 118 LYS B N 1
ATOM 3145 C CA . LYS B 1 118 ? -3.973 17.594 -4.789 1 98.81 118 LYS B CA 1
ATOM 3146 C C . LYS B 1 118 ? -3.85 17.781 -3.279 1 98.81 118 LYS B C 1
ATOM 3148 O O . LYS B 1 118 ? -3.154 17.016 -2.607 1 98.81 118 LYS B O 1
ATOM 3153 N N . PHE B 1 119 ? -4.465 18.859 -2.756 1 98.81 119 PHE B N 1
ATOM 3154 C CA . PHE B 1 119 ? -4.695 18.891 -1.316 1 98.81 119 PHE B CA 1
ATOM 3155 C C . PHE B 1 119 ? -5.781 17.906 -0.911 1 98.81 119 PHE B C 1
ATOM 3157 O O . PHE B 1 119 ? -6.883 17.922 -1.464 1 98.81 119 PHE B O 1
ATOM 3164 N N . ILE B 1 120 ? -5.52 17.062 0.072 1 98.31 120 ILE B N 1
ATOM 3165 C CA . ILE B 1 120 ? -6.43 15.969 0.399 1 98.31 120 ILE B CA 1
ATOM 3166 C C . ILE B 1 120 ? -7.191 16.297 1.681 1 98.31 120 ILE B C 1
ATOM 3168 O O . ILE B 1 120 ? -8.422 16.406 1.669 1 98.31 120 ILE B O 1
ATOM 3172 N N . LEU B 1 121 ? -6.449 16.516 2.773 1 97.38 121 LEU B N 1
ATOM 3173 C CA . LEU B 1 121 ? -7.078 16.656 4.086 1 97.38 121 LEU B CA 1
ATOM 3174 C C . LEU B 1 121 ? -6.133 17.344 5.07 1 97.38 121 LEU B C 1
ATOM 3176 O O . LEU B 1 121 ? -4.934 17.062 5.082 1 97.38 121 LEU B O 1
ATOM 3180 N N . ASP B 1 122 ? -6.648 18.219 5.832 1 97.69 122 ASP B N 1
ATOM 3181 C CA . ASP B 1 122 ? -5.91 18.719 6.984 1 97.69 122 ASP B CA 1
ATOM 3182 C C . ASP B 1 122 ? -6.441 18.109 8.281 1 97.69 122 ASP B C 1
ATOM 3184 O O . ASP B 1 122 ? -7.59 17.672 8.344 1 97.69 122 ASP B O 1
ATOM 3188 N N . MET B 1 123 ? -5.59 18 9.227 1 96.69 123 MET B N 1
ATOM 3189 C CA . MET B 1 123 ? -5.914 17.469 10.555 1 96.69 123 MET B CA 1
ATOM 3190 C C . MET B 1 123 ? -5.207 18.281 11.641 1 96.69 123 MET B C 1
ATOM 3192 O O . MET B 1 123 ? -4.266 19.016 11.359 1 96.69 123 MET B O 1
ATOM 3196 N N . ALA B 1 124 ? -5.734 18.25 12.789 1 96.19 124 ALA B N 1
ATOM 3197 C CA . ALA B 1 124 ? -5.07 18.75 13.992 1 96.19 124 ALA B CA 1
ATOM 3198 C C . ALA B 1 124 ? -4.848 17.625 15.008 1 96.19 124 ALA B C 1
ATOM 3200 O O . ALA B 1 124 ? -5.715 16.766 15.188 1 96.19 124 ALA B O 1
ATOM 3201 N N . PHE B 1 125 ? -3.723 17.609 15.539 1 94.5 125 PHE B N 1
ATOM 3202 C CA . PHE B 1 125 ? -3.332 16.641 16.547 1 94.5 125 PHE B CA 1
ATOM 3203 C C . PHE B 1 125 ? -2.936 17.328 17.844 1 94.5 125 PHE B C 1
ATOM 3205 O O . PHE B 1 125 ? -1.902 18 17.906 1 94.5 125 PHE B O 1
ATOM 3212 N N . ILE B 1 126 ? -3.725 17.172 18.844 1 92.94 126 ILE B N 1
ATOM 3213 C CA . ILE B 1 126 ? -3.518 17.844 20.109 1 92.94 126 ILE B CA 1
ATOM 3214 C C . ILE B 1 126 ? -3.23 16.812 21.203 1 92.94 126 ILE B C 1
ATOM 3216 O O . ILE B 1 126 ? -4.074 15.961 21.5 1 92.94 126 ILE B O 1
ATOM 3220 N N . LYS B 1 127 ? -2.033 16.812 21.688 1 92.94 127 LYS B N 1
ATOM 3221 C CA . LYS B 1 127 ? -1.689 15.984 22.844 1 92.94 127 LYS B CA 1
ATOM 3222 C C . LYS B 1 127 ? -1.946 16.734 24.156 1 92.94 127 LYS B C 1
ATOM 3224 O O . LYS B 1 127 ? -1.433 17.828 24.359 1 92.94 127 LYS B O 1
ATOM 3229 N N . PRO B 1 128 ? -2.734 16.125 25.062 1 90.56 128 PRO B N 1
ATOM 3230 C CA . PRO B 1 128 ? -3.061 16.828 26.297 1 90.56 128 PRO B CA 1
ATOM 3231 C C . PRO B 1 128 ? -1.837 17.062 27.188 1 90.56 128 PRO B C 1
ATOM 3233 O O . PRO B 1 128 ? -0.832 16.359 27.062 1 90.56 128 PRO B O 1
ATOM 3236 N N . ALA B 1 129 ? -1.986 17.984 28.062 1 89.94 129 ALA B N 1
ATOM 3237 C CA . ALA B 1 129 ? -0.947 18.312 29.031 1 89.94 129 ALA B CA 1
ATOM 3238 C C . ALA B 1 129 ? -0.761 17.172 30.047 1 89.94 129 ALA B C 1
ATOM 3240 O O . ALA B 1 129 ? -1.722 16.484 30.391 1 89.94 129 ALA B O 1
ATOM 3241 N N . GLU B 1 130 ? 0.49 17.016 30.5 1 79 130 GLU B N 1
ATOM 3242 C CA . GLU B 1 130 ? 0.946 16.156 31.578 1 79 130 GLU B CA 1
ATOM 3243 C C . GLU B 1 130 ? 0.672 14.688 31.281 1 79 130 GLU B C 1
ATOM 3245 O O . GLU B 1 130 ? 1.461 13.812 31.656 1 79 130 GLU B O 1
ATOM 3250 N N . LYS B 1 131 ? -0.216 14.391 30.516 1 75.69 131 LYS B N 1
ATOM 3251 C CA . LYS B 1 131 ? -0.664 13 30.453 1 75.69 131 LYS B CA 1
ATOM 3252 C C . LYS B 1 131 ? -0.785 12.516 29.016 1 75.69 131 LYS B C 1
ATOM 3254 O O . LYS B 1 131 ? -1.382 11.469 28.75 1 75.69 131 LYS B O 1
ATOM 3259 N N . GLY B 1 132 ? -0.26 13.258 28.219 1 84.5 132 GLY B N 1
ATOM 3260 C CA . GLY B 1 132 ? -0.399 12.766 26.859 1 84.5 132 GLY B CA 1
ATOM 3261 C C . GLY B 1 132 ? 0.484 11.57 26.562 1 84.5 132 GLY B C 1
ATOM 3262 O O . GLY B 1 132 ? 1.703 11.633 26.734 1 84.5 132 GLY B O 1
ATOM 3263 N N . LYS B 1 133 ? -0.053 10.438 26.219 1 90.06 133 LYS B N 1
ATOM 3264 C CA . LYS B 1 133 ? 0.674 9.195 25.969 1 90.06 133 LYS B CA 1
ATOM 3265 C C . LYS B 1 133 ? 1.402 9.242 24.625 1 90.06 133 LYS B C 1
ATOM 3267 O O . LYS B 1 133 ? 1.071 10.055 23.766 1 90.06 133 LYS B O 1
ATOM 3272 N N . PRO B 1 134 ? 2.393 8.445 24.516 1 93.69 134 PRO B N 1
ATOM 3273 C CA . PRO B 1 134 ? 3.123 8.406 23.234 1 93.69 134 PRO B CA 1
ATOM 3274 C C . PRO B 1 134 ? 2.262 7.91 22.078 1 93.69 134 PRO B C 1
ATOM 3276 O O . PRO B 1 134 ? 1.282 7.191 22.297 1 93.69 134 PRO B O 1
ATOM 3279 N N . THR B 1 135 ? 2.51 8.391 20.922 1 94.69 135 THR B N 1
ATOM 3280 C CA . THR B 1 135 ? 1.981 7.809 19.703 1 94.69 135 THR B CA 1
ATOM 3281 C C . THR B 1 135 ? 2.887 6.684 19.203 1 94.69 135 THR B C 1
ATOM 3283 O O . THR B 1 135 ? 4.055 6.914 18.891 1 94.69 135 THR B O 1
ATOM 3286 N N . ALA B 1 136 ? 2.385 5.488 19.172 1 96.06 136 ALA B N 1
ATOM 3287 C CA . ALA B 1 136 ? 3.172 4.344 18.719 1 96.06 136 ALA B CA 1
ATOM 3288 C C . ALA B 1 136 ? 3.639 4.531 17.281 1 96.06 136 ALA B C 1
ATOM 3290 O O . ALA B 1 136 ? 2.932 5.129 16.469 1 96.06 136 ALA B O 1
ATOM 3291 N N . PHE B 1 137 ? 4.805 4.012 17.016 1 97.88 137 PHE B N 1
ATOM 3292 C CA . PHE B 1 137 ? 5.352 4.117 15.664 1 97.88 137 PHE B CA 1
ATOM 3293 C C . PHE B 1 137 ? 4.445 3.426 14.656 1 97.88 137 PHE B C 1
ATOM 3295 O O . PHE B 1 137 ? 3.912 2.348 14.93 1 97.88 137 PHE B O 1
ATOM 3302 N N . HIS B 1 138 ? 4.266 4.035 13.453 1 98.19 138 HIS B N 1
ATOM 3303 C CA . HIS B 1 138 ? 3.369 3.555 12.406 1 98.19 138 HIS B CA 1
ATOM 3304 C C . HIS B 1 138 ? 3.682 4.215 11.07 1 98.19 138 HIS B C 1
ATOM 3306 O O . HIS B 1 138 ? 4.508 5.125 11 1 98.19 138 HIS B O 1
ATOM 3312 N N . GLN B 1 139 ? 3.125 3.666 10.008 1 98.25 139 GLN B N 1
ATOM 3313 C CA . GLN B 1 139 ? 2.996 4.324 8.711 1 98.25 139 GLN B CA 1
ATOM 3314 C C . GLN B 1 139 ? 1.594 4.895 8.516 1 98.25 139 GLN B C 1
ATOM 3316 O O . GLN B 1 139 ? 0.606 4.277 8.922 1 98.25 139 GLN B O 1
ATOM 3321 N N . ASP B 1 140 ? 1.542 6.008 7.91 1 97.62 140 ASP B N 1
ATOM 3322 C CA . ASP B 1 140 ? 0.234 6.586 7.613 1 97.62 140 ASP B CA 1
ATOM 3323 C C . ASP B 1 140 ? -0.412 5.895 6.414 1 97.62 140 ASP B C 1
ATOM 3325 O O . ASP B 1 140 ? -1.636 5.758 6.355 1 97.62 140 ASP B O 1
ATOM 3329 N N . TRP B 1 141 ? 0.352 5.426 5.5 1 97.56 141 TRP B N 1
ATOM 3330 C CA . TRP B 1 141 ? -0.064 5.039 4.156 1 97.56 141 TRP B CA 1
ATOM 3331 C C . TRP B 1 141 ? -1.132 3.949 4.211 1 97.56 141 TRP B C 1
ATOM 3333 O O . TRP B 1 141 ? -2.148 4.035 3.518 1 97.56 141 TRP B O 1
ATOM 3343 N N . PRO B 1 142 ? -0.996 2.939 5.07 1 96.5 142 PRO B N 1
ATOM 3344 C CA . PRO B 1 142 ? -1.956 1.835 5.02 1 96.5 142 PRO B CA 1
ATOM 3345 C C . PRO B 1 142 ? -3.377 2.271 5.371 1 96.5 142 PRO B C 1
ATOM 3347 O O . PRO B 1 142 ? -4.332 1.525 5.137 1 96.5 142 PRO B O 1
ATOM 3350 N N . TYR B 1 143 ? -3.531 3.414 5.867 1 94.5 143 TYR B N 1
ATOM 3351 C CA . TYR B 1 143 ? -4.852 3.863 6.297 1 94.5 143 TYR B CA 1
ATOM 3352 C C . TYR B 1 143 ? -5.555 4.633 5.188 1 94.5 143 TYR B C 1
ATOM 3354 O O . TYR B 1 143 ? -6.742 4.949 5.297 1 94.5 143 TYR B O 1
ATOM 3362 N N . TRP B 1 144 ? -4.867 4.957 4.176 1 96.25 144 TRP B N 1
ATOM 3363 C CA . TRP B 1 144 ? -5.422 5.797 3.117 1 96.25 144 TRP B CA 1
ATOM 3364 C C . TRP B 1 144 ? -5.82 4.961 1.908 1 96.25 144 TRP B C 1
ATOM 3366 O O . TRP B 1 144 ? -5.184 3.951 1.606 1 96.25 144 TRP B O 1
ATOM 3376 N N . PRO B 1 145 ? -6.859 5.344 1.228 1 96.5 145 PRO B N 1
ATOM 3377 C CA . PRO B 1 145 ? -7.34 4.59 0.067 1 96.5 145 PRO B CA 1
ATOM 3378 C C . PRO B 1 145 ? -6.621 4.973 -1.224 1 96.5 145 PRO B C 1
ATOM 3380 O O . PRO B 1 145 ? -7.266 5.23 -2.242 1 96.5 145 PRO B O 1
ATOM 3383 N N . PHE B 1 146 ? -5.328 4.941 -1.2 1 97.88 146 PHE B N 1
ATOM 3384 C CA . PHE B 1 146 ? -4.473 5.254 -2.338 1 97.88 146 PHE B CA 1
ATOM 3385 C C . PHE B 1 146 ? -3.844 3.988 -2.908 1 97.88 146 PHE B C 1
ATOM 3387 O O . PHE B 1 146 ? -3.412 3.111 -2.156 1 97.88 146 PHE B O 1
ATOM 3394 N N . ASP B 1 147 ? -3.732 3.9 -4.215 1 97.31 147 ASP B N 1
ATOM 3395 C CA . ASP B 1 147 ? -3.18 2.701 -4.832 1 97.31 147 ASP B CA 1
ATOM 3396 C C . ASP B 1 147 ? -1.655 2.76 -4.883 1 97.31 147 ASP B C 1
ATOM 3398 O O . ASP B 1 147 ? -1.001 1.767 -5.211 1 97.31 147 ASP B O 1
ATOM 3402 N N . ARG B 1 148 ? -1.12 3.91 -4.582 1 98.19 148 ARG B N 1
ATOM 3403 C CA . ARG B 1 148 ? 0.322 4.102 -4.695 1 98.19 148 ARG B CA 1
ATOM 3404 C C . ARG B 1 148 ? 0.826 5.094 -3.652 1 98.19 148 ARG B C 1
ATOM 3406 O O . ARG B 1 148 ? 0.039 5.844 -3.066 1 98.19 148 ARG B O 1
ATOM 3413 N N . GLN B 1 149 ? 2.1 5.023 -3.42 1 97.69 149 GLN B N 1
ATOM 3414 C CA . GLN B 1 149 ? 2.756 6.059 -2.625 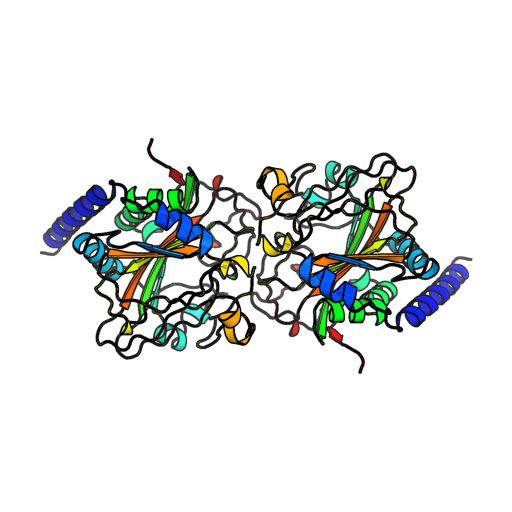1 97.69 149 GLN B CA 1
ATOM 3415 C C . GLN B 1 149 ? 2.758 7.398 -3.357 1 97.69 149 GLN B C 1
ATOM 3417 O O . GLN B 1 149 ? 2.439 7.461 -4.547 1 97.69 149 GLN B O 1
ATOM 3422 N N . GLY B 1 150 ? 3.113 8.523 -2.615 1 97.75 150 GLY B N 1
ATOM 3423 C CA . GLY B 1 150 ? 3.205 9.828 -3.248 1 97.75 150 GLY B CA 1
ATOM 3424 C C . GLY B 1 150 ? 2.475 10.914 -2.482 1 97.75 150 GLY B C 1
ATOM 3425 O O . GLY B 1 150 ? 2.146 11.961 -3.041 1 97.75 150 GLY B O 1
ATOM 3426 N N . ALA B 1 151 ? 2.15 10.609 -1.271 1 98.56 151 ALA B N 1
ATOM 3427 C CA . ALA B 1 151 ? 1.596 11.625 -0.379 1 98.56 151 ALA B CA 1
ATOM 3428 C C . ALA B 1 151 ? 2.623 12.07 0.659 1 98.56 151 ALA B C 1
ATOM 3430 O O . ALA B 1 151 ? 3.52 11.297 1.019 1 98.56 151 ALA B O 1
ATOM 3431 N N . LEU B 1 152 ? 2.561 13.258 1.055 1 98.81 152 LEU B N 1
ATOM 3432 C CA . LEU B 1 152 ? 3.316 13.727 2.209 1 98.81 152 LEU B CA 1
ATOM 3433 C C . LEU B 1 152 ? 2.432 14.562 3.133 1 98.81 152 LEU B C 1
ATOM 3435 O O . LEU B 1 152 ? 1.35 15 2.736 1 98.81 152 LEU B O 1
ATOM 3439 N N . THR B 1 153 ? 2.816 14.695 4.32 1 98.88 153 THR B N 1
ATOM 3440 C CA . THR B 1 153 ? 2.141 15.484 5.344 1 98.88 153 THR B CA 1
ATOM 3441 C C . THR B 1 153 ? 3.066 16.562 5.891 1 98.88 153 THR B C 1
ATOM 3443 O O . THR B 1 153 ? 4.191 16.281 6.305 1 98.88 153 THR B O 1
ATOM 3446 N N . ILE B 1 154 ? 2.662 17.781 5.82 1 98.94 154 ILE B N 1
ATOM 3447 C CA . ILE B 1 154 ? 3.32 18.875 6.535 1 98.94 154 ILE B CA 1
ATOM 3448 C C . ILE B 1 154 ? 2.754 18.984 7.953 1 98.94 154 ILE B C 1
ATOM 3450 O O . ILE B 1 154 ? 1.562 19.234 8.133 1 98.94 154 ILE B O 1
ATOM 3454 N N . TRP B 1 155 ? 3.551 18.703 8.898 1 98.88 155 TRP B N 1
ATOM 3455 C CA . TRP B 1 155 ? 3.215 18.781 10.312 1 98.88 155 TRP B CA 1
ATOM 3456 C C . TRP B 1 155 ? 3.766 20.062 10.93 1 98.88 155 TRP B C 1
ATOM 3458 O O . TRP B 1 155 ? 4.98 20.25 11.008 1 98.88 155 TRP B O 1
ATOM 3468 N N . ILE B 1 156 ? 2.912 20.953 11.438 1 98.88 156 ILE B N 1
ATOM 3469 C CA . ILE B 1 156 ? 3.322 22.297 11.867 1 98.88 156 ILE B CA 1
ATOM 3470 C C . ILE B 1 156 ? 3.064 22.453 13.367 1 98.88 156 ILE B C 1
ATOM 3472 O O . ILE B 1 156 ? 1.932 22.297 13.828 1 98.88 156 ILE B O 1
ATOM 3476 N N . ALA B 1 157 ? 4.117 22.828 14.086 1 98.75 157 ALA B N 1
ATOM 3477 C CA . ALA B 1 157 ? 3.951 23.203 15.492 1 98.75 157 ALA B CA 1
ATOM 3478 C C . ALA B 1 157 ? 3.193 24.531 15.617 1 98.75 157 ALA B C 1
ATOM 3480 O O . ALA B 1 157 ? 3.584 25.531 15.023 1 98.75 157 ALA B O 1
ATOM 3481 N N . LEU B 1 158 ? 2.164 24.516 16.422 1 98.38 158 LEU B N 1
ATOM 3482 C CA . LEU B 1 158 ? 1.355 25.734 16.531 1 98.38 158 LEU B CA 1
ATOM 3483 C C . LEU B 1 158 ? 1.76 26.547 17.75 1 98.38 158 LEU B C 1
ATOM 3485 O O . LEU B 1 158 ? 1.388 27.719 17.859 1 98.38 158 LEU B O 1
ATOM 3489 N N . VAL B 1 159 ? 2.469 25.953 18.656 1 97.25 159 VAL B N 1
ATOM 3490 C CA . VAL B 1 159 ? 3.041 26.578 19.844 1 97.25 159 VAL B CA 1
ATOM 3491 C C . VAL B 1 159 ? 4.492 26.141 20.016 1 97.25 159 VAL B C 1
ATOM 3493 O O . VAL B 1 159 ? 4.957 25.234 19.312 1 97.25 159 VAL B O 1
ATOM 3496 N N . ASP B 1 160 ? 5.203 26.859 20.922 1 97.81 160 ASP B N 1
ATOM 3497 C CA . ASP B 1 160 ? 6.543 26.375 21.234 1 97.81 160 ASP B CA 1
ATOM 3498 C C . ASP B 1 160 ? 6.48 24.984 21.875 1 97.81 160 ASP B C 1
ATOM 3500 O O . ASP B 1 160 ? 5.742 24.766 22.844 1 97.81 160 ASP B O 1
ATOM 3504 N N . LEU B 1 161 ? 7.266 24.062 21.281 1 97.38 161 LEU B N 1
ATOM 3505 C CA . LEU B 1 161 ? 7.27 22.672 21.734 1 97.38 161 LEU B CA 1
ATOM 3506 C C . LEU B 1 161 ? 8.672 22.25 22.156 1 97.38 161 LEU B C 1
ATOM 3508 O O . LEU B 1 161 ? 9.516 21.953 21.312 1 97.38 161 LEU B O 1
ATOM 3512 N N . PRO B 1 162 ? 8.914 22.266 23.469 1 95.44 162 PRO B N 1
ATOM 3513 C CA . PRO B 1 162 ? 10.156 21.594 23.891 1 95.44 162 PRO B CA 1
ATOM 3514 C C . PRO B 1 162 ? 10.18 20.109 23.531 1 95.44 162 PRO B C 1
ATOM 3516 O O . PRO B 1 162 ? 9.148 19.547 23.172 1 95.44 162 PRO B O 1
ATOM 3519 N N . ALA B 1 163 ? 11.289 19.516 23.594 1 90.81 163 ALA B N 1
ATOM 3520 C CA . ALA B 1 163 ? 11.453 18.125 23.172 1 90.81 163 ALA B CA 1
ATOM 3521 C C . ALA B 1 163 ? 10.562 17.188 24 1 90.81 163 ALA B C 1
ATOM 3523 O O . ALA B 1 163 ? 10.07 16.188 23.5 1 90.81 163 ALA B O 1
ATOM 3524 N N . GLU B 1 164 ? 10.297 17.594 25.203 1 92.88 164 GLU B N 1
ATOM 3525 C CA . GLU B 1 164 ? 9.539 16.766 26.125 1 92.88 164 GLU B CA 1
ATOM 3526 C C . GLU B 1 164 ? 8.039 16.859 25.859 1 92.88 164 GLU B C 1
ATOM 3528 O O . GLU B 1 164 ? 7.238 16.188 26.5 1 92.88 164 GLU B O 1
ATOM 3533 N N . SER B 1 165 ? 7.621 17.625 24.844 1 93.88 165 SER B N 1
ATOM 3534 C CA . SER B 1 165 ? 6.207 17.828 24.562 1 93.88 165 SER B CA 1
ATOM 3535 C C . SER B 1 165 ? 5.656 16.734 23.656 1 93.88 165 SER B C 1
ATOM 3537 O O . SER B 1 165 ? 4.465 16.719 23.328 1 93.88 165 SER B O 1
ATOM 3539 N N . GLY B 1 166 ? 6.504 15.805 23.203 1 94.44 166 GLY B N 1
ATOM 3540 C CA . GLY B 1 166 ? 6.02 14.734 22.344 1 94.44 166 GLY B CA 1
ATOM 3541 C C . GLY B 1 166 ? 6.008 15.117 20.875 1 94.44 166 GLY B C 1
ATOM 3542 O O . GLY B 1 166 ? 5.004 14.922 20.172 1 94.44 166 GLY B O 1
ATOM 3543 N N . THR B 1 167 ? 7.086 15.727 20.422 1 96.19 167 THR B N 1
ATOM 3544 C CA . THR B 1 167 ? 7.238 16 18.984 1 96.19 167 THR B CA 1
ATOM 3545 C C . THR B 1 167 ? 7.516 14.719 18.219 1 96.19 167 THR B C 1
ATOM 3547 O O . THR B 1 167 ? 7.805 13.68 18.812 1 96.19 167 THR B O 1
ATOM 3550 N N . LEU B 1 168 ? 7.395 14.773 16.938 1 97.94 168 LEU B N 1
ATOM 3551 C CA . LEU B 1 168 ? 7.453 13.562 16.125 1 97.94 168 LEU B CA 1
ATOM 3552 C C . LEU B 1 168 ? 8.867 13 16.094 1 97.94 168 LEU B C 1
ATOM 3554 O O . LEU B 1 168 ? 9.844 13.758 16.094 1 97.94 168 LEU B O 1
ATOM 3558 N N . GLN B 1 169 ? 8.906 11.75 16.109 1 98.19 169 GLN B N 1
ATOM 3559 C CA . GLN B 1 169 ? 10.086 10.93 15.891 1 98.19 169 GLN B CA 1
ATOM 3560 C C . GLN B 1 169 ? 9.969 10.133 14.594 1 98.19 169 GLN B C 1
ATOM 3562 O O . GLN B 1 169 ? 8.859 9.805 14.156 1 98.19 169 GLN B O 1
ATOM 3567 N N . PHE B 1 170 ? 11.172 9.867 13.992 1 98.69 170 PHE B N 1
ATOM 3568 C CA . PHE B 1 170 ? 11.133 9.203 12.695 1 98.69 170 PHE B CA 1
ATOM 3569 C C . PHE B 1 170 ? 12.172 8.086 12.625 1 98.69 170 PHE B C 1
ATOM 3571 O O . PHE B 1 170 ? 13.242 8.188 13.227 1 98.69 170 PHE B O 1
ATOM 3578 N N . LEU B 1 171 ? 11.844 7.043 11.969 1 98.75 171 LEU B N 1
ATOM 3579 C CA . LEU B 1 171 ? 12.867 6.133 11.469 1 98.75 171 LEU B CA 1
ATOM 3580 C C . LEU B 1 171 ? 13.359 6.57 10.094 1 98.75 171 LEU B C 1
ATOM 3582 O O . LEU B 1 171 ? 12.703 6.312 9.086 1 98.75 171 LEU B O 1
ATOM 3586 N N . SER B 1 172 ? 14.539 7.137 10.086 1 98.75 172 SER B N 1
ATOM 3587 C CA . SER B 1 172 ? 15.031 7.801 8.883 1 98.75 172 SER B CA 1
ATOM 3588 C C . SER B 1 172 ? 15.297 6.797 7.766 1 98.75 172 SER B C 1
ATOM 3590 O O . SER B 1 172 ? 16.047 5.832 7.953 1 98.75 172 SER B O 1
ATOM 3592 N N . GLY B 1 173 ? 14.641 7.02 6.629 1 98.12 173 GLY B N 1
ATOM 3593 C CA . GLY B 1 173 ? 14.812 6.156 5.469 1 98.12 173 GLY B CA 1
ATOM 3594 C C . GLY B 1 173 ? 13.805 5.023 5.414 1 98.12 173 GLY B C 1
ATOM 3595 O O . GLY B 1 173 ? 13.758 4.273 4.438 1 98.12 173 GLY B O 1
ATOM 3596 N N . SER B 1 174 ? 12.93 4.918 6.352 1 98.25 174 SER B N 1
ATOM 3597 C CA . SER B 1 174 ? 12.062 3.754 6.504 1 98.25 174 SER B CA 1
ATOM 3598 C C . SER B 1 174 ? 10.953 3.75 5.465 1 98.25 174 SER B C 1
ATOM 3600 O O . SER B 1 174 ? 10.258 2.746 5.293 1 98.25 174 SER B O 1
ATOM 3602 N N . HIS B 1 175 ? 10.828 4.871 4.766 1 97.44 175 HIS B N 1
ATOM 3603 C CA . HIS B 1 175 ? 9.859 4.867 3.674 1 97.44 175 HIS B CA 1
ATOM 3604 C C . HIS B 1 175 ? 10.211 3.814 2.629 1 97.44 175 HIS B C 1
ATOM 3606 O O . HIS B 1 175 ? 9.375 3.453 1.798 1 97.44 175 HIS B O 1
ATOM 3612 N N . ARG B 1 176 ? 11.391 3.275 2.699 1 94.81 176 ARG B N 1
ATOM 3613 C CA . ARG B 1 176 ? 11.859 2.293 1.726 1 94.81 176 ARG B CA 1
ATOM 3614 C C . ARG B 1 176 ? 11.594 0.872 2.207 1 94.81 176 ARG B C 1
ATOM 3616 O O . ARG B 1 176 ? 11.906 -0.096 1.512 1 94.81 176 ARG B O 1
ATOM 3623 N N . ALA B 1 177 ? 10.992 0.724 3.367 1 96.12 177 ALA B N 1
ATOM 3624 C CA . ALA B 1 177 ? 10.773 -0.596 3.953 1 96.12 177 ALA B CA 1
ATOM 3625 C C . ALA B 1 177 ? 9.539 -1.264 3.344 1 96.12 177 ALA B C 1
ATOM 3627 O O . ALA B 1 177 ? 9.281 -2.441 3.594 1 96.12 177 ALA B O 1
ATOM 3628 N N . GLY B 1 178 ? 8.766 -0.499 2.459 1 96.25 178 GLY B N 1
ATOM 3629 C CA . GLY B 1 178 ? 7.539 -1.042 1.9 1 96.25 178 GLY B CA 1
ATOM 3630 C C . GLY B 1 178 ? 6.352 -0.928 2.84 1 96.25 178 GLY B C 1
ATOM 3631 O O . GLY B 1 178 ? 6.48 -0.409 3.951 1 96.25 178 GLY B O 1
ATOM 3632 N N . PRO B 1 179 ? 5.145 -1.29 2.375 1 97.94 179 PRO B N 1
ATOM 3633 C CA . PRO B 1 179 ? 3.967 -1.245 3.244 1 97.94 179 PRO B CA 1
ATOM 3634 C C . PRO B 1 179 ? 4.023 -2.277 4.367 1 97.94 179 PRO B C 1
ATOM 3636 O O . PRO B 1 179 ? 4.086 -3.48 4.105 1 97.94 179 PRO B O 1
ATOM 3639 N N . LEU B 1 180 ? 3.924 -1.833 5.559 1 97.81 180 LEU B N 1
ATOM 3640 C CA . LEU B 1 180 ? 4.16 -2.703 6.703 1 97.81 180 LEU B CA 1
ATOM 3641 C C . LEU B 1 180 ? 2.865 -2.963 7.465 1 97.81 180 LEU B C 1
ATOM 3643 O O . LEU B 1 180 ? 2.852 -3.734 8.43 1 97.81 180 LEU B O 1
ATOM 3647 N N . GLY B 1 181 ? 1.782 -2.227 7.047 1 97.62 181 GLY B N 1
ATOM 3648 C CA . GLY B 1 181 ? 0.485 -2.566 7.609 1 97.62 181 GLY B CA 1
ATOM 3649 C C . GLY B 1 181 ? -0.041 -1.52 8.57 1 97.62 181 GLY B C 1
ATOM 3650 O O . GLY B 1 181 ? 0.63 -0.521 8.836 1 97.62 181 GLY B O 1
ATOM 3651 N N . GLN B 1 182 ? -1.281 -1.751 9.008 1 95.44 182 GLN B N 1
ATOM 3652 C CA . GLN B 1 182 ? -1.966 -0.84 9.914 1 95.44 182 GLN B CA 1
ATOM 3653 C C . GLN B 1 182 ? -1.572 -1.113 11.367 1 95.44 182 GLN B C 1
ATOM 3655 O O . GLN B 1 182 ? -1.863 -2.186 11.898 1 95.44 182 GLN B O 1
ATOM 3660 N N . PHE B 1 183 ? -0.959 -0.179 11.93 1 93.38 183 PHE B N 1
ATOM 3661 C CA . PHE B 1 183 ? -0.587 -0.196 13.344 1 93.38 183 PHE B CA 1
ATOM 3662 C C . PHE B 1 183 ? -1.073 1.064 14.047 1 93.38 183 PHE B C 1
ATOM 3664 O O . PHE B 1 183 ? -1.59 1.98 13.406 1 93.38 183 PHE B O 1
ATOM 3671 N N . ASN B 1 184 ? -1 1.103 15.422 1 85.69 184 ASN B N 1
ATOM 3672 C CA . ASN B 1 184 ? -1.431 2.227 16.25 1 85.69 184 ASN B CA 1
ATOM 3673 C C . ASN B 1 184 ? -2.951 2.35 16.281 1 85.69 184 ASN B C 1
ATOM 3675 O O . ASN B 1 184 ? -3.488 3.459 16.281 1 85.69 184 ASN B O 1
ATOM 3679 N N . ARG B 1 185 ? -3.611 1.257 16.094 1 78 185 ARG B N 1
ATOM 3680 C CA . ARG B 1 185 ? -5.062 1.243 16.234 1 78 185 ARG B CA 1
ATOM 3681 C C . ARG B 1 185 ? -5.469 1.222 17.703 1 78 185 ARG B C 1
ATOM 3683 O O . ARG B 1 185 ? -6.586 1.614 18.047 1 78 185 ARG B O 1
ATOM 3690 N N . VAL B 1 186 ? -4.57 0.638 18.422 1 78.5 186 VAL B N 1
ATOM 3691 C CA . VAL B 1 186 ? -4.688 0.64 19.875 1 78.5 186 VAL B CA 1
ATOM 3692 C C . VAL B 1 186 ? -3.406 1.188 20.5 1 78.5 186 VAL B C 1
ATOM 3694 O O . VAL B 1 186 ? -2.318 1.027 19.938 1 78.5 186 VAL B O 1
ATOM 3697 N N . PRO B 1 187 ? -3.664 1.847 21.609 1 81.31 187 PRO B N 1
ATOM 3698 C CA . PRO B 1 187 ? -2.453 2.355 22.266 1 81.31 187 PRO B CA 1
ATOM 3699 C C . PRO B 1 187 ? -1.396 1.272 22.469 1 81.31 187 PRO B C 1
ATOM 3701 O O . PRO B 1 187 ? -1.718 0.168 22.906 1 81.31 187 PRO B O 1
ATOM 3704 N N . GLY B 1 188 ? -0.233 1.616 22 1 84.94 188 GLY B N 1
ATOM 3705 C CA . GLY B 1 188 ? 0.869 0.692 22.219 1 84.94 188 GLY B CA 1
ATOM 3706 C C . GLY B 1 188 ? 1.088 -0.26 21.062 1 84.94 188 GLY B C 1
ATOM 3707 O O . GLY B 1 188 ? 2.074 -1 21.031 1 84.94 188 GLY B O 1
ATOM 3708 N N . ASP B 1 189 ? 0.252 -0.264 20.125 1 91.75 189 ASP B N 1
ATOM 3709 C CA . ASP B 1 189 ? 0.415 -1.08 18.922 1 91.75 189 ASP B CA 1
ATOM 3710 C C . ASP B 1 189 ? 1.51 -0.517 18.031 1 91.75 189 ASP B C 1
ATOM 3712 O O . ASP B 1 189 ? 1.219 0.084 16.984 1 91.75 189 ASP B O 1
ATOM 3716 N N . ASP B 1 190 ? 2.738 -0.829 18.469 1 96.25 190 ASP B N 1
ATOM 3717 C CA . ASP B 1 190 ? 3.949 -0.282 17.859 1 96.25 190 ASP B CA 1
ATOM 3718 C C . ASP B 1 190 ? 4.465 -1.188 16.75 1 96.25 190 ASP B C 1
ATOM 3720 O O . ASP B 1 190 ? 4.73 -2.369 16.969 1 96.25 190 ASP B O 1
ATOM 3724 N N . ILE B 1 191 ? 4.602 -0.635 15.562 1 97.75 191 ILE B N 1
ATOM 3725 C CA . ILE B 1 191 ? 5.027 -1.365 14.375 1 97.75 191 ILE B CA 1
ATOM 3726 C C . ILE B 1 191 ? 6.363 -2.053 14.641 1 97.75 191 ILE B C 1
ATOM 3728 O O . ILE B 1 191 ? 6.645 -3.117 14.086 1 97.75 191 ILE B O 1
ATOM 3732 N N . ARG B 1 192 ? 7.23 -1.542 15.5 1 96.69 192 ARG B N 1
ATOM 3733 C CA . ARG B 1 192 ? 8.562 -2.057 15.797 1 96.69 192 ARG B CA 1
ATOM 3734 C C . ARG B 1 192 ? 8.484 -3.385 16.547 1 96.69 192 ARG B C 1
ATOM 3736 O O . ARG B 1 192 ? 9.461 -4.137 16.578 1 96.69 192 ARG B O 1
ATOM 3743 N N . ASN B 1 193 ? 7.309 -3.668 17.094 1 95.88 193 ASN B N 1
ATOM 3744 C CA . ASN B 1 193 ? 7.121 -4.969 17.734 1 95.88 193 ASN B CA 1
ATOM 3745 C C . ASN B 1 193 ? 6.91 -6.07 16.703 1 95.88 193 ASN B C 1
ATOM 3747 O O . ASN B 1 193 ? 7.375 -7.199 16.891 1 95.88 193 ASN B O 1
ATOM 3751 N N . ALA B 1 194 ? 6.215 -5.766 15.695 1 94.25 194 ALA B N 1
ATOM 3752 C CA . ALA B 1 194 ? 5.945 -6.723 14.625 1 94.25 194 ALA B CA 1
ATOM 3753 C C . ALA B 1 194 ? 7.148 -6.867 13.695 1 94.25 194 ALA B C 1
ATOM 3755 O O . ALA B 1 194 ? 7.348 -7.918 13.086 1 94.25 194 ALA B O 1
ATOM 3756 N N . TYR B 1 195 ? 7.898 -5.82 13.547 1 96.31 195 TYR B N 1
ATOM 3757 C CA . TYR B 1 195 ? 9.109 -5.781 12.727 1 96.31 195 TYR B CA 1
ATOM 3758 C C . TYR B 1 195 ? 10.312 -5.34 13.555 1 96.31 195 TYR B C 1
ATOM 3760 O O . TYR B 1 195 ? 10.812 -4.227 13.383 1 96.31 195 TYR B O 1
ATOM 3768 N N . PRO B 1 196 ? 10.883 -6.168 14.242 1 94.31 196 PRO B N 1
ATOM 3769 C CA . PRO B 1 196 ? 11.898 -5.793 15.234 1 94.31 196 PRO B CA 1
ATOM 3770 C C . PRO B 1 196 ? 13.195 -5.297 14.586 1 94.31 196 PRO B C 1
ATOM 3772 O O . PRO B 1 196 ? 13.977 -4.594 15.234 1 94.31 196 PRO B O 1
ATOM 3775 N N . SER B 1 197 ? 13.453 -5.602 13.367 1 94.5 197 SER B N 1
ATOM 3776 C CA . SER B 1 197 ? 14.703 -5.207 12.727 1 94.5 197 SER B CA 1
ATOM 3777 C C . SER B 1 197 ? 14.641 -3.768 12.227 1 94.5 197 SER B C 1
ATOM 3779 O O . SER B 1 197 ? 15.664 -3.191 11.844 1 94.5 197 SER B O 1
ATOM 3781 N N . LEU B 1 198 ? 13.484 -3.158 12.234 1 96.5 198 LEU B N 1
ATOM 3782 C CA . LEU B 1 198 ? 13.297 -1.836 11.648 1 96.5 198 LEU B CA 1
ATOM 3783 C C . LEU B 1 198 ? 14.258 -0.826 12.266 1 96.5 198 LEU B C 1
ATOM 3785 O O . LEU B 1 198 ? 14.914 -0.065 11.547 1 96.5 198 LEU B O 1
ATOM 3789 N N . SER B 1 199 ? 14.359 -0.864 13.594 1 94.5 199 SER B N 1
ATOM 3790 C CA . SER B 1 199 ? 15.164 0.139 14.281 1 94.5 199 SER B CA 1
ATOM 3791 C C . SER B 1 199 ? 16.656 -0.099 14.047 1 94.5 199 SER B C 1
ATOM 3793 O O . SER B 1 199 ? 17.469 0.798 14.266 1 94.5 199 SER B O 1
ATOM 3795 N N . ASP B 1 200 ? 17 -1.333 13.688 1 95.56 200 ASP B N 1
ATOM 3796 C CA . ASP B 1 200 ? 18.375 -1.64 13.32 1 95.56 200 ASP B CA 1
ATOM 3797 C C . ASP B 1 200 ? 18.672 -1.181 11.898 1 95.56 200 ASP B C 1
ATOM 3799 O O . ASP B 1 200 ? 19.781 -0.692 11.617 1 95.56 200 ASP B O 1
ATOM 3803 N N . ASP B 1 201 ? 17.734 -1.281 11.086 1 96 201 ASP B N 1
ATOM 3804 C CA . ASP B 1 201 ? 17.906 -1.004 9.664 1 96 201 ASP B CA 1
ATOM 3805 C C . ASP B 1 201 ? 17.781 0.491 9.383 1 96 201 ASP B C 1
ATOM 3807 O O . ASP B 1 201 ? 18.391 0.996 8.43 1 96 201 ASP B O 1
ATOM 3811 N N . PHE B 1 202 ? 16.984 1.183 10.188 1 97.94 202 PHE B N 1
ATOM 3812 C CA . PHE B 1 202 ? 16.703 2.6 9.992 1 97.94 202 PHE B CA 1
ATOM 3813 C C . PHE B 1 202 ? 16.906 3.381 11.281 1 97.94 202 PHE B C 1
ATOM 3815 O O . PHE B 1 202 ? 16.219 3.154 12.273 1 97.94 202 PHE B O 1
ATOM 3822 N N . PRO B 1 203 ? 17.844 4.309 11.266 1 97.5 203 PRO B N 1
ATOM 3823 C CA . PRO B 1 203 ? 18.156 5.031 12.5 1 97.5 203 PRO B CA 1
ATOM 3824 C C . PRO B 1 203 ? 16.984 5.898 12.984 1 97.5 203 PRO B C 1
ATOM 3826 O O . PRO B 1 203 ? 16.297 6.516 12.172 1 97.5 203 PRO B O 1
ATOM 3829 N N . VAL B 1 204 ? 16.844 6.004 14.258 1 96.5 204 VAL B N 1
ATOM 3830 C CA . VAL B 1 204 ? 15.781 6.793 14.867 1 96.5 204 VAL B CA 1
ATOM 3831 C C . VAL B 1 204 ? 16.219 8.258 14.977 1 96.5 204 VAL B C 1
ATOM 3833 O O . VAL B 1 204 ? 17.281 8.555 15.523 1 96.5 204 VAL B O 1
ATOM 3836 N N . ALA B 1 205 ? 15.492 9.133 14.398 1 97.12 205 ALA B N 1
ATOM 3837 C CA . ALA B 1 205 ? 15.586 10.562 14.672 1 97.12 205 ALA B CA 1
ATOM 3838 C C . ALA B 1 205 ? 14.68 10.961 15.828 1 97.12 205 ALA B C 1
ATOM 3840 O O . ALA B 1 205 ? 13.453 10.938 15.703 1 97.12 205 ALA B O 1
ATOM 3841 N N . ALA B 1 206 ? 15.25 11.359 16.859 1 94.12 206 ALA B N 1
ATOM 3842 C CA . ALA B 1 206 ? 14.5 11.695 18.062 1 94.12 206 ALA B CA 1
ATOM 3843 C C . ALA B 1 206 ? 13.711 12.984 17.875 1 94.12 206 ALA B C 1
ATOM 3845 O O . ALA B 1 206 ? 14.016 13.789 16.984 1 94.12 206 ALA B O 1
ATOM 3846 N N . GLY B 1 207 ? 12.672 13.102 18.719 1 93.31 207 GLY B N 1
ATOM 3847 C CA . GLY B 1 207 ? 11.953 14.359 18.734 1 93.31 207 GLY B CA 1
ATOM 3848 C C . GLY B 1 207 ? 12.82 15.539 19.125 1 93.31 207 GLY B C 1
ATOM 3849 O O . GLY B 1 207 ? 13.711 15.414 19.969 1 93.31 207 GLY B O 1
ATOM 3850 N N . LYS B 1 208 ? 12.523 16.703 18.469 1 94.88 208 LYS B N 1
ATOM 3851 C CA . LYS B 1 208 ? 13.289 17.906 18.781 1 94.88 208 LYS B CA 1
ATOM 3852 C C . LYS B 1 208 ? 12.383 19.047 19.203 1 94.88 208 LYS B C 1
ATOM 3854 O O . LYS B 1 208 ? 11.172 19.016 18.938 1 94.88 208 LYS B O 1
ATOM 3859 N N . ALA B 1 209 ? 13.07 19.969 19.875 1 97.75 209 ALA B N 1
ATOM 3860 C CA . ALA B 1 209 ? 12.336 21.203 20.188 1 97.75 209 ALA B CA 1
ATOM 3861 C C . ALA B 1 209 ? 11.977 21.969 18.922 1 97.75 209 ALA B C 1
ATOM 3863 O O . ALA B 1 209 ? 12.789 22.062 18 1 97.75 209 ALA B O 1
ATOM 3864 N N . LEU B 1 210 ? 10.812 22.469 18.906 1 98.25 210 LEU B N 1
ATOM 3865 C CA . LEU B 1 210 ? 10.312 23.25 17.781 1 98.25 210 LEU B CA 1
ATOM 3866 C C . LEU B 1 210 ? 9.727 24.578 18.266 1 98.25 210 LEU B C 1
ATOM 3868 O O . LEU B 1 210 ? 9.078 24.625 19.312 1 98.25 210 LEU B O 1
ATOM 3872 N N . LYS B 1 211 ? 9.969 25.578 17.516 1 98.38 211 LYS B N 1
ATOM 3873 C CA . LYS B 1 211 ? 9.281 26.844 17.75 1 98.38 211 LYS B CA 1
ATOM 3874 C C . LYS B 1 211 ? 7.93 26.875 17.031 1 98.38 211 LYS B C 1
ATOM 3876 O O . LYS B 1 211 ? 7.723 26.156 16.062 1 98.38 211 LYS B O 1
ATOM 3881 N N . ALA B 1 212 ? 7.035 27.734 17.562 1 98.56 212 ALA B N 1
ATOM 3882 C CA . ALA B 1 212 ? 5.781 27.938 16.844 1 98.56 212 ALA B CA 1
ATOM 3883 C C . ALA B 1 212 ? 6.039 28.312 15.391 1 98.56 212 ALA B C 1
ATOM 3885 O O . ALA B 1 212 ? 6.793 29.25 15.117 1 98.56 212 ALA B O 1
ATOM 3886 N N . GLY B 1 213 ? 5.477 27.516 14.508 1 98.69 213 GLY B N 1
ATOM 3887 C CA . GLY B 1 213 ? 5.656 27.781 13.086 1 98.69 213 GLY B CA 1
ATOM 3888 C C . GLY B 1 213 ? 6.645 26.828 12.43 1 98.69 213 GLY B C 1
ATOM 3889 O O . GLY B 1 213 ? 6.66 26.703 11.203 1 98.69 213 GLY B O 1
ATOM 3890 N N . ASP B 1 214 ? 7.512 26.156 13.25 1 98.81 214 ASP B N 1
ATOM 3891 C CA . ASP B 1 214 ? 8.367 25.109 12.703 1 98.81 214 ASP B CA 1
ATOM 3892 C C . ASP B 1 214 ? 7.531 23.938 12.211 1 98.81 214 ASP B C 1
ATOM 3894 O O . ASP B 1 214 ? 6.434 23.688 12.711 1 98.81 214 ASP B O 1
ATOM 3898 N N . ALA B 1 215 ? 8.102 23.234 11.219 1 98.81 215 ALA B N 1
ATOM 3899 C CA . ALA B 1 215 ? 7.379 22.094 10.672 1 98.81 215 ALA B CA 1
ATOM 3900 C C . ALA B 1 215 ? 8.312 20.906 10.438 1 98.81 215 ALA B C 1
ATOM 3902 O O . ALA B 1 215 ? 9.531 21.094 10.32 1 98.81 215 ALA B O 1
ATOM 3903 N N . THR B 1 216 ? 7.766 19.75 10.5 1 98.81 216 THR B N 1
ATOM 3904 C CA . THR B 1 216 ? 8.352 18.562 9.883 1 98.81 216 THR B CA 1
ATOM 3905 C C . THR B 1 216 ? 7.457 18.047 8.766 1 98.81 216 THR B C 1
ATOM 3907 O O . THR B 1 216 ? 6.234 18.172 8.828 1 98.81 216 THR B O 1
ATOM 3910 N N . VAL B 1 217 ? 8.117 17.562 7.715 1 98.94 217 VAL B N 1
ATOM 3911 C CA . VAL B 1 217 ? 7.395 16.953 6.613 1 98.94 217 VAL B CA 1
ATOM 3912 C C . VAL B 1 217 ? 7.805 15.484 6.484 1 98.94 217 VAL B C 1
ATOM 3914 O O . VAL B 1 217 ? 8.984 15.148 6.59 1 98.94 217 VAL B O 1
ATOM 3917 N N . HIS B 1 218 ? 6.801 14.625 6.293 1 98.94 218 HIS B N 1
ATOM 3918 C CA . HIS B 1 218 ? 7.141 13.219 6.109 1 98.94 218 HIS B CA 1
ATOM 3919 C C . HIS B 1 218 ? 6.27 12.578 5.035 1 98.94 218 HIS B C 1
ATOM 3921 O O . HIS B 1 218 ? 5.133 13 4.82 1 98.94 218 HIS B O 1
ATOM 3927 N N . MET B 1 219 ? 6.844 11.617 4.379 1 98.75 219 MET B N 1
ATOM 3928 C CA . MET B 1 219 ? 6.102 10.773 3.443 1 98.75 219 MET B CA 1
ATOM 3929 C C . MET B 1 219 ? 5.188 9.805 4.191 1 98.75 219 MET B C 1
ATOM 3931 O O . MET B 1 219 ? 5.516 9.359 5.293 1 98.75 219 MET B O 1
ATOM 3935 N N . ASP B 1 220 ? 4.117 9.461 3.594 1 98.19 220 ASP B N 1
ATOM 3936 C CA . ASP B 1 220 ? 3.125 8.617 4.258 1 98.19 220 ASP B CA 1
ATOM 3937 C C . ASP B 1 220 ? 3.701 7.242 4.586 1 98.19 220 ASP B C 1
ATOM 3939 O O . ASP B 1 220 ? 3.201 6.551 5.477 1 98.19 220 ASP B O 1
ATOM 3943 N N . MET B 1 221 ? 4.766 6.879 3.938 1 98.25 221 MET B N 1
ATOM 3944 C CA . MET B 1 221 ? 5.371 5.562 4.129 1 98.25 221 MET B CA 1
ATOM 3945 C C . MET B 1 221 ? 6.426 5.602 5.23 1 98.25 221 MET B C 1
ATOM 3947 O O . MET B 1 221 ? 6.91 4.559 5.672 1 98.25 221 MET B O 1
ATOM 3951 N N . THR B 1 222 ? 6.812 6.758 5.676 1 98.75 222 THR B N 1
ATOM 3952 C CA . THR B 1 222 ? 7.852 6.879 6.695 1 98.75 222 THR B CA 1
ATOM 3953 C C . THR B 1 222 ? 7.312 6.465 8.062 1 98.75 222 THR B C 1
ATOM 3955 O O . THR B 1 222 ? 6.285 6.973 8.516 1 98.75 222 THR B O 1
ATOM 3958 N N . VAL B 1 223 ? 8.023 5.535 8.656 1 98.75 223 VAL B N 1
ATOM 3959 C CA . VAL B 1 223 ? 7.648 5.121 10.008 1 98.75 223 VAL B CA 1
ATOM 3960 C C . VAL B 1 223 ? 7.941 6.25 10.992 1 98.75 223 VAL B C 1
ATOM 3962 O O . VAL B 1 223 ? 9.055 6.781 11.023 1 98.75 223 VAL B O 1
ATOM 3965 N N . HIS B 1 224 ? 6.91 6.59 11.789 1 98.62 224 HIS B N 1
ATOM 3966 C CA . HIS B 1 224 ? 7.059 7.699 12.719 1 98.62 224 HIS B CA 1
ATOM 3967 C C . HIS B 1 224 ? 6.164 7.512 13.945 1 98.62 224 HIS B C 1
ATOM 3969 O O . HIS B 1 224 ? 5.258 6.676 13.93 1 98.62 224 HIS B O 1
ATOM 3975 N N . GLY B 1 225 ? 6.504 8.156 14.945 1 97.12 225 GLY B N 1
ATOM 3976 C CA . GLY B 1 225 ? 5.801 8.211 16.219 1 97.12 225 GLY B CA 1
ATOM 3977 C C . GLY B 1 225 ? 6.121 9.461 17.016 1 97.12 225 GLY B C 1
ATOM 3978 O O . GLY B 1 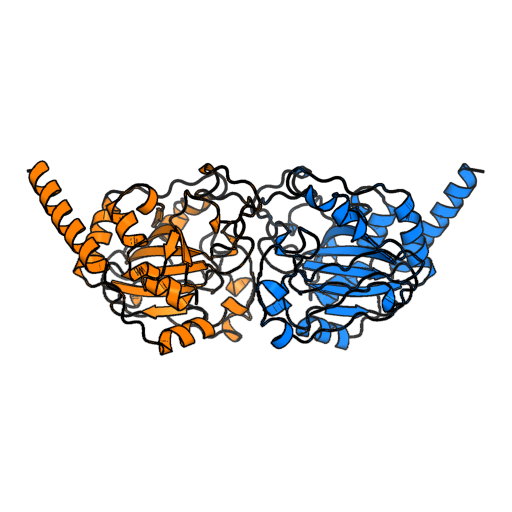225 ? 6.574 10.461 16.469 1 97.12 225 GLY B O 1
ATOM 3979 N N . SER B 1 226 ? 5.73 9.453 18.234 1 95.94 226 SER B N 1
ATOM 3980 C CA . SER B 1 226 ? 6.078 10.555 19.125 1 95.94 226 SER B CA 1
ATOM 3981 C C . SER B 1 226 ? 6.16 10.094 20.578 1 95.94 226 SER B C 1
ATOM 3983 O O . SER B 1 226 ? 5.543 9.094 20.938 1 95.94 226 SER B O 1
ATOM 3985 N N . GLY B 1 227 ? 6.961 10.773 21.359 1 93.5 227 GLY B N 1
ATOM 3986 C CA . GLY B 1 227 ? 6.977 10.555 22.797 1 93.5 227 GLY B CA 1
ATOM 3987 C C . GLY B 1 227 ? 5.754 11.117 23.5 1 93.5 227 GLY B C 1
ATOM 3988 O O . GLY B 1 227 ? 4.871 11.688 22.859 1 93.5 227 GLY B O 1
ATOM 3989 N N . PRO B 1 228 ? 5.719 10.914 24.781 1 93.88 228 PRO B N 1
ATOM 3990 C CA . PRO B 1 228 ? 4.645 11.523 25.562 1 93.88 228 PRO B CA 1
ATOM 3991 C C . PRO B 1 228 ? 4.809 13.031 25.719 1 93.88 228 PRO B C 1
ATOM 3993 O O . PRO B 1 228 ? 5.867 13.578 25.391 1 93.88 228 PRO B O 1
ATOM 3996 N N . ASN B 1 229 ? 3.717 13.672 26.062 1 95.44 229 ASN B N 1
ATOM 3997 C CA . ASN B 1 229 ? 3.785 15.062 26.484 1 95.44 229 ASN B CA 1
ATOM 3998 C C . ASN B 1 229 ? 3.936 15.172 28 1 95.44 229 ASN B C 1
ATOM 4000 O O . ASN B 1 229 ? 2.969 14.977 28.75 1 95.44 229 ASN B O 1
ATOM 4004 N N . GLU B 1 230 ? 5.078 15.516 28.391 1 93.75 230 GLU B N 1
ATOM 4005 C CA . GLU B 1 230 ? 5.371 15.602 29.812 1 93.75 230 GLU B CA 1
ATOM 4006 C C . GLU B 1 230 ? 5.297 17.047 30.312 1 93.75 230 GLU B C 1
ATOM 4008 O O . GLU B 1 230 ? 5.641 17.328 31.453 1 93.75 230 GLU B O 1
ATOM 4013 N N . THR B 1 231 ? 4.879 17.891 29.453 1 94.19 231 THR B N 1
ATOM 4014 C CA . THR B 1 231 ? 4.812 19.312 29.797 1 94.19 231 THR B CA 1
ATOM 4015 C C . THR B 1 231 ? 3.438 19.672 30.359 1 94.19 231 THR B C 1
ATOM 4017 O O . THR B 1 231 ? 2.525 18.844 30.359 1 94.19 231 THR B O 1
ATOM 4020 N N . GLU B 1 232 ? 3.301 20.938 30.828 1 93.12 232 GLU B N 1
ATOM 4021 C CA . GLU B 1 232 ? 2.062 21.391 31.438 1 93.12 232 GLU B CA 1
ATOM 4022 C C . GLU B 1 232 ? 1.142 22.047 30.422 1 93.12 232 GLU B C 1
ATOM 4024 O O . GLU B 1 232 ? 0.087 22.578 30.766 1 93.12 232 GLU B O 1
ATOM 4029 N N . HIS B 1 233 ? 1.527 22.031 29.234 1 92.19 233 HIS B N 1
ATOM 4030 C CA . HIS B 1 233 ? 0.746 22.625 28.156 1 92.19 233 HIS B CA 1
ATOM 4031 C C . HIS B 1 233 ? 0.415 21.609 27.078 1 92.19 233 HIS B C 1
ATOM 4033 O O . HIS B 1 233 ? 1.123 20.609 26.922 1 92.19 233 HIS B O 1
ATOM 4039 N N . GLU B 1 234 ? -0.692 21.875 26.375 1 93.19 234 GLU B N 1
ATOM 4040 C CA . GLU B 1 234 ? -1.023 20.938 25.297 1 93.19 234 GLU B CA 1
ATOM 4041 C C . GLU B 1 234 ? -0.058 21.094 24.125 1 93.19 234 GLU B C 1
ATOM 4043 O O . GLU B 1 234 ? 0.399 22.203 23.828 1 93.19 234 GLU B O 1
ATOM 4048 N N . ARG B 1 235 ? 0.29 20.062 23.578 1 95.62 235 ARG B N 1
ATOM 4049 C CA . ARG B 1 235 ? 1.017 20.047 22.312 1 95.62 235 ARG B CA 1
ATOM 4050 C C . ARG B 1 235 ? 0.057 20.078 21.125 1 95.62 235 ARG B C 1
ATOM 4052 O O . ARG B 1 235 ? -0.684 19.125 20.875 1 95.62 235 ARG B O 1
ATOM 4059 N N . ALA B 1 236 ? 0.068 21.203 20.391 1 96 236 ALA B N 1
ATOM 4060 C CA . ALA B 1 236 ? -0.881 21.422 19.297 1 96 236 ALA B CA 1
ATOM 4061 C C . ALA B 1 236 ? -0.164 21.5 17.953 1 96 236 ALA B C 1
ATOM 4063 O O . ALA B 1 236 ? 0.785 22.266 17.797 1 96 236 ALA B O 1
ATOM 4064 N N . ALA B 1 237 ? -0.666 20.688 17.047 1 97.75 237 ALA B N 1
ATOM 4065 C CA . ALA B 1 237 ? -0.102 20.688 15.703 1 97.75 237 ALA B CA 1
ATOM 4066 C C . ALA B 1 237 ? -1.204 20.688 14.648 1 97.75 237 ALA B C 1
ATOM 4068 O O . ALA B 1 237 ? -2.289 20.141 14.867 1 97.75 237 ALA B O 1
ATOM 4069 N N . TYR B 1 238 ? -0.928 21.359 13.539 1 98.44 238 TYR B N 1
ATOM 4070 C CA . TYR B 1 238 ? -1.742 21.359 12.328 1 98.44 238 TYR B CA 1
ATOM 4071 C C . TYR B 1 238 ? -1.038 20.625 11.195 1 98.44 238 TYR B C 1
ATOM 4073 O O . TYR B 1 238 ? 0.173 20.766 11.008 1 98.44 238 TYR B O 1
ATOM 4081 N N . THR B 1 239 ? -1.831 19.797 10.438 1 98.69 239 THR B N 1
ATOM 4082 C CA . THR B 1 239 ? -1.207 19.078 9.328 1 98.69 239 THR B CA 1
ATOM 4083 C C . THR B 1 239 ? -1.979 19.312 8.031 1 98.69 239 THR B C 1
ATOM 4085 O O . THR B 1 239 ? -3.193 19.516 8.055 1 98.69 239 THR B O 1
ATOM 4088 N N . ALA B 1 240 ? -1.302 19.328 6.969 1 98.81 240 ALA B N 1
ATOM 4089 C CA . ALA B 1 240 ? -1.854 19.344 5.617 1 98.81 240 ALA B CA 1
ATOM 4090 C C . ALA B 1 240 ? -1.251 18.234 4.762 1 98.81 240 ALA B C 1
ATOM 4092 O O . ALA B 1 240 ? -0.028 18.094 4.695 1 98.81 240 ALA B O 1
ATOM 4093 N N . ARG B 1 241 ? -2.102 17.484 4.137 1 98.81 241 ARG B N 1
ATOM 4094 C CA . ARG B 1 241 ? -1.661 16.359 3.322 1 98.81 241 ARG B CA 1
ATOM 4095 C C . ARG B 1 241 ? -1.859 16.656 1.837 1 98.81 241 ARG B C 1
ATOM 4097 O O . ARG B 1 241 ? -2.934 17.094 1.423 1 98.81 241 ARG B O 1
ATOM 4104 N N . TYR B 1 242 ? -0.835 16.375 1.105 1 98.88 242 TYR B N 1
ATOM 4105 C CA . TYR B 1 242 ? -0.846 16.531 -0.345 1 98.88 242 TYR B CA 1
ATOM 4106 C C . TYR B 1 242 ? -0.552 15.203 -1.034 1 98.88 242 TYR B C 1
ATOM 4108 O O . TYR B 1 242 ? 0.177 14.359 -0.497 1 98.88 242 TYR B O 1
ATOM 4116 N N . LEU B 1 243 ? -1.139 15.008 -2.197 1 98.81 243 LEU B N 1
ATOM 4117 C CA . LEU B 1 243 ? -1.088 13.727 -2.891 1 98.81 243 LEU B CA 1
ATOM 4118 C C . LEU B 1 243 ? -0.82 13.922 -4.379 1 98.81 243 LEU B C 1
ATOM 4120 O O . LEU B 1 243 ? -1.366 14.836 -4.996 1 98.81 243 LEU B O 1
ATOM 4124 N N . THR B 1 244 ? 0.023 13.109 -4.961 1 98.62 244 THR B N 1
ATOM 4125 C CA . THR B 1 244 ? 0.199 13.102 -6.41 1 98.62 244 THR B CA 1
ATOM 4126 C C . THR B 1 244 ? -1.14 12.914 -7.117 1 98.62 244 THR B C 1
ATOM 4128 O O . THR B 1 244 ? -1.961 12.102 -6.691 1 98.62 244 THR B O 1
ATOM 4131 N N . PRO B 1 245 ? -1.369 13.633 -8.164 1 98 245 PRO B N 1
ATOM 4132 C CA . PRO B 1 245 ? -2.658 13.547 -8.859 1 98 245 PRO B CA 1
ATOM 4133 C C . PRO B 1 245 ? -2.875 12.195 -9.531 1 98 245 PRO B C 1
ATOM 4135 O O . PRO B 1 245 ? -4.012 11.828 -9.836 1 98 245 PRO B O 1
ATOM 4138 N N . SER B 1 246 ? -1.827 11.422 -9.789 1 97 246 SER B N 1
ATOM 4139 C CA . SER B 1 246 ? -1.922 10.172 -10.531 1 97 246 SER B CA 1
ATOM 4140 C C . SER B 1 246 ? -2.396 9.031 -9.641 1 97 246 SER B C 1
ATOM 4142 O O . SER B 1 246 ? -2.701 7.941 -10.133 1 97 246 SER B O 1
ATOM 4144 N N . ALA B 1 247 ? -2.443 9.25 -8.312 1 98 247 ALA B N 1
ATOM 4145 C CA . ALA B 1 247 ? -2.947 8.203 -7.426 1 98 247 ALA B CA 1
ATOM 4146 C C . ALA B 1 247 ? -4.406 7.879 -7.734 1 98 247 ALA B C 1
ATOM 4148 O O . ALA B 1 247 ? -5.176 8.766 -8.117 1 98 247 ALA B O 1
ATOM 4149 N N . ARG B 1 248 ? -4.727 6.629 -7.562 1 96.81 248 ARG B N 1
ATOM 4150 C CA . ARG B 1 248 ? -6.094 6.176 -7.793 1 96.81 248 ARG B CA 1
ATOM 4151 C C . ARG B 1 248 ? -6.773 5.797 -6.48 1 96.81 248 ARG B C 1
ATOM 4153 O O . ARG B 1 248 ? -6.129 5.27 -5.57 1 96.81 248 ARG B O 1
ATOM 4160 N N . TYR B 1 249 ? -8.078 6.051 -6.461 1 96.88 249 TYR B N 1
ATOM 4161 C CA . TYR B 1 249 ? -8.906 5.68 -5.316 1 96.88 249 TYR B CA 1
ATOM 4162 C C . TYR B 1 249 ? -9.141 4.176 -5.281 1 96.88 249 TYR B C 1
ATOM 4164 O O . TYR B 1 249 ? -9.641 3.596 -6.25 1 96.88 249 TYR B O 1
ATOM 4172 N N . THR B 1 250 ? -8.852 3.516 -4.156 1 95.38 250 THR B N 1
ATOM 4173 C CA . THR B 1 250 ? -8.922 2.061 -4.102 1 95.38 250 THR B CA 1
ATOM 4174 C C . THR B 1 250 ? -10.32 1.604 -3.703 1 95.38 250 THR B C 1
ATOM 4176 O O . THR B 1 250 ? -10.672 0.432 -3.865 1 95.38 250 THR B O 1
ATOM 4179 N N . GLY B 1 251 ? -11.078 2.545 -3.049 1 93.62 251 GLY B N 1
ATOM 4180 C CA . GLY B 1 251 ? -12.414 2.188 -2.586 1 93.62 251 GLY B CA 1
ATOM 4181 C C . GLY B 1 251 ? -12.43 1.685 -1.154 1 93.62 251 GLY B C 1
ATOM 4182 O O . GLY B 1 251 ? -13.484 1.334 -0.627 1 93.62 251 GLY B O 1
ATOM 4183 N N . SER B 1 252 ? -11.297 1.596 -0.507 1 93.31 252 SER B N 1
ATOM 4184 C CA . SER B 1 252 ? -11.289 1.226 0.905 1 93.31 252 SER B CA 1
ATOM 4185 C C . SER B 1 252 ? -12.047 2.242 1.748 1 93.31 252 SER B C 1
ATOM 4187 O O . SER B 1 252 ? -11.953 3.447 1.509 1 93.31 252 SER B O 1
ATOM 4189 N N . PRO B 1 253 ? -12.703 1.736 2.725 1 90.56 253 PRO B N 1
ATOM 4190 C CA . PRO B 1 253 ? -13.477 2.66 3.562 1 90.56 253 PRO B CA 1
ATOM 4191 C C . PRO B 1 253 ? -12.594 3.688 4.27 1 90.56 253 PRO B C 1
ATOM 4193 O O . PRO B 1 253 ? -11.477 3.365 4.688 1 90.56 253 PRO B O 1
ATOM 4196 N N . HIS B 1 254 ? -13.094 4.859 4.285 1 90.69 254 HIS B N 1
ATOM 4197 C CA . HIS B 1 254 ? -12.414 5.977 4.938 1 90.69 254 HIS B CA 1
ATOM 4198 C C . HIS B 1 254 ? -13.391 7.113 5.227 1 90.69 254 HIS B C 1
ATOM 4200 O O . HIS B 1 254 ? -14.156 7.52 4.348 1 90.69 254 HIS B O 1
ATOM 4206 N N . ARG B 1 255 ? -13.289 7.637 6.312 1 86.88 255 ARG B N 1
ATOM 4207 C CA . ARG B 1 255 ? -14.273 8.602 6.797 1 86.88 255 ARG B CA 1
ATOM 4208 C C . ARG B 1 255 ? -14.352 9.812 5.871 1 86.88 255 ARG B C 1
ATOM 4210 O O . ARG B 1 255 ? -15.43 10.383 5.676 1 86.88 255 ARG B O 1
ATOM 4217 N N . HIS B 1 256 ? -13.227 10.211 5.312 1 88.94 256 HIS B N 1
ATOM 4218 C CA . HIS B 1 256 ? -13.195 11.414 4.496 1 88.94 256 HIS B CA 1
ATOM 4219 C C . HIS B 1 256 ? -13.695 11.133 3.082 1 88.94 256 HIS B C 1
ATOM 4221 O O . HIS B 1 256 ? -14.297 12.008 2.449 1 88.94 256 HIS B O 1
ATOM 4227 N N . PHE B 1 257 ? -13.547 9.922 2.609 1 91.94 257 PHE B N 1
ATOM 4228 C CA . PHE B 1 257 ? -13.773 9.648 1.195 1 91.94 257 PHE B CA 1
ATOM 4229 C C . PHE B 1 257 ? -15.117 8.969 0.982 1 91.94 257 PHE B C 1
ATOM 4231 O O . PHE B 1 257 ? -15.672 9.016 -0.115 1 91.94 257 PHE B O 1
ATOM 4238 N N . ASP B 1 258 ? -15.609 8.336 1.943 1 89.56 258 ASP B N 1
ATOM 4239 C CA . ASP B 1 258 ? -16.844 7.57 1.813 1 89.56 258 ASP B CA 1
ATOM 4240 C C . ASP B 1 258 ? -18 8.461 1.347 1 89.56 258 ASP B C 1
ATOM 4242 O O . ASP B 1 258 ? -18.797 8.055 0.503 1 89.56 258 ASP B O 1
ATOM 4246 N N . ALA B 1 259 ? -18 9.664 1.867 1 85.25 259 ALA B N 1
ATOM 4247 C CA . ALA B 1 259 ? -19.109 10.57 1.562 1 85.25 259 ALA B CA 1
ATOM 4248 C C . ALA B 1 259 ? -19 11.125 0.145 1 85.25 259 ALA B C 1
ATOM 4250 O O . ALA B 1 259 ? -19.969 11.656 -0.404 1 85.25 259 ALA B O 1
ATOM 4251 N N . MET B 1 260 ? -17.844 11.016 -0.426 1 90.19 260 MET B N 1
ATOM 4252 C CA . MET B 1 260 ? -17.594 11.625 -1.728 1 90.19 260 MET B CA 1
ATOM 4253 C C . MET B 1 260 ? -18.094 10.727 -2.855 1 90.19 260 MET B C 1
ATOM 4255 O O . MET B 1 260 ? -18.234 11.172 -3.996 1 90.19 260 MET B O 1
ATOM 4259 N N . LYS B 1 261 ? -18.359 9.445 -2.58 1 88.31 261 LYS B N 1
ATOM 4260 C CA . LYS B 1 261 ? -18.906 8.484 -3.539 1 88.31 261 LYS B CA 1
ATOM 4261 C C . LYS B 1 261 ? -18.062 8.438 -4.809 1 88.31 261 LYS B C 1
ATOM 4263 O O . LYS B 1 261 ? -18.609 8.492 -5.918 1 88.31 261 LYS B O 1
ATOM 4268 N N . MET B 1 262 ? -16.828 8.414 -4.621 1 92.25 262 MET B N 1
ATOM 4269 C CA . MET B 1 262 ? -15.914 8.281 -5.742 1 92.25 262 MET B CA 1
ATOM 4270 C C . MET B 1 262 ? -15.93 6.863 -6.301 1 92.25 262 MET B C 1
ATOM 4272 O O . MET B 1 262 ? -16.094 5.902 -5.547 1 92.25 262 MET B O 1
ATOM 4276 N N . GLU B 1 263 ? -15.766 6.797 -7.594 1 91.62 263 GLU B N 1
ATOM 4277 C CA . GLU B 1 263 ? -15.641 5.484 -8.219 1 91.62 263 GLU B CA 1
ATOM 4278 C C . GLU B 1 263 ? -14.266 4.883 -7.969 1 91.62 263 GLU B C 1
ATOM 4280 O O . GLU B 1 263 ? -13.25 5.566 -8.094 1 91.62 263 GLU B O 1
ATOM 4285 N N . CYS B 1 264 ? -14.266 3.629 -7.617 1 90.75 264 CYS B N 1
ATOM 4286 C CA . CYS B 1 264 ? -12.992 2.936 -7.457 1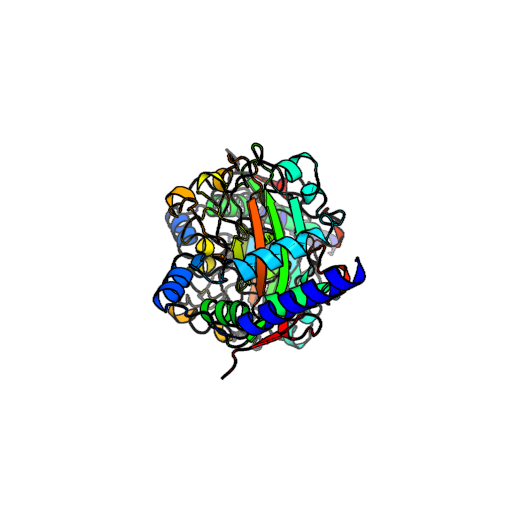 90.75 264 CYS B CA 1
ATOM 4287 C C . CYS B 1 264 ? -12.164 3.023 -8.727 1 90.75 264 CYS B C 1
ATOM 4289 O O . CYS B 1 264 ? -12.688 2.863 -9.828 1 90.75 264 CYS B O 1
ATOM 4291 N N . GLY B 1 265 ? -10.867 3.336 -8.508 1 91.75 265 GLY B N 1
ATOM 4292 C CA . GLY B 1 265 ? -9.953 3.379 -9.641 1 91.75 265 GLY B CA 1
ATOM 4293 C C . GLY B 1 265 ? -9.812 4.766 -10.234 1 91.75 265 GLY B C 1
ATOM 4294 O O . GLY B 1 265 ? -8.922 5.012 -11.047 1 91.75 265 GLY B O 1
ATOM 4295 N N . VAL B 1 266 ? -10.68 5.652 -9.875 1 94.31 266 VAL B N 1
ATOM 4296 C CA . VAL B 1 266 ? -10.594 7.004 -10.414 1 94.31 266 VAL B CA 1
ATOM 4297 C C . VAL B 1 266 ? -9.305 7.668 -9.953 1 94.31 266 VAL B C 1
ATOM 4299 O O . VAL B 1 266 ? -8.883 7.488 -8.812 1 94.31 266 VAL B O 1
ATOM 4302 N N . GLU B 1 267 ? -8.656 8.406 -10.836 1 95.88 267 GLU B N 1
ATOM 4303 C CA . GLU B 1 267 ? -7.488 9.195 -10.461 1 95.88 267 GLU B CA 1
ATOM 4304 C C . GLU B 1 267 ? -7.887 10.422 -9.656 1 95.88 267 GLU B C 1
ATOM 4306 O O . GLU B 1 267 ? -8.82 11.141 -10.031 1 95.88 267 GLU B O 1
ATOM 4311 N N . PHE B 1 268 ? -7.199 10.68 -8.617 1 97.56 268 PHE B N 1
ATOM 4312 C CA . PHE B 1 268 ? -7.504 11.836 -7.781 1 97.56 268 PHE B CA 1
ATOM 4313 C C . PHE B 1 268 ? -7.367 13.125 -8.586 1 97.56 268 PHE B C 1
ATOM 4315 O O . PHE B 1 268 ? -8.102 14.086 -8.344 1 97.56 268 PHE B O 1
ATOM 4322 N N . GLY B 1 269 ? -6.461 13.125 -9.5 1 97 269 GLY B N 1
ATOM 4323 C CA . GLY B 1 269 ? -6.281 14.289 -10.352 1 97 269 GLY B CA 1
ATOM 4324 C C . GLY B 1 269 ? -7.531 14.672 -11.117 1 97 269 GLY B C 1
ATOM 4325 O O . GLY B 1 269 ? -7.703 15.828 -11.5 1 97 269 GLY B O 1
ATOM 4326 N N . SER B 1 270 ? -8.406 13.773 -11.328 1 95.94 270 SER B N 1
ATOM 4327 C CA . SER B 1 270 ? -9.602 14.016 -12.125 1 95.94 270 SER B CA 1
ATOM 4328 C C . SER B 1 270 ? -10.797 14.359 -11.242 1 95.94 270 SER B C 1
ATOM 4330 O O . SER B 1 270 ? -11.891 14.617 -11.75 1 95.94 270 SER B O 1
ATOM 4332 N N . VAL B 1 271 ? -10.594 14.344 -9.961 1 96.06 271 VAL B N 1
ATOM 4333 C CA . VAL B 1 271 ? -11.68 14.633 -9.031 1 96.06 271 VAL B CA 1
ATOM 4334 C C . VAL B 1 271 ? -11.641 16.109 -8.625 1 96.06 271 VAL B C 1
ATOM 4336 O O . VAL B 1 271 ? -10.766 16.516 -7.855 1 96.06 271 VAL B O 1
ATOM 4339 N N . ASP B 1 272 ? -12.594 16.844 -8.969 1 94.5 272 ASP B N 1
ATOM 4340 C CA . ASP B 1 272 ? -12.609 18.297 -8.828 1 94.5 272 ASP B CA 1
ATOM 4341 C C . ASP B 1 272 ? -12.75 18.703 -7.363 1 94.5 272 ASP B C 1
ATOM 4343 O O . ASP B 1 272 ? -12.312 19.781 -6.969 1 94.5 272 ASP B O 1
ATOM 4347 N N . ALA B 1 273 ? -13.344 17.859 -6.633 1 94.31 273 ALA B N 1
ATOM 4348 C CA . ALA B 1 273 ? -13.633 18.203 -5.246 1 94.31 273 ALA B CA 1
ATOM 4349 C C . ALA B 1 273 ? -12.352 18.484 -4.473 1 94.31 273 ALA B C 1
ATOM 4351 O O . ALA B 1 273 ? -12.344 19.297 -3.537 1 94.31 273 ALA B O 1
ATOM 4352 N N . PHE B 1 274 ? -11.258 17.828 -4.832 1 96.94 274 PHE B N 1
ATOM 4353 C CA . PHE B 1 274 ? -9.984 18.078 -4.164 1 96.94 274 PHE B CA 1
ATOM 4354 C C . PHE B 1 274 ? -9.258 19.25 -4.797 1 96.94 274 PHE B C 1
ATOM 4356 O O . PHE B 1 274 ? -8.984 19.25 -6 1 96.94 274 PHE B O 1
ATOM 4363 N N . PRO B 1 275 ? -8.938 20.234 -4.008 1 97.81 275 PRO B N 1
ATOM 4364 C CA . PRO B 1 275 ? -8.227 21.375 -4.574 1 97.81 275 PRO B CA 1
ATOM 4365 C C . PRO B 1 275 ? -6.906 20.984 -5.23 1 97.81 275 PRO B C 1
ATOM 4367 O O . PRO B 1 275 ? -6.145 20.188 -4.676 1 97.81 275 PRO B O 1
ATOM 4370 N N . THR B 1 276 ? -6.703 21.547 -6.398 1 98.25 276 THR B N 1
ATOM 4371 C CA . THR B 1 276 ? -5.43 21.391 -7.098 1 98.25 276 THR B CA 1
ATOM 4372 C C . THR B 1 276 ? -4.473 22.516 -6.734 1 98.25 276 THR B C 1
ATOM 4374 O O . THR B 1 276 ? -4.855 23.688 -6.762 1 98.25 276 THR B O 1
ATO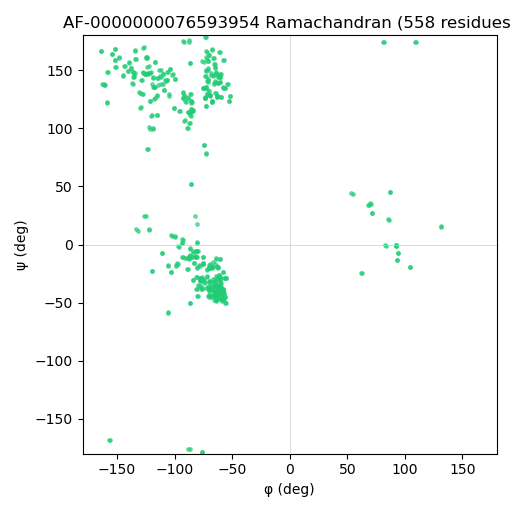M 4377 N N . VAL B 1 277 ? -3.312 22.188 -6.324 1 98.25 277 VAL B N 1
ATOM 4378 C CA . VAL B 1 277 ? -2.271 23.188 -6.094 1 98.25 277 VAL B CA 1
ATOM 4379 C C . VAL B 1 277 ? -1.21 23.078 -7.188 1 98.25 277 VAL B C 1
ATOM 4381 O O . VAL B 1 277 ? -0.869 21.984 -7.629 1 98.25 277 VAL B O 1
ATOM 4384 N N . ARG B 1 278 ? -0.689 24.234 -7.656 1 96.81 278 ARG B N 1
ATOM 4385 C CA . ARG B 1 278 ? 0.275 24.312 -8.75 1 96.81 278 ARG B CA 1
ATOM 4386 C C . ARG B 1 278 ? 1.398 25.297 -8.414 1 96.81 278 ARG B C 1
ATOM 4388 O O . ARG B 1 278 ? 1.188 26.266 -7.684 1 96.81 278 ARG B O 1
ATOM 4395 N N . ARG B 1 279 ? 2.506 24.922 -8.961 1 91.75 279 ARG B N 1
ATOM 4396 C CA . ARG B 1 279 ? 3.609 25.875 -8.836 1 91.75 279 ARG B CA 1
ATOM 4397 C C . ARG B 1 279 ? 3.305 27.172 -9.578 1 91.75 279 ARG B C 1
ATOM 4399 O O . ARG B 1 279 ? 2.76 27.141 -10.688 1 91.75 279 ARG B O 1
ATOM 4406 N N . GLN B 1 280 ? 3.494 28.219 -8.898 1 83.38 280 GLN B N 1
ATOM 4407 C CA . GLN B 1 280 ? 3.273 29.516 -9.547 1 83.38 280 GLN B CA 1
ATOM 4408 C C . GLN B 1 280 ? 4.543 30.016 -10.234 1 83.38 280 GLN B C 1
ATOM 4410 O O . GLN B 1 280 ? 5.648 29.797 -9.734 1 83.38 280 GLN B O 1
ATOM 4415 N N . GLY B 1 281 ? 4.738 29.875 -11.672 1 64.5 281 GLY B N 1
ATOM 4416 C CA . GLY B 1 281 ? 5.84 30.359 -12.484 1 64.5 281 GLY B CA 1
ATOM 4417 C C . GLY B 1 281 ? 6.527 31.578 -11.891 1 64.5 281 GLY B C 1
ATOM 4418 O O . GLY B 1 281 ? 5.949 32.281 -11.047 1 64.5 281 GLY B O 1
#

Sequence (562 aa):
MSSKVTVERNQIRDRVVKQLDTPYDLDPARVTSFAENGWVHLPGLLNAEEAGEIYAGLKEFGDLEVGSDEKWLVTEEYQQVLRMQDGMAWEDQFFRNVAVSRRLSETALALMGLDEAKFILDMAFIKPAEKGKPTAFHQDWPYWPFDRQGALTIWIALVDLPAESGTLQFLSGSHRAGPLGQFNRVPGDDIRNAYPSLSDDFPVAAGKALKAGDATVHMDMTVHGSGPNETEHERAAYTARYLTPSARYTGSPHRHFDAMKMECGVEFGSVDAFPTVRRQGMSSKVTVERNQIRDRVVKQLDTPYDLDPARVTSFAENGWVHLPGLLNAEEAGEIYAGLKEFGDLEVGSDEKWLVTEEYQQVLRMQDGMAWEDQFFRNVAVSRRLSETALALMGLDEAKFILDMAFIKPAEKGKPTAFHQDWPYWPFDRQGALTIWIALVDLPAESGTLQFLSGSHRAGPLGQFNRVPGDDIRNAYPSLSDDFPVAAGKALKAGDATVHMDMTVHGSGPNETEHERAAYTARYLTPSARYTGSPHRHFDAMKMECGVEFGSVDAFPTVRRQG

pLDDT: mean 93.24, std 8.35, range [45.88, 98.94]

InterPro domains:
  IPR008775 Phytanoyl-CoA dioxygenase-like [PF05721] (34-236)

Secondary structure (DSSP, 8-state):
-HHHHHHHHHHHHHHHHHHTSS-----HHHHHHHHHHSEEEETTSS-HHHHHHHHHHHTTS-PPP--GGGGGGGSHHHHTT-EEEE-HHHH-HHHHHHHTSHHHHHHHHHHHT-SEEEEEEEEEEEEPTTTBPPEEEE-SGGGS-BSB--EEEEEEESS-B-GGGT-EEEETTGGGG--B----SSTT--HHHH-TTHHHHS-EE----B-TT-EEEEETTS-EEE--B-SSS-EEEEEEEEE-TT-BB-----TTTGGGTPPTT-BGGG-TTSPEEE---/-HHHHHHHHHHHHHHHHHHTTS-----HHHHHHHHHHSEEEETTSS-HHHHHHHHHHHTTS-PPP--GGGGGGGSHHHHTT-EEEE-HHHH-HHHHHHHTSHHHHHHHHHHHT-SEEEEEEEEEEEEPTTTBPPEEEE-SGGGS-BSB--EEEEEEESS-B-GGGT-EEEETTGGGG--B----SSTT--HHHH-TTHHHHS-EE----B-TT-EEEEETTS-EEE--B-SSS-EEEEEEEEE-TT-BB-----TTTGGGTPPTT-BGGG-TTSPEEE---

Foldseek 3Di:
DVVVVVVVLVVLLVVLLVVLLDADPDDVVQLVQCVQFQKGKFACLDDLSSLQSVVVVCVVDDFDDFDPVQVLCPDPQNVQQKTKDKDCLVPDVSVVSNQQHNHNQVVLCSSLVHFKWWWQMKMKIKHAAQRHAKQAKDFQVQQAQWPDWRKKKKKFWSAWFALLQWAKKFQTRQLVVPHQHDARSGPPRHSCVVVVCSCVVTPMDGGHTGHGNMIMMGTRSTIMMIHGGNHRGMGMIMMIMIGHQQIFGQPDDDPRCPVVPDDGGDGNVVPVSTDMHGNDD/DVVVVVVVLVVLLVVLLVVLLDADPDDVVQLVQCVQFQKGKFACLDDLSSLQSVVVVCVVDDFDDFDPVQVLCPDPQNVQQKTKDKDCLVPDVSVVSVQQHNHNQVVLCSSLVHFKWWWQMKMKIKHAAQRHAKQAKDFQPQQAQWPDWRKKKKKFWSAWFALLQWAKKFQTRQLVVPHQHDARSGPPRHSCVVVVCSCVVTPMDGGHTGHGNMIMMGTRSTIMMIHGGNHRGMGMIMMIMIGHQQIFGQPPDDPRCVVVPDDGGDGNVVPVSTDMHGNDD

Solvent-accessible surface area (backbone atoms only — not comparable to full-atom values): 28143 Å² total; per-residue (Å²): 109,70,64,58,54,52,52,52,48,50,50,51,50,51,49,42,49,59,61,31,64,40,70,57,90,74,55,66,68,51,42,53,43,22,72,61,27,26,35,42,78,39,79,60,69,33,50,55,66,50,17,40,52,54,50,61,54,52,72,78,54,68,72,61,82,63,45,85,90,45,48,52,65,69,32,74,73,35,44,39,29,36,39,45,32,65,42,52,40,80,75,33,70,70,43,30,48,52,58,63,17,41,27,51,35,43,49,51,26,59,63,67,72,44,60,55,33,25,46,75,50,32,37,34,47,33,26,43,42,58,58,8,38,48,44,37,33,27,37,56,44,50,70,48,46,54,25,30,70,60,36,36,35,43,38,27,30,31,43,74,30,54,42,56,34,29,31,63,24,34,28,42,35,30,36,54,72,34,56,82,25,80,43,47,67,44,90,70,36,32,43,55,73,81,40,65,58,50,66,76,76,14,54,75,43,73,42,50,64,38,48,29,11,16,28,40,36,34,33,30,48,22,32,29,27,24,49,36,13,68,34,90,52,64,34,44,32,44,33,40,29,38,31,45,30,80,34,24,32,44,53,28,72,39,72,82,52,59,80,65,69,69,59,63,61,41,38,51,60,76,39,77,87,44,50,75,38,63,61,77,129,110,71,66,58,54,50,51,54,48,50,50,51,51,51,50,42,49,58,60,32,62,41,71,58,89,72,55,68,67,52,43,53,43,24,71,62,26,27,35,41,81,39,80,59,70,32,51,54,66,51,19,40,52,54,51,60,55,52,72,80,53,67,73,60,81,66,45,87,90,45,47,56,64,71,32,74,72,35,43,38,30,36,40,46,30,62,43,52,40,80,76,33,69,70,44,31,46,54,58,62,17,40,26,50,36,44,50,51,25,59,64,68,72,44,61,55,32,26,46,75,50,31,36,33,47,32,24,43,43,58,58,8,39,49,43,37,34,26,37,56,44,52,69,47,46,54,25,31,70,60,37,37,36,42,39,29,29,31,42,74,32,55,44,56,35,29,30,62,24,35,28,43,35,32,37,53,71,35,57,81,25,79,42,47,66,44,90,71,35,30,42,56,73,83,39,65,59,49,66,76,76,15,55,74,41,71,42,51,63,38,48,29,10,16,30,40,36,35,34,31,46,22,32,30,28,23,49,37,14,69,34,89,53,63,34,45,32,44,34,40,29,38,31,45,30,81,34,23,32,44,54,28,71,38,73,82,52,59,82,65,68,68,59,64,62,41,39,51,63,76,40,76,86,44,50,75,40,64,62,78,130

Radius of gyration: 26.08 Å; Cα contacts (8 Å, |Δi|>4): 1340; chains: 2; bounding box: 40×89×64 Å

Organism: Saccharopolyspora spinosa (NCBI:txid60894)